Protein AF-A0A9D9X0M8-F1 (afdb_monomer)

Sequence (496 aa):
MIRAQINGIDGEFAEGITVLAAARELGFSIPTLCSDDRLDPVGACRMCLVEIKGRARETVSCTLALEDGMVVDTHSEPVEDARKWNLRMLAGNYPADAFTKYPDKPFHKLATDYGLTADDFDGDHSIAADTSHTYINVDMSRCINCYACARICADVQGQFVWHVVGRGEESQILPDSFGAFGDSTCVSCGACSDACPTGALEDKTVIERGFPTTWTKTTCPYCGTGCEMNVGVRDDHVVQVKPVMDAPVNYGHLCVKGRYAYDFVDANDRVTEPMIREDDGWLVVSWEEAIAFAAQKLKALDSEFGRDSIAVLGSARATNEENYLAQKFTRVVLGTNNVDCCARVCHTPSAAAMKIMIGTGAMTNSFDDIEKAKTIILCGANPTENHPIPGARIKQAVIKNGTKLIVIDPRKTELTKYADVHLQLRPGTNILMFNALAYTIIDEGLTDPEFIRTRVTEYDEFREFVADYSPEAVAERCGVDAALIRKAARIYATNT

Structure (mmCIF, N/CA/C/O backbone):
data_AF-A0A9D9X0M8-F1
#
_entry.id   AF-A0A9D9X0M8-F1
#
loop_
_atom_site.group_PDB
_atom_site.id
_atom_site.type_symbol
_atom_site.label_atom_id
_atom_site.label_alt_id
_atom_site.label_comp_id
_atom_site.label_asym_id
_atom_site.label_entity_id
_atom_site.label_seq_id
_atom_site.pdbx_PDB_ins_code
_atom_site.Cartn_x
_atom_site.Cartn_y
_atom_site.Cartn_z
_atom_site.occupancy
_atom_site.B_iso_or_equiv
_atom_site.auth_seq_id
_atom_site.auth_comp_id
_atom_site.auth_asym_id
_atom_site.auth_atom_id
_atom_site.pdbx_PDB_model_num
ATOM 1 N N . MET A 1 1 ? 21.625 -25.737 -6.065 1.00 89.00 1 MET A N 1
ATOM 2 C CA . MET A 1 1 ? 22.650 -24.736 -6.425 1.00 89.00 1 MET A CA 1
ATOM 3 C C . MET A 1 1 ? 23.098 -25.033 -7.836 1.00 89.00 1 MET A C 1
ATOM 5 O O . MET A 1 1 ? 23.326 -26.199 -8.137 1.00 89.00 1 MET A O 1
ATOM 9 N N . ILE A 1 2 ? 23.165 -24.008 -8.673 1.00 94.00 2 ILE A N 1
ATOM 10 C CA . ILE A 1 2 ? 23.537 -24.079 -10.087 1.00 94.00 2 ILE A CA 1
ATOM 11 C C . ILE A 1 2 ? 24.881 -23.375 -10.252 1.00 94.00 2 ILE A C 1
ATOM 13 O O . ILE A 1 2 ? 25.083 -22.318 -9.652 1.00 94.00 2 ILE A O 1
ATOM 17 N N . ARG A 1 3 ? 25.794 -23.935 -11.046 1.00 95.00 3 ARG A N 1
ATOM 18 C CA . ARG A 1 3 ? 27.069 -23.301 -11.390 1.00 95.00 3 ARG A CA 1
ATOM 19 C C . ARG A 1 3 ? 26.993 -22.720 -12.787 1.00 95.00 3 ARG A C 1
ATOM 21 O O . ARG A 1 3 ? 26.691 -23.432 -13.736 1.00 95.00 3 ARG A O 1
ATOM 28 N N . ALA A 1 4 ? 27.304 -21.442 -12.925 1.00 96.62 4 ALA A N 1
ATOM 29 C CA . ALA A 1 4 ? 27.354 -20.785 -14.224 1.00 96.62 4 ALA A CA 1
ATOM 30 C C . ALA A 1 4 ? 28.481 -19.757 -14.258 1.00 96.62 4 ALA A C 1
ATOM 32 O O . ALA A 1 4 ? 28.923 -19.269 -13.219 1.00 96.62 4 ALA A O 1
ATOM 33 N N . GLN A 1 5 ? 28.913 -19.416 -15.465 1.00 97.19 5 GLN A N 1
ATOM 34 C CA . GLN A 1 5 ? 29.902 -18.385 -15.719 1.00 97.19 5 GLN A CA 1
ATOM 35 C C . GLN A 1 5 ? 29.222 -17.173 -16.357 1.00 97.19 5 GLN A C 1
ATOM 37 O O . GLN A 1 5 ? 28.596 -17.298 -17.408 1.00 97.19 5 GLN A O 1
ATOM 42 N N . ILE A 1 6 ? 29.360 -15.993 -15.758 1.00 96.62 6 ILE A N 1
ATOM 43 C CA . ILE A 1 6 ? 28.833 -14.731 -16.296 1.00 96.62 6 ILE A CA 1
ATOM 44 C C . ILE A 1 6 ? 30.008 -13.770 -16.470 1.00 96.62 6 ILE A C 1
ATOM 46 O O . ILE A 1 6 ? 30.727 -13.492 -15.513 1.00 96.62 6 ILE A O 1
ATOM 50 N N . ASN A 1 7 ? 30.232 -13.291 -17.697 1.00 95.25 7 ASN A N 1
ATOM 51 C CA . ASN A 1 7 ? 31.360 -12.425 -18.070 1.00 95.25 7 ASN A CA 1
ATOM 52 C C . ASN A 1 7 ? 32.725 -12.977 -17.613 1.00 95.25 7 ASN A C 1
ATOM 54 O O . ASN A 1 7 ? 33.586 -12.243 -17.130 1.00 95.25 7 ASN A O 1
ATOM 58 N N . GLY A 1 8 ? 32.907 -14.296 -17.723 1.00 93.38 8 GLY A N 1
ATOM 59 C CA . GLY A 1 8 ? 34.137 -14.981 -17.313 1.00 93.38 8 GLY A CA 1
ATOM 60 C C . GLY A 1 8 ? 34.293 -15.207 -15.803 1.00 93.38 8 GLY A C 1
ATOM 61 O O . GLY A 1 8 ? 35.318 -15.746 -15.393 1.00 93.38 8 GLY A O 1
ATOM 62 N N . ILE A 1 9 ? 33.308 -14.831 -14.979 1.00 95.38 9 ILE A N 1
ATOM 63 C CA . ILE A 1 9 ? 33.296 -15.085 -13.532 1.00 95.38 9 ILE A CA 1
ATOM 64 C C . ILE A 1 9 ? 32.395 -16.282 -13.231 1.00 95.38 9 ILE A C 1
ATOM 66 O O . ILE A 1 9 ? 31.206 -16.256 -13.549 1.00 95.38 9 ILE A O 1
ATOM 70 N N . ASP A 1 10 ? 32.952 -17.314 -12.599 1.00 95.25 10 ASP A N 1
ATOM 71 C CA . ASP A 1 10 ? 32.186 -18.463 -12.112 1.00 95.25 10 ASP A CA 1
ATOM 72 C C . ASP A 1 10 ? 31.430 -18.101 -10.822 1.00 95.25 10 ASP A C 1
ATOM 74 O O . ASP A 1 10 ? 32.002 -17.520 -9.896 1.00 95.25 10 ASP A O 1
ATOM 78 N N . GLY A 1 11 ? 30.152 -18.470 -10.744 1.00 93.88 11 GLY A N 1
ATOM 79 C CA . GLY A 1 11 ? 29.295 -18.255 -9.579 1.00 93.88 11 GLY A CA 1
ATOM 80 C C . GLY A 1 11 ? 28.437 -19.475 -9.246 1.00 93.88 11 GLY A C 1
ATOM 81 O O . GLY A 1 11 ? 28.137 -20.301 -10.113 1.00 93.88 11 GLY A O 1
ATOM 82 N N . GLU A 1 12 ? 28.042 -19.583 -7.975 1.00 96.06 12 GLU A N 1
ATOM 83 C CA . GLU A 1 12 ? 27.050 -20.553 -7.507 1.00 96.06 12 GLU A CA 1
ATOM 84 C C . GLU A 1 12 ? 25.756 -19.827 -7.151 1.00 96.06 12 GLU A C 1
ATOM 86 O O . GLU A 1 12 ? 25.757 -18.933 -6.308 1.00 96.06 12 GLU A O 1
ATOM 91 N N . PHE A 1 13 ? 24.647 -20.244 -7.757 1.00 95.50 13 PHE A N 1
ATOM 92 C CA . PHE A 1 13 ? 23.370 -19.550 -7.640 1.00 95.50 13 PHE A CA 1
ATOM 93 C C . PHE A 1 13 ? 22.240 -20.467 -7.177 1.00 95.50 13 PHE A C 1
ATOM 95 O O . PHE A 1 13 ? 22.312 -21.700 -7.284 1.00 95.50 13 PHE A O 1
ATOM 102 N N . ALA A 1 14 ? 21.168 -19.858 -6.673 1.00 94.19 14 ALA A N 1
ATOM 103 C CA . ALA A 1 14 ? 19.939 -20.566 -6.348 1.00 94.19 14 ALA A CA 1
ATOM 104 C C . ALA A 1 14 ? 19.295 -21.174 -7.607 1.00 94.19 14 ALA A C 1
ATOM 106 O O . ALA A 1 14 ? 19.377 -20.629 -8.706 1.00 94.19 14 ALA A O 1
ATOM 107 N N . GLU A 1 15 ? 18.639 -22.322 -7.444 1.00 93.62 15 GLU A N 1
ATOM 108 C CA . GLU A 1 15 ? 17.884 -22.940 -8.535 1.00 93.62 15 GLU A CA 1
ATOM 109 C C . GLU A 1 15 ? 16.661 -22.082 -8.888 1.00 93.62 15 GLU A C 1
ATOM 111 O O . GLU A 1 15 ? 15.984 -21.568 -7.998 1.00 93.62 15 GLU A O 1
ATOM 116 N N . GLY A 1 16 ? 16.397 -21.898 -10.184 1.00 91.06 16 GLY A N 1
ATOM 117 C CA . GLY A 1 16 ? 15.293 -21.062 -10.669 1.00 91.06 16 GLY A CA 1
ATOM 118 C C . GLY A 1 16 ? 15.582 -19.556 -10.727 1.00 91.06 16 GLY A C 1
ATOM 119 O O . GLY A 1 16 ? 14.708 -18.804 -11.157 1.00 91.06 16 GLY A O 1
ATOM 120 N N . ILE A 1 17 ? 16.786 -19.099 -10.354 1.00 94.12 17 ILE A N 1
ATOM 121 C CA . ILE A 1 17 ? 17.191 -17.701 -10.555 1.00 94.12 17 ILE A CA 1
ATOM 122 C C . ILE A 1 17 ? 17.198 -17.352 -12.050 1.00 94.12 17 ILE A C 1
ATOM 124 O O . ILE A 1 17 ? 17.529 -18.183 -12.899 1.00 94.12 17 ILE A O 1
ATOM 128 N N . THR A 1 18 ? 16.861 -16.111 -12.391 1.00 95.81 18 THR A N 1
ATOM 129 C CA . THR A 1 18 ? 16.976 -15.633 -13.773 1.00 95.81 18 THR A CA 1
ATOM 130 C C . THR A 1 18 ? 18.409 -15.214 -14.082 1.00 95.81 18 THR A C 1
ATOM 132 O O . THR A 1 18 ? 19.155 -14.804 -13.192 1.00 95.81 18 THR A O 1
ATOM 135 N N . VAL A 1 19 ? 18.800 -15.246 -15.357 1.00 96.12 19 VAL A N 1
ATOM 136 C CA . VAL A 1 19 ? 20.120 -14.753 -15.786 1.00 96.12 19 VAL A CA 1
ATOM 137 C C . VAL A 1 19 ? 20.310 -13.279 -15.407 1.00 96.12 19 VAL A C 1
ATOM 139 O O . VAL A 1 19 ? 21.401 -12.886 -15.005 1.00 96.12 19 VAL A O 1
ATOM 142 N N . LEU A 1 20 ? 19.248 -12.465 -15.474 1.00 95.56 20 LEU A N 1
ATOM 143 C CA . LEU A 1 20 ? 19.291 -11.065 -15.043 1.00 95.56 20 LEU A CA 1
ATOM 144 C C . LEU A 1 20 ? 19.603 -10.926 -13.547 1.00 95.56 20 LEU A C 1
ATOM 146 O O . LEU A 1 20 ? 20.453 -10.120 -13.176 1.00 95.56 20 LEU A O 1
ATOM 150 N N . ALA A 1 21 ? 18.912 -11.686 -12.693 1.00 93.75 21 ALA A N 1
ATOM 151 C CA . ALA A 1 21 ? 19.124 -11.633 -11.250 1.00 93.75 21 ALA A CA 1
ATOM 152 C C . ALA A 1 21 ? 20.520 -12.152 -10.870 1.00 93.75 21 ALA A C 1
ATOM 154 O O . ALA A 1 21 ? 21.223 -11.489 -10.114 1.00 93.75 21 ALA A O 1
ATOM 155 N N . ALA A 1 22 ? 20.967 -13.253 -11.479 1.00 95.38 22 ALA A N 1
ATOM 156 C CA . ALA A 1 22 ? 22.309 -13.796 -11.272 1.00 95.38 22 ALA A CA 1
ATOM 157 C C . ALA A 1 22 ? 23.415 -12.804 -11.682 1.00 95.38 22 ALA A C 1
ATOM 159 O O . ALA A 1 22 ? 24.396 -12.623 -10.964 1.00 95.38 22 ALA A O 1
ATOM 160 N N . ALA A 1 23 ? 23.244 -12.102 -12.808 1.00 95.12 23 ALA A N 1
ATOM 161 C CA . ALA A 1 23 ? 24.178 -11.059 -13.227 1.00 95.12 23 ALA A CA 1
ATOM 162 C C . ALA A 1 23 ? 24.237 -9.898 -12.216 1.00 95.12 23 ALA A C 1
ATOM 164 O O . ALA A 1 23 ? 25.328 -9.426 -11.894 1.00 95.12 23 ALA A O 1
ATOM 165 N N . ARG A 1 24 ? 23.085 -9.483 -11.668 1.00 93.38 24 ARG A N 1
ATOM 166 C CA . ARG A 1 24 ? 23.006 -8.443 -10.628 1.00 93.38 24 ARG A CA 1
ATOM 167 C C . ARG A 1 24 ? 23.683 -8.868 -9.321 1.00 93.38 24 ARG A C 1
ATOM 169 O O . ARG A 1 24 ? 24.360 -8.037 -8.723 1.00 93.38 24 ARG A O 1
ATOM 176 N N . GLU A 1 25 ? 23.559 -10.130 -8.902 1.00 93.88 25 GLU A N 1
ATOM 177 C CA . GLU A 1 25 ? 24.260 -10.662 -7.715 1.00 93.88 25 GLU A CA 1
ATOM 178 C C . GLU A 1 25 ? 25.787 -10.573 -7.850 1.00 93.88 25 GLU A C 1
ATOM 180 O O . GLU A 1 25 ? 26.481 -10.298 -6.872 1.00 93.88 25 GLU A O 1
ATOM 185 N N . LEU A 1 26 ? 26.312 -10.727 -9.070 1.00 94.50 26 LEU A N 1
ATOM 186 C CA . LEU A 1 26 ? 27.733 -10.540 -9.380 1.00 94.50 26 LEU A CA 1
ATOM 187 C C . LEU A 1 26 ? 28.133 -9.072 -9.626 1.00 94.50 26 LEU A C 1
ATOM 189 O O . LEU A 1 26 ? 29.292 -8.793 -9.928 1.00 94.50 26 LEU A O 1
ATOM 193 N N . GLY A 1 27 ? 27.199 -8.126 -9.505 1.00 93.25 27 GLY A N 1
ATOM 194 C CA . GLY A 1 27 ? 27.446 -6.699 -9.718 1.00 93.25 27 GLY A CA 1
ATOM 195 C C . GLY A 1 27 ? 27.483 -6.264 -11.186 1.00 93.25 27 GLY A C 1
ATOM 196 O O . GLY A 1 27 ? 27.862 -5.127 -11.470 1.00 93.25 27 GLY A O 1
ATOM 197 N N . PHE A 1 28 ? 27.080 -7.120 -12.130 1.00 93.94 28 PHE A N 1
ATOM 198 C CA . PHE A 1 28 ? 26.960 -6.745 -13.537 1.00 93.94 28 PHE A CA 1
ATOM 199 C C . PHE A 1 28 ? 25.628 -6.041 -13.806 1.00 93.94 28 PHE A C 1
ATOM 201 O O . PHE A 1 28 ? 24.549 -6.552 -13.500 1.00 93.94 28 PHE A O 1
ATOM 208 N N . SER A 1 29 ? 25.704 -4.865 -14.429 1.00 91.50 29 SER A N 1
ATOM 209 C CA . SER A 1 29 ? 24.523 -4.139 -14.889 1.00 91.50 29 SER A CA 1
ATOM 210 C C . SER A 1 29 ? 24.069 -4.677 -16.243 1.00 91.50 29 SER A C 1
ATOM 212 O O . SER A 1 29 ? 24.873 -4.829 -17.157 1.00 91.50 29 SER A O 1
ATOM 214 N N . ILE A 1 30 ? 22.773 -4.951 -16.376 1.00 95.38 30 ILE A N 1
ATOM 215 C CA . ILE A 1 30 ? 22.118 -5.256 -17.649 1.00 95.38 30 ILE A CA 1
ATOM 216 C C . ILE A 1 30 ? 20.948 -4.271 -17.780 1.00 95.38 30 ILE A C 1
ATOM 218 O O . ILE A 1 30 ? 20.104 -4.225 -16.876 1.00 95.38 30 ILE A O 1
ATOM 222 N N . PRO A 1 31 ? 20.857 -3.493 -18.873 1.00 95.50 31 PRO A N 1
ATOM 223 C CA . PRO A 1 31 ? 19.836 -2.465 -19.012 1.00 95.50 31 PRO A CA 1
ATOM 224 C C . PRO A 1 31 ? 18.428 -3.060 -19.145 1.00 95.50 31 PRO A C 1
ATOM 226 O O . PRO A 1 31 ? 18.187 -4.037 -19.860 1.00 95.50 31 PRO A O 1
ATOM 229 N N . THR A 1 32 ? 17.459 -2.433 -18.478 1.00 95.25 32 THR A N 1
ATOM 230 C CA . THR A 1 32 ? 16.040 -2.814 -18.517 1.00 95.25 32 THR A CA 1
ATOM 231 C C . THR A 1 32 ? 15.144 -1.581 -18.533 1.00 95.25 32 THR A C 1
ATOM 233 O O . THR A 1 32 ? 15.381 -0.654 -17.767 1.00 95.25 32 THR A O 1
ATOM 236 N N . LEU A 1 33 ? 14.074 -1.607 -19.335 1.00 95.75 33 LEU A N 1
ATOM 237 C CA . LEU A 1 33 ? 13.039 -0.558 -19.352 1.00 95.75 33 LEU A CA 1
ATOM 238 C C . LEU A 1 33 ? 11.668 -1.049 -18.875 1.00 95.75 33 LEU A C 1
ATOM 240 O O . LEU A 1 33 ? 10.910 -0.285 -18.297 1.00 95.75 33 LEU A O 1
ATOM 244 N N . CYS A 1 34 ? 11.335 -2.320 -19.116 1.00 94.75 34 CYS A N 1
ATOM 245 C CA . CYS A 1 34 ? 10.047 -2.910 -18.728 1.00 94.75 34 CYS A CA 1
ATOM 246 C C . CYS A 1 34 ? 10.110 -3.725 -17.422 1.00 94.75 34 CYS A C 1
ATOM 248 O O . CYS A 1 34 ? 9.206 -4.518 -17.163 1.00 94.75 34 CYS A O 1
ATOM 250 N N . SER A 1 35 ? 11.215 -3.625 -16.677 1.00 91.75 35 SER A N 1
ATOM 251 C CA . SER A 1 35 ? 11.443 -4.385 -15.444 1.00 91.75 35 SER A CA 1
ATOM 252 C C . SER A 1 35 ? 11.143 -3.512 -14.236 1.00 91.75 35 SER A C 1
ATOM 254 O O . SER A 1 35 ? 11.565 -2.361 -14.194 1.00 91.75 35 SER A O 1
ATOM 256 N N . ASP A 1 36 ? 10.473 -4.092 -13.251 1.00 93.62 36 ASP A N 1
ATOM 257 C CA . ASP A 1 36 ? 10.239 -3.528 -11.925 1.00 93.62 36 ASP A CA 1
ATOM 258 C C . ASP A 1 36 ? 10.344 -4.692 -10.940 1.00 93.62 36 ASP A C 1
ATOM 260 O O . ASP A 1 36 ? 9.816 -5.764 -11.232 1.00 93.62 36 ASP A O 1
ATOM 264 N N . ASP A 1 37 ? 11.030 -4.518 -9.812 1.00 91.12 37 ASP A N 1
ATOM 265 C CA . ASP A 1 37 ? 11.286 -5.624 -8.877 1.00 91.12 37 ASP A CA 1
ATOM 266 C C . ASP A 1 37 ? 10.000 -6.140 -8.196 1.00 91.12 37 ASP A C 1
ATOM 268 O O . ASP A 1 37 ? 9.992 -7.223 -7.617 1.00 91.12 37 ASP A O 1
ATOM 272 N N . ARG A 1 38 ? 8.888 -5.399 -8.300 1.00 94.06 38 ARG A N 1
ATOM 273 C CA . ARG A 1 38 ? 7.557 -5.810 -7.819 1.00 94.06 38 ARG A CA 1
ATOM 274 C C . ARG A 1 38 ? 6.772 -6.633 -8.846 1.00 94.06 38 ARG A C 1
ATOM 276 O O . ARG A 1 38 ? 5.631 -7.009 -8.578 1.00 94.06 38 ARG A O 1
ATOM 283 N N . LEU A 1 39 ? 7.321 -6.848 -10.041 1.00 93.38 39 LEU A N 1
ATOM 284 C CA . LEU A 1 39 ? 6.650 -7.494 -11.164 1.00 93.38 39 LEU A CA 1
ATOM 285 C C . LEU A 1 39 ? 7.430 -8.702 -11.668 1.00 93.38 39 LEU A C 1
ATOM 287 O O . LEU A 1 39 ? 8.648 -8.658 -11.809 1.00 93.38 39 LEU A O 1
ATOM 291 N N . ASP A 1 40 ? 6.698 -9.727 -12.104 1.00 90.94 40 ASP A N 1
ATOM 292 C CA . ASP A 1 40 ? 7.310 -10.827 -12.846 1.00 90.94 40 ASP A CA 1
ATOM 293 C C . ASP A 1 40 ? 7.949 -10.316 -14.156 1.00 90.94 40 ASP A C 1
ATOM 295 O O . ASP A 1 40 ? 7.494 -9.333 -14.749 1.00 90.94 40 ASP A O 1
ATOM 299 N N . PRO A 1 41 ? 9.011 -10.929 -14.671 1.00 91.62 41 PRO A N 1
ATOM 300 C CA . PRO A 1 41 ? 9.629 -10.487 -15.916 1.00 91.62 41 PRO A CA 1
ATOM 301 C C . PRO A 1 41 ? 8.802 -10.906 -17.147 1.00 91.62 41 PRO A C 1
ATOM 303 O O . PRO A 1 41 ? 8.237 -11.993 -17.192 1.00 91.62 41 PRO A O 1
ATOM 306 N N . VAL A 1 42 ? 8.762 -10.056 -18.185 1.00 92.12 42 VAL A N 1
ATOM 307 C CA . VAL A 1 42 ? 8.042 -10.342 -19.457 1.00 92.12 42 VAL A CA 1
ATOM 308 C C . VAL A 1 42 ? 8.879 -10.145 -20.724 1.00 92.12 42 VAL A C 1
ATOM 310 O O . VAL A 1 42 ? 8.454 -10.519 -21.813 1.00 92.12 42 VAL A O 1
ATOM 313 N N . GLY A 1 43 ? 10.062 -9.533 -20.622 1.00 93.12 43 GLY A N 1
ATOM 314 C CA . GLY A 1 43 ? 10.953 -9.332 -21.771 1.00 93.12 43 GLY A CA 1
ATOM 315 C C . GLY A 1 43 ? 10.429 -8.390 -22.864 1.00 93.12 43 GLY A C 1
ATOM 316 O O . GLY A 1 43 ? 10.919 -8.462 -23.989 1.00 93.12 43 GLY A O 1
ATOM 317 N N . ALA A 1 44 ? 9.475 -7.502 -22.559 1.00 93.12 44 ALA A N 1
ATOM 318 C CA . ALA A 1 44 ? 8.833 -6.629 -23.549 1.00 93.12 44 ALA A CA 1
ATOM 319 C C . ALA A 1 44 ? 9.809 -5.641 -24.215 1.00 93.12 44 ALA A C 1
ATOM 321 O O . ALA A 1 44 ? 9.816 -5.520 -25.434 1.00 93.12 44 ALA A O 1
ATOM 322 N N . CYS A 1 45 ? 10.675 -4.980 -23.437 1.00 93.62 45 CYS A N 1
ATOM 323 C CA . CYS A 1 45 ? 11.575 -3.945 -23.967 1.00 93.62 45 CYS A CA 1
ATOM 324 C C . CYS A 1 45 ? 12.776 -4.468 -24.766 1.00 93.62 45 CYS A C 1
ATOM 326 O O . CYS A 1 45 ? 13.452 -3.677 -25.409 1.00 93.62 45 CYS A O 1
ATOM 328 N N . ARG A 1 46 ? 13.103 -5.765 -24.661 1.00 95.00 46 ARG A N 1
ATOM 329 C CA . ARG A 1 46 ? 14.290 -6.382 -25.288 1.00 95.00 46 ARG A CA 1
ATOM 330 C C . ARG A 1 46 ? 15.637 -5.686 -24.993 1.00 95.00 46 ARG A C 1
ATOM 332 O O . ARG A 1 46 ? 16.608 -5.935 -25.689 1.00 95.00 46 ARG A O 1
ATOM 339 N N . MET A 1 47 ? 15.741 -4.882 -23.932 1.00 96.25 47 MET A N 1
ATOM 340 C CA . MET A 1 47 ? 17.023 -4.280 -23.520 1.00 96.25 47 MET A CA 1
ATOM 341 C C . MET A 1 47 ? 17.929 -5.262 -22.769 1.00 96.25 47 MET A C 1
ATOM 343 O O . MET A 1 47 ? 19.149 -5.196 -22.867 1.00 96.25 47 MET A O 1
ATOM 347 N N . CYS A 1 48 ? 17.338 -6.245 -22.088 1.00 96.44 48 CYS A N 1
ATOM 348 C CA . CYS A 1 48 ? 18.067 -7.240 -21.301 1.00 96.44 48 CYS A CA 1
ATOM 349 C C . CYS A 1 48 ? 18.650 -8.400 -22.130 1.00 96.44 48 CYS A C 1
ATOM 351 O O . CYS A 1 48 ? 18.750 -9.522 -21.638 1.00 96.44 48 CYS A O 1
ATOM 353 N N . LEU A 1 49 ? 18.967 -8.169 -23.405 1.00 97.19 49 LEU A N 1
ATOM 354 C CA . LEU A 1 49 ? 19.583 -9.189 -24.254 1.00 97.19 49 LEU A CA 1
ATOM 355 C C . LEU A 1 49 ? 20.962 -9.568 -23.716 1.00 97.19 49 LEU A C 1
ATOM 357 O O . LEU A 1 49 ? 21.702 -8.702 -23.262 1.00 97.19 49 LEU A O 1
ATOM 361 N N . VAL A 1 50 ? 21.285 -10.853 -23.754 1.00 97.19 50 VAL A N 1
ATOM 362 C CA . VAL A 1 50 ? 22.594 -11.415 -23.411 1.00 97.19 50 VAL A CA 1
ATOM 363 C C . VAL A 1 50 ? 22.945 -12.506 -24.412 1.00 97.19 50 VAL A C 1
ATOM 365 O O . VAL A 1 50 ? 22.056 -13.145 -24.991 1.00 97.19 50 VAL A O 1
ATOM 368 N N . GLU A 1 51 ? 24.234 -12.744 -24.597 1.00 96.94 51 GLU A N 1
ATOM 369 C CA . GLU A 1 51 ? 24.739 -13.851 -25.390 1.00 96.94 51 GLU A CA 1
ATOM 370 C C . GLU A 1 51 ? 24.983 -15.061 -24.491 1.00 96.94 51 GLU A C 1
ATOM 372 O O . GLU A 1 51 ? 25.475 -14.948 -23.368 1.00 96.94 51 GLU A O 1
ATOM 377 N N . ILE A 1 52 ? 24.608 -16.241 -24.980 1.00 95.94 52 ILE A N 1
ATOM 378 C CA . ILE A 1 52 ? 24.798 -17.498 -24.260 1.00 95.94 52 ILE A CA 1
ATOM 379 C C . ILE A 1 52 ? 25.549 -18.441 -25.173 1.00 95.94 52 ILE A C 1
ATOM 381 O O . ILE A 1 52 ? 25.076 -18.774 -26.264 1.00 95.94 52 ILE A O 1
ATOM 385 N N . LYS A 1 53 ? 26.704 -18.913 -24.709 1.00 93.81 53 LYS A N 1
ATOM 386 C CA . LYS A 1 53 ? 27.550 -19.816 -25.483 1.00 93.81 53 LYS A CA 1
ATOM 387 C C . LYS A 1 53 ? 26.768 -21.067 -25.888 1.00 93.81 53 LYS A C 1
ATOM 389 O O . LYS A 1 53 ? 26.204 -21.764 -25.050 1.00 93.81 53 LYS A O 1
ATOM 394 N N . GLY A 1 54 ? 26.758 -21.359 -27.188 1.00 90.31 54 GLY A N 1
ATOM 395 C CA . GLY A 1 54 ? 26.025 -22.494 -27.761 1.00 90.31 54 GLY A CA 1
ATOM 396 C C . GLY A 1 54 ? 24.588 -22.181 -28.191 1.00 90.31 54 GLY A C 1
ATOM 397 O O . GLY A 1 54 ? 23.953 -23.037 -28.806 1.00 90.31 54 GLY A O 1
ATOM 398 N N . ARG A 1 55 ? 24.075 -20.967 -27.942 1.00 91.69 55 ARG A N 1
ATOM 399 C CA . ARG A 1 55 ? 22.817 -20.480 -28.527 1.00 91.69 55 ARG A CA 1
ATOM 400 C C . ARG A 1 55 ? 23.111 -19.599 -29.739 1.00 91.69 55 ARG A C 1
ATOM 402 O O . ARG A 1 55 ? 24.066 -18.836 -29.748 1.00 91.69 55 ARG A O 1
ATOM 409 N N . ALA A 1 56 ? 22.281 -19.721 -30.773 1.00 85.06 56 ALA A N 1
ATOM 410 C CA . ALA A 1 56 ? 22.496 -19.034 -32.050 1.00 85.06 56 ALA A CA 1
ATOM 411 C C . ALA A 1 56 ? 22.014 -17.571 -32.076 1.00 85.06 56 ALA A C 1
ATOM 413 O O . ALA A 1 56 ? 22.247 -16.883 -33.064 1.00 85.06 56 ALA A O 1
ATOM 414 N N . ARG A 1 57 ? 21.273 -17.123 -31.056 1.00 88.88 57 ARG A N 1
ATOM 415 C CA . ARG A 1 57 ? 20.692 -15.776 -30.969 1.00 88.88 57 ARG A CA 1
ATOM 416 C C . ARG A 1 57 ? 20.788 -15.246 -29.548 1.00 88.88 57 ARG A C 1
ATOM 418 O O . ARG A 1 57 ? 20.743 -16.027 -28.590 1.00 88.88 57 ARG A O 1
ATOM 425 N N . GLU A 1 58 ? 20.828 -13.928 -29.431 1.00 92.50 58 GLU A N 1
ATOM 426 C CA . GLU A 1 58 ? 20.730 -13.211 -28.170 1.00 92.50 58 GLU A CA 1
ATOM 427 C C . GLU A 1 58 ? 19.405 -13.558 -27.484 1.00 92.50 58 GLU A C 1
ATOM 429 O O . GLU A 1 58 ? 18.348 -13.689 -28.113 1.00 92.50 58 GLU A O 1
ATOM 434 N N . THR A 1 59 ? 19.454 -13.741 -26.169 1.00 94.44 59 THR A N 1
ATOM 435 C CA . THR A 1 59 ? 18.293 -14.144 -25.373 1.00 94.44 59 THR A CA 1
ATOM 436 C C . THR A 1 59 ? 17.998 -13.095 -24.313 1.00 94.44 59 THR A C 1
ATOM 438 O O . THR A 1 59 ? 18.901 -12.463 -23.780 1.00 94.44 59 THR A O 1
ATOM 441 N N . VAL A 1 60 ? 16.721 -12.896 -23.987 1.00 96.25 60 VAL A N 1
ATOM 442 C CA . VAL A 1 60 ? 16.322 -12.000 -22.895 1.00 96.25 60 VAL A CA 1
ATOM 443 C C . VAL A 1 60 ? 16.672 -12.620 -21.542 1.00 96.25 60 VAL A C 1
ATOM 445 O O . VAL A 1 60 ? 16.176 -13.691 -21.200 1.00 96.25 60 VAL A O 1
ATOM 448 N N . SER A 1 61 ? 17.504 -11.943 -20.752 1.00 96.50 61 SER A N 1
ATOM 449 C CA . SER A 1 61 ? 17.976 -12.458 -19.461 1.00 96.50 61 SER A CA 1
ATOM 450 C C . SER A 1 61 ? 16.920 -12.402 -18.359 1.00 96.50 61 SER A C 1
ATOM 452 O O . SER A 1 61 ? 16.982 -13.185 -17.415 1.00 96.50 61 SER A O 1
ATOM 454 N N . CYS A 1 62 ? 15.933 -11.505 -18.472 1.00 94.56 62 CYS A N 1
ATOM 455 C CA . CYS A 1 62 ? 14.931 -11.308 -17.423 1.00 94.56 62 CYS A CA 1
ATOM 456 C C . CYS A 1 62 ? 13.989 -12.504 -17.240 1.00 94.56 62 CYS A C 1
ATOM 458 O O . CYS A 1 62 ? 13.632 -12.799 -16.111 1.00 94.56 62 CYS A O 1
ATOM 460 N N . THR A 1 63 ? 13.601 -13.205 -18.309 1.00 95.00 63 THR A N 1
ATOM 461 C CA . THR A 1 63 ? 12.687 -14.365 -18.242 1.00 95.00 63 THR A CA 1
ATOM 462 C C . THR A 1 63 ? 13.410 -15.703 -18.346 1.00 95.00 63 THR A C 1
ATOM 464 O O . THR A 1 63 ? 12.777 -16.751 -18.266 1.00 95.00 63 THR A O 1
ATOM 467 N N . LEU A 1 64 ? 14.716 -15.687 -18.610 1.00 94.88 64 LEU A N 1
ATOM 468 C CA . LEU A 1 64 ? 15.490 -16.902 -18.789 1.00 94.88 64 LEU A CA 1
ATOM 469 C C . LEU A 1 64 ? 16.001 -17.394 -17.436 1.00 94.88 64 LEU A C 1
ATOM 471 O O . LEU A 1 64 ? 16.784 -16.697 -16.794 1.00 94.88 64 LEU A O 1
ATOM 475 N N . ALA A 1 65 ? 15.595 -18.601 -17.047 1.00 95.38 65 ALA A N 1
ATOM 476 C CA . ALA A 1 65 ? 16.188 -19.305 -15.918 1.00 95.38 65 ALA A CA 1
ATOM 477 C C . ALA A 1 65 ? 17.651 -19.663 -16.218 1.00 95.38 65 ALA A C 1
ATOM 479 O O . ALA A 1 65 ? 17.982 -20.083 -17.329 1.00 95.38 65 ALA A O 1
ATOM 480 N N . LEU A 1 66 ? 18.517 -19.483 -15.227 1.00 95.62 66 LEU A N 1
ATOM 481 C CA . LEU A 1 66 ? 19.909 -19.901 -15.289 1.00 95.62 66 LEU A CA 1
ATOM 482 C C . LEU A 1 66 ? 19.987 -21.434 -15.207 1.00 95.62 66 LEU A C 1
ATOM 484 O O . LEU A 1 66 ? 19.353 -22.041 -14.347 1.00 95.62 66 LEU A O 1
ATOM 488 N N . GLU A 1 67 ? 20.768 -22.056 -16.087 1.00 95.81 67 GLU A N 1
ATOM 489 C CA . GLU A 1 67 ? 20.995 -23.507 -16.127 1.00 95.81 67 GLU A CA 1
ATOM 490 C C . GLU A 1 67 ? 22.456 -23.831 -15.773 1.00 95.81 67 GLU A C 1
ATOM 492 O O . GLU A 1 67 ? 23.355 -23.001 -15.937 1.00 95.81 67 GLU A O 1
ATOM 497 N N . ASP A 1 68 ? 22.697 -25.051 -15.290 1.00 95.25 68 ASP A N 1
ATOM 498 C CA . ASP A 1 68 ? 24.036 -25.494 -14.889 1.00 95.25 68 ASP A CA 1
ATOM 499 C C . ASP A 1 68 ? 24.979 -25.572 -16.094 1.00 95.25 68 ASP A C 1
ATOM 501 O O . ASP A 1 68 ? 24.624 -26.075 -17.161 1.00 95.25 68 ASP A O 1
ATOM 505 N N . GLY A 1 69 ? 26.183 -25.033 -15.933 1.00 94.81 69 GLY A N 1
ATOM 506 C CA . GLY A 1 69 ? 27.180 -24.911 -16.990 1.00 94.81 69 GLY A CA 1
ATOM 507 C C . GLY A 1 69 ? 26.909 -23.797 -18.006 1.00 94.81 69 GLY A C 1
ATOM 508 O O . GLY A 1 69 ? 27.648 -23.707 -18.990 1.00 94.81 69 GLY A O 1
ATOM 509 N N . MET A 1 70 ? 25.895 -22.940 -17.807 1.00 96.81 70 MET A N 1
ATOM 510 C CA . MET A 1 70 ? 25.693 -21.774 -18.675 1.00 96.81 70 MET A CA 1
ATOM 511 C C . MET A 1 70 ? 26.918 -20.860 -18.667 1.00 96.81 70 MET A C 1
ATOM 513 O O . MET A 1 70 ? 27.473 -20.554 -17.614 1.00 96.81 70 MET A O 1
ATOM 517 N N . VAL A 1 71 ? 27.294 -20.380 -19.853 1.00 97.25 71 VAL A N 1
ATOM 518 C CA . VAL A 1 71 ? 28.303 -19.330 -20.032 1.00 97.25 71 VAL A CA 1
ATOM 519 C C . VAL A 1 71 ? 27.626 -18.152 -20.718 1.00 97.25 71 VAL A C 1
ATOM 521 O O . VAL A 1 71 ? 27.169 -18.282 -21.857 1.00 97.25 71 VAL A O 1
ATOM 524 N N . VAL A 1 72 ? 27.535 -17.034 -20.006 1.00 97.31 72 VAL A N 1
ATOM 525 C CA . VAL A 1 72 ? 26.797 -15.832 -20.400 1.00 97.31 72 VAL A CA 1
ATOM 526 C C . VAL A 1 72 ? 27.770 -14.676 -20.604 1.00 97.31 72 VAL A C 1
ATOM 528 O O . VAL A 1 72 ? 28.600 -14.409 -19.735 1.00 97.31 72 VAL A O 1
ATOM 531 N N . ASP A 1 73 ? 27.629 -13.965 -21.717 1.00 96.31 73 ASP A N 1
ATOM 532 C CA . ASP A 1 73 ? 28.265 -12.671 -21.964 1.00 96.31 73 ASP A CA 1
ATOM 533 C C . ASP A 1 73 ? 27.178 -11.591 -22.040 1.00 96.31 73 ASP A C 1
ATOM 535 O O . ASP A 1 73 ? 26.201 -11.705 -22.788 1.00 96.31 73 ASP A O 1
ATOM 539 N N . THR A 1 74 ? 27.298 -10.561 -21.207 1.00 95.62 74 THR A N 1
ATOM 540 C CA . THR A 1 74 ? 26.278 -9.521 -21.073 1.00 95.62 74 THR A CA 1
ATOM 541 C C . THR A 1 74 ? 26.564 -8.259 -21.891 1.00 95.62 74 THR A C 1
ATOM 543 O O . THR A 1 74 ? 25.678 -7.401 -21.926 1.00 95.62 74 THR A O 1
ATOM 546 N N . HIS A 1 75 ? 27.749 -8.123 -22.502 1.00 93.88 75 HIS A N 1
ATOM 547 C CA . HIS A 1 75 ? 28.199 -6.920 -23.231 1.00 93.88 75 HIS A CA 1
ATOM 548 C C . HIS A 1 75 ? 29.019 -7.262 -24.493 1.00 93.88 75 HIS A C 1
ATOM 550 O O . HIS A 1 75 ? 29.924 -6.515 -24.875 1.00 93.88 75 HIS A O 1
ATOM 556 N N . SER A 1 76 ? 28.735 -8.394 -25.142 1.00 94.31 76 SER A N 1
ATOM 557 C CA . SER A 1 76 ? 29.337 -8.717 -26.437 1.00 94.31 76 SER A CA 1
ATOM 558 C C . SER A 1 76 ? 28.922 -7.701 -27.512 1.00 94.31 76 SER A C 1
ATOM 560 O O . SER A 1 76 ? 27.854 -7.091 -27.433 1.00 94.31 76 SER A O 1
ATOM 562 N N . GLU A 1 77 ? 29.758 -7.513 -28.538 1.00 94.50 77 GLU A N 1
ATOM 563 C CA . GLU A 1 77 ? 29.490 -6.566 -29.636 1.00 94.50 77 GLU A CA 1
ATOM 564 C C . GLU A 1 77 ? 28.101 -6.781 -30.284 1.00 94.50 77 GLU A C 1
ATOM 566 O O . GLU A 1 77 ? 27.354 -5.805 -30.386 1.00 94.50 77 GLU A O 1
ATOM 571 N N . PRO A 1 78 ? 27.659 -8.023 -30.596 1.00 93.88 78 PRO A N 1
ATOM 572 C CA . PRO A 1 78 ? 26.303 -8.259 -31.105 1.00 93.88 78 PRO A CA 1
ATOM 573 C C . PRO A 1 78 ? 25.187 -7.823 -30.143 1.00 93.88 78 PRO A C 1
ATOM 575 O O . PRO A 1 78 ? 24.164 -7.286 -30.572 1.00 93.88 78 PRO A O 1
ATOM 578 N N . VAL A 1 79 ? 25.376 -8.022 -28.833 1.00 96.19 79 VAL A N 1
ATOM 579 C CA . VAL A 1 79 ? 24.401 -7.624 -27.807 1.00 96.19 79 VAL A CA 1
ATOM 580 C C . VAL A 1 79 ? 24.276 -6.103 -27.733 1.00 96.19 79 VAL A C 1
ATOM 582 O O . VAL A 1 79 ? 23.156 -5.587 -27.676 1.00 96.19 79 VAL A O 1
ATOM 585 N N . GLU A 1 80 ? 25.394 -5.379 -27.752 1.00 96.06 80 GLU A N 1
ATOM 586 C CA . GLU A 1 80 ? 25.392 -3.913 -27.719 1.00 96.06 80 GLU A CA 1
ATOM 587 C C . GLU A 1 80 ? 24.762 -3.310 -28.983 1.00 96.06 80 GLU A C 1
ATOM 589 O O . GLU A 1 80 ? 23.924 -2.406 -28.885 1.00 96.06 80 GLU A O 1
ATOM 594 N N . ASP A 1 81 ? 25.061 -3.870 -30.157 1.00 95.06 81 ASP A N 1
ATOM 595 C CA . ASP A 1 81 ? 24.444 -3.468 -31.424 1.00 95.06 81 ASP A CA 1
ATOM 596 C C . ASP A 1 81 ? 22.928 -3.708 -31.423 1.00 95.06 81 ASP A C 1
ATOM 598 O O . ASP A 1 81 ? 22.148 -2.828 -31.810 1.00 95.06 81 ASP A O 1
ATOM 602 N N . ALA A 1 82 ? 22.482 -4.866 -30.928 1.00 95.94 82 ALA A N 1
ATOM 603 C CA . ALA A 1 82 ? 21.063 -5.189 -30.815 1.00 95.94 82 ALA A CA 1
ATOM 604 C C . ALA A 1 82 ? 20.330 -4.245 -29.847 1.00 95.94 82 ALA A C 1
ATOM 606 O O . ALA A 1 82 ? 19.221 -3.791 -30.140 1.00 95.94 82 ALA A O 1
ATOM 607 N N . ARG A 1 83 ? 20.940 -3.904 -28.705 1.00 96.69 83 ARG A N 1
ATOM 608 C CA . ARG A 1 83 ? 20.385 -2.934 -27.745 1.00 96.69 83 ARG A CA 1
ATOM 609 C C . ARG A 1 83 ? 20.277 -1.538 -28.354 1.00 96.69 83 ARG A C 1
ATOM 611 O O . ARG A 1 83 ? 19.224 -0.911 -28.227 1.00 96.69 83 ARG A O 1
ATOM 618 N N . LYS A 1 84 ? 21.308 -1.078 -29.071 1.00 96.31 84 LYS A N 1
ATOM 619 C CA . LYS A 1 84 ? 21.284 0.204 -29.789 1.00 96.31 84 LYS A CA 1
ATOM 620 C C . LYS A 1 84 ? 20.179 0.245 -30.842 1.00 96.31 84 LYS A C 1
ATOM 622 O O . LYS A 1 84 ? 19.455 1.235 -30.942 1.00 96.31 84 LYS A O 1
ATOM 627 N N . TRP A 1 85 ? 20.022 -0.835 -31.607 1.00 95.44 85 TRP A N 1
ATOM 628 C CA . TRP A 1 85 ? 18.943 -0.964 -32.583 1.00 95.44 85 TRP A CA 1
ATOM 629 C C . TRP A 1 85 ? 17.563 -0.912 -31.918 1.00 95.44 85 TRP A C 1
ATOM 631 O O . TRP A 1 85 ? 16.704 -0.148 -32.355 1.00 95.44 85 TRP A O 1
ATOM 641 N N . ASN A 1 86 ? 17.361 -1.653 -30.825 1.00 95.38 86 ASN A N 1
ATOM 642 C CA . ASN A 1 86 ? 16.101 -1.637 -30.078 1.00 95.38 86 ASN A CA 1
ATOM 643 C C . ASN A 1 86 ? 15.767 -0.234 -29.558 1.00 95.38 86 ASN A C 1
ATOM 645 O O . ASN A 1 86 ? 14.630 0.206 -29.704 1.00 95.38 86 ASN A O 1
ATOM 649 N N . LEU A 1 87 ? 16.745 0.498 -29.012 1.00 95.81 87 LEU A N 1
ATOM 650 C CA . LEU A 1 87 ? 16.539 1.880 -28.572 1.00 95.81 87 LEU A CA 1
ATOM 651 C C . LEU A 1 87 ? 16.118 2.794 -29.722 1.00 95.81 87 LEU A C 1
ATOM 653 O O . LEU A 1 87 ? 15.186 3.567 -29.539 1.00 95.81 87 LEU A O 1
ATOM 657 N N . ARG A 1 88 ? 16.726 2.668 -30.908 1.00 94.56 88 ARG A N 1
ATOM 658 C CA . ARG A 1 88 ? 16.306 3.431 -32.097 1.00 94.56 88 ARG A CA 1
ATOM 659 C C . ARG A 1 88 ? 14.875 3.119 -32.518 1.00 94.56 88 ARG A C 1
ATOM 661 O O . ARG A 1 88 ? 14.126 4.030 -32.844 1.00 94.56 88 ARG A O 1
ATOM 668 N N . MET A 1 89 ? 14.471 1.850 -32.471 1.00 93.12 89 MET A N 1
ATOM 669 C CA . MET A 1 89 ? 13.086 1.470 -32.773 1.00 93.12 89 MET A CA 1
ATOM 670 C C . MET A 1 89 ? 12.096 2.056 -31.760 1.00 93.12 89 MET A C 1
ATOM 672 O O . MET A 1 89 ? 11.013 2.486 -32.144 1.00 93.12 89 MET A O 1
ATOM 676 N N . LEU A 1 90 ? 12.462 2.107 -30.476 1.00 92.69 90 LEU A N 1
ATOM 677 C CA . LEU A 1 90 ? 11.641 2.749 -29.445 1.00 92.69 90 LEU A CA 1
ATOM 678 C C . LEU A 1 90 ? 11.619 4.280 -29.587 1.00 92.69 90 LEU A C 1
ATOM 680 O O . LEU A 1 90 ? 10.582 4.891 -29.349 1.00 92.69 90 LEU A O 1
ATOM 684 N N . ALA A 1 91 ? 12.744 4.889 -29.971 1.00 93.12 91 ALA A N 1
ATOM 685 C CA . ALA A 1 91 ? 12.889 6.332 -30.154 1.00 93.12 91 ALA A CA 1
ATOM 686 C C . ALA A 1 91 ? 12.131 6.858 -31.381 1.00 93.12 91 ALA A C 1
ATOM 688 O O . ALA A 1 91 ? 11.612 7.969 -31.336 1.00 93.12 91 ALA A O 1
ATOM 689 N N . GLY A 1 92 ? 11.990 6.048 -32.436 1.00 90.31 92 GLY A N 1
ATOM 690 C CA . GLY A 1 92 ? 11.359 6.465 -33.692 1.00 90.31 92 GLY A CA 1
ATOM 691 C C . GLY A 1 92 ? 9.924 6.984 -33.554 1.00 90.31 92 GLY A C 1
ATOM 692 O O . GLY A 1 92 ? 9.525 7.828 -34.337 1.00 90.31 92 GLY A O 1
ATOM 693 N N . ASN A 1 93 ? 9.174 6.546 -32.537 1.00 84.50 93 ASN A N 1
ATOM 694 C CA . ASN A 1 93 ? 7.817 7.038 -32.251 1.00 84.50 93 ASN A CA 1
ATOM 695 C C . ASN A 1 93 ? 7.748 7.937 -31.005 1.00 84.50 93 ASN A C 1
ATOM 697 O O . ASN A 1 93 ? 6.662 8.216 -30.502 1.00 84.50 93 ASN A O 1
ATOM 701 N N . TYR A 1 94 ? 8.894 8.368 -30.480 1.00 92.62 94 TYR A N 1
ATOM 702 C CA . TYR A 1 94 ? 9.001 9.128 -29.243 1.00 92.62 94 TYR A CA 1
ATOM 703 C C . TYR A 1 94 ? 9.402 10.586 -29.525 1.00 92.62 94 TYR A C 1
ATOM 705 O O . TYR A 1 94 ? 10.243 10.824 -30.389 1.00 92.62 94 TYR A O 1
ATOM 713 N N . PRO A 1 95 ? 8.842 11.581 -28.816 1.00 92.38 95 PRO A N 1
ATOM 714 C CA . PRO A 1 95 ? 9.064 12.986 -29.144 1.00 92.38 95 PRO A CA 1
ATOM 715 C C . PRO A 1 95 ? 10.431 13.512 -28.654 1.00 92.38 95 PRO A C 1
ATOM 717 O O . PRO A 1 95 ? 10.823 13.333 -27.494 1.00 92.38 95 PRO A O 1
ATOM 720 N N . ALA A 1 96 ? 11.160 14.203 -29.539 1.00 91.88 96 ALA A N 1
ATOM 721 C CA . ALA A 1 96 ? 12.530 14.681 -29.302 1.00 91.88 96 ALA A CA 1
ATOM 722 C C . ALA A 1 96 ? 12.649 15.732 -28.177 1.00 91.88 96 ALA A C 1
ATOM 724 O O . ALA A 1 96 ? 13.656 15.803 -27.458 1.00 91.88 96 ALA A O 1
ATOM 725 N N . ASP A 1 97 ? 11.614 16.554 -27.989 1.00 90.19 97 ASP A N 1
ATOM 726 C CA . ASP A 1 97 ? 11.569 17.565 -26.932 1.00 90.19 97 ASP A CA 1
ATOM 727 C C . ASP A 1 97 ? 11.534 16.916 -25.542 1.00 90.19 97 ASP A C 1
ATOM 729 O O . ASP A 1 97 ? 12.217 17.384 -24.630 1.00 90.19 97 ASP A O 1
ATOM 733 N N . ALA A 1 98 ? 10.816 15.799 -25.383 1.00 90.75 98 ALA A N 1
ATOM 734 C CA . ALA A 1 98 ? 10.760 15.062 -24.127 1.00 90.75 98 ALA A CA 1
ATOM 735 C C . ALA A 1 98 ? 12.122 14.454 -23.758 1.00 90.75 98 ALA A C 1
ATOM 737 O O . ALA A 1 98 ? 12.514 14.529 -22.589 1.00 90.75 98 ALA A O 1
ATOM 738 N N . PHE A 1 99 ? 12.857 13.915 -24.739 1.00 92.12 99 PHE A N 1
ATOM 739 C CA . PHE A 1 99 ? 14.226 13.419 -24.549 1.00 92.12 99 PHE A CA 1
ATOM 740 C C . PHE A 1 99 ? 15.149 14.521 -24.014 1.00 92.12 99 PHE A C 1
ATOM 742 O O . PHE A 1 99 ? 15.836 14.333 -23.010 1.00 92.12 99 PHE A O 1
ATOM 749 N N . THR A 1 100 ? 15.083 15.706 -24.623 1.00 89.88 100 THR A N 1
ATOM 750 C CA . THR A 1 100 ? 15.913 16.858 -24.239 1.00 89.88 100 THR A CA 1
ATOM 751 C C . THR A 1 100 ? 15.507 17.443 -22.883 1.00 89.88 100 THR A C 1
ATOM 753 O O . THR A 1 100 ? 16.356 17.831 -22.082 1.00 89.88 100 THR A O 1
ATOM 756 N N . LYS A 1 101 ? 14.202 17.522 -22.607 1.00 89.19 101 LYS A N 1
ATOM 757 C CA . LYS A 1 101 ? 13.652 18.178 -21.414 1.00 89.19 101 LYS A CA 1
ATOM 758 C C . LYS A 1 101 ? 13.811 17.350 -20.139 1.00 89.19 101 LYS A C 1
ATOM 760 O O . LYS A 1 101 ? 13.935 17.926 -19.060 1.00 89.19 101 LYS A O 1
ATOM 765 N N . TYR A 1 102 ? 13.791 16.022 -20.241 1.00 89.94 102 TYR A N 1
ATOM 766 C CA . TYR A 1 102 ? 13.795 15.122 -19.083 1.00 89.94 102 TYR A CA 1
ATOM 767 C C . TYR A 1 102 ? 14.963 14.125 -19.116 1.00 89.94 102 TYR A C 1
ATOM 769 O O . TYR A 1 102 ? 14.722 12.920 -19.019 1.00 89.94 102 TYR A O 1
ATOM 777 N N . PRO A 1 103 ? 16.226 14.574 -19.222 1.00 90.31 103 PRO A N 1
ATOM 778 C CA . PRO A 1 103 ? 17.375 13.695 -19.474 1.00 90.31 103 PRO A CA 1
ATOM 779 C C . PRO A 1 103 ? 17.564 12.614 -18.398 1.00 90.31 103 PRO A C 1
ATOM 781 O O . PRO A 1 103 ? 18.156 11.570 -18.651 1.00 90.31 103 PRO A O 1
ATOM 784 N N . ASP A 1 104 ? 17.014 12.829 -17.199 1.00 89.44 104 ASP A N 1
ATOM 785 C CA . ASP A 1 104 ? 17.158 11.912 -16.076 1.00 89.44 104 ASP A CA 1
ATOM 786 C C . ASP A 1 104 ? 16.254 10.669 -16.105 1.00 89.44 104 ASP A C 1
ATOM 788 O O . ASP A 1 104 ? 16.374 9.792 -15.240 1.00 89.44 104 ASP A O 1
ATOM 792 N N . LYS A 1 105 ? 15.349 10.555 -17.081 1.00 93.00 105 LYS A N 1
ATOM 793 C CA . LYS A 1 105 ? 14.476 9.383 -17.206 1.00 93.00 105 LYS A CA 1
ATOM 794 C C . LYS A 1 105 ? 15.263 8.131 -17.612 1.00 93.00 105 LYS A C 1
ATOM 796 O O . LYS A 1 105 ? 16.146 8.238 -18.461 1.00 93.00 105 LYS A O 1
ATOM 801 N N . PRO A 1 106 ? 14.923 6.935 -17.085 1.00 95.25 106 PRO A N 1
ATOM 802 C CA . PRO A 1 106 ? 15.612 5.690 -17.438 1.00 95.25 106 PRO A CA 1
ATOM 803 C C . PRO A 1 106 ? 15.753 5.453 -18.946 1.00 95.25 106 PRO A C 1
ATOM 805 O O . PRO A 1 106 ? 16.822 5.062 -19.403 1.00 95.25 106 PRO A O 1
ATOM 808 N N . PHE A 1 107 ? 14.706 5.739 -19.729 1.00 96.75 107 PHE A N 1
ATOM 809 C CA . PHE A 1 107 ? 14.768 5.634 -21.189 1.00 96.75 107 PHE A CA 1
ATOM 810 C C . PHE A 1 107 ? 15.764 6.610 -21.818 1.00 96.75 107 PHE A C 1
ATOM 812 O O . PHE A 1 107 ? 16.550 6.208 -22.670 1.00 96.75 107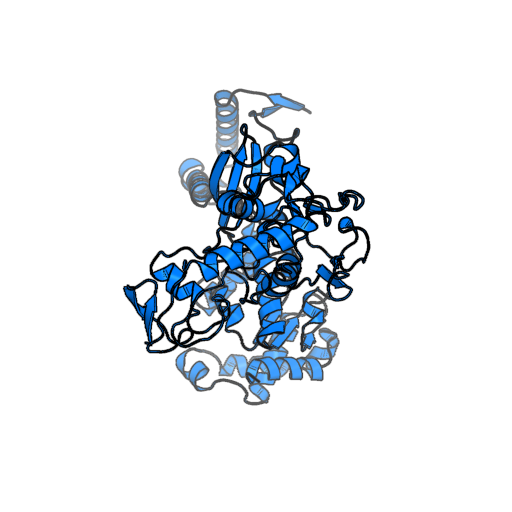 PHE A O 1
ATOM 819 N N . HIS A 1 108 ? 15.780 7.865 -21.369 1.00 95.69 108 HIS A N 1
ATOM 820 C CA . HIS A 1 108 ? 16.658 8.894 -21.925 1.00 95.69 108 HIS A CA 1
ATOM 821 C C . HIS A 1 108 ? 18.124 8.683 -21.536 1.00 95.69 108 HIS A C 1
ATOM 823 O O . HIS A 1 108 ? 19.000 8.866 -22.379 1.00 95.69 108 HIS A O 1
ATOM 829 N N . LYS A 1 109 ? 18.396 8.227 -20.304 1.00 96.12 109 LYS A N 1
ATOM 830 C CA . LYS A 1 109 ? 19.748 7.826 -19.883 1.00 96.12 109 LYS A CA 1
ATOM 831 C C . LYS A 1 109 ? 20.279 6.712 -20.773 1.00 96.12 109 LYS A C 1
ATOM 833 O O . LYS A 1 109 ? 21.320 6.888 -21.387 1.00 96.12 109 LYS A O 1
ATOM 838 N N . LEU A 1 110 ? 19.504 5.639 -20.952 1.00 96.25 110 LEU A N 1
ATOM 839 C CA . LEU A 1 110 ? 19.907 4.539 -21.829 1.00 96.25 110 LEU A CA 1
ATOM 840 C C . LEU A 1 110 ? 20.068 4.983 -23.288 1.00 96.25 110 LEU A C 1
ATOM 842 O O . LEU A 1 110 ? 21.047 4.618 -23.922 1.00 96.25 110 LEU A O 1
ATOM 846 N N . ALA A 1 111 ? 19.164 5.798 -23.831 1.00 96.38 111 ALA A N 1
ATOM 847 C CA . ALA A 1 111 ? 19.331 6.338 -25.181 1.00 96.38 111 ALA A CA 1
ATOM 848 C C . ALA A 1 111 ? 20.648 7.129 -25.323 1.00 96.38 111 ALA A C 1
ATOM 850 O O . ALA A 1 111 ? 21.394 6.916 -26.279 1.00 96.38 111 ALA A O 1
ATOM 851 N N . THR A 1 112 ? 20.970 7.971 -24.337 1.00 96.44 112 THR A N 1
ATOM 852 C CA . THR A 1 112 ? 22.215 8.755 -24.299 1.00 96.44 112 THR A CA 1
ATOM 853 C C . THR A 1 112 ? 23.448 7.860 -24.181 1.00 96.44 112 THR A C 1
ATOM 855 O O . THR A 1 112 ? 24.398 8.032 -24.942 1.00 96.44 112 THR A O 1
ATOM 858 N N . ASP A 1 113 ? 23.423 6.872 -23.283 1.00 95.50 113 ASP A N 1
ATOM 859 C CA . ASP A 1 113 ? 24.531 5.936 -23.051 1.00 95.50 113 ASP A CA 1
ATOM 860 C C . ASP A 1 113 ? 24.871 5.133 -24.320 1.00 95.50 113 ASP A C 1
ATOM 862 O O . ASP A 1 113 ? 26.035 4.838 -24.586 1.00 95.50 113 ASP A O 1
ATOM 866 N N . TYR A 1 114 ? 23.865 4.840 -25.153 1.00 95.69 114 TYR A N 1
ATOM 867 C CA . TYR A 1 114 ? 24.015 4.151 -26.442 1.00 95.69 114 TYR A CA 1
ATOM 868 C C . TYR A 1 114 ? 24.270 5.095 -27.636 1.00 95.69 114 TYR A C 1
ATOM 870 O O . TYR A 1 114 ? 24.386 4.652 -28.791 1.00 95.69 114 TYR A O 1
ATOM 878 N N . GLY A 1 115 ? 24.408 6.395 -27.369 1.00 95.56 115 GLY A N 1
ATOM 879 C CA . GLY A 1 115 ? 24.790 7.416 -28.340 1.00 95.56 115 GLY A CA 1
ATOM 880 C C . GLY A 1 115 ? 23.682 7.822 -29.309 1.00 95.56 115 GLY A C 1
ATOM 881 O O . GLY A 1 115 ? 23.997 8.140 -30.456 1.00 95.56 115 GLY A O 1
ATOM 882 N N . LEU A 1 116 ? 22.415 7.771 -28.888 1.00 95.75 116 LEU A N 1
ATOM 883 C CA . LEU A 1 116 ? 21.316 8.409 -29.616 1.00 95.75 116 LEU A CA 1
ATOM 884 C C . LEU A 1 116 ? 21.320 9.921 -29.343 1.00 95.75 116 LEU A C 1
ATOM 886 O O . LEU A 1 116 ? 21.678 10.371 -28.250 1.00 95.75 116 LEU A O 1
ATOM 890 N N . THR A 1 117 ? 20.898 10.706 -30.328 1.00 94.56 117 THR A N 1
ATOM 891 C CA . THR A 1 117 ? 20.698 12.158 -30.221 1.00 94.56 117 THR A CA 1
ATOM 892 C C . THR A 1 117 ? 19.228 12.502 -30.438 1.00 94.56 117 THR A C 1
ATOM 894 O O . THR A 1 117 ? 18.435 11.638 -30.789 1.00 94.56 117 THR A O 1
ATOM 897 N N . ALA A 1 118 ? 18.852 13.772 -30.255 1.00 91.69 118 ALA A N 1
ATOM 898 C CA . ALA A 1 118 ? 17.490 14.239 -30.525 1.00 91.69 118 ALA A CA 1
ATOM 899 C C . ALA A 1 118 ? 17.014 13.955 -31.968 1.00 91.69 118 ALA A C 1
ATOM 901 O O . ALA A 1 118 ? 15.813 13.857 -32.184 1.00 91.69 118 ALA A O 1
ATOM 902 N N . ASP A 1 119 ? 17.933 13.774 -32.923 1.00 92.00 119 ASP A N 1
ATOM 903 C CA . ASP A 1 119 ? 17.610 13.467 -34.323 1.00 92.00 119 ASP A CA 1
ATOM 904 C C . ASP A 1 119 ? 17.172 12.003 -34.533 1.00 92.00 119 ASP A C 1
ATOM 906 O O . ASP A 1 119 ? 16.598 11.677 -35.568 1.00 92.00 119 ASP A O 1
ATOM 910 N N . ASP A 1 120 ? 17.432 11.107 -33.570 1.00 92.88 120 ASP A N 1
ATOM 911 C CA . ASP A 1 120 ? 16.944 9.719 -33.595 1.00 92.88 120 ASP A CA 1
ATOM 912 C C . ASP A 1 120 ? 15.464 9.606 -33.143 1.00 92.88 120 ASP A C 1
ATOM 914 O O . ASP A 1 120 ? 14.915 8.502 -33.108 1.00 92.88 120 ASP A O 1
ATOM 918 N N . PHE A 1 121 ? 14.824 10.722 -32.774 1.00 91.50 121 PHE A N 1
ATOM 919 C CA . PHE A 1 121 ? 13.464 10.790 -32.230 1.00 91.50 121 PHE A CA 1
ATOM 920 C C . PHE A 1 121 ? 12.515 11.491 -33.211 1.00 91.50 121 PHE A C 1
ATOM 922 O O . PHE A 1 121 ? 12.694 12.672 -33.502 1.00 91.50 121 PHE A O 1
ATOM 929 N N . ASP A 1 122 ? 11.488 10.781 -33.684 1.00 83.19 122 ASP A N 1
ATOM 930 C CA . ASP A 1 122 ? 10.547 11.256 -34.721 1.00 83.19 122 ASP A CA 1
ATOM 931 C C . ASP A 1 122 ? 9.075 10.996 -34.333 1.00 83.19 122 ASP A C 1
ATOM 933 O O . ASP A 1 122 ? 8.218 10.677 -35.156 1.00 83.19 122 ASP A O 1
ATOM 937 N N . GLY A 1 123 ? 8.778 11.070 -33.030 1.00 77.69 123 GLY A N 1
ATOM 938 C CA . GLY A 1 123 ? 7.444 10.798 -32.496 1.00 77.69 123 GLY A CA 1
ATOM 939 C C . GLY A 1 123 ? 6.380 11.834 -32.856 1.00 77.69 123 GLY A C 1
ATOM 940 O O . GLY A 1 123 ? 6.639 13.034 -32.937 1.00 77.69 123 GLY A O 1
ATOM 941 N N . ASP A 1 124 ? 5.141 11.360 -32.996 1.00 69.69 124 ASP A N 1
ATOM 942 C CA . ASP A 1 124 ? 3.980 12.201 -33.282 1.00 69.69 124 ASP A CA 1
ATOM 943 C C . ASP A 1 124 ? 3.613 13.105 -32.089 1.00 69.69 124 ASP A C 1
ATOM 945 O O . ASP A 1 124 ? 3.246 12.646 -31.006 1.00 69.69 124 ASP A O 1
ATOM 949 N N . HIS A 1 125 ? 3.655 14.418 -32.318 1.00 67.56 125 HIS A N 1
ATOM 950 C CA . HIS A 1 125 ? 3.287 15.451 -31.349 1.00 67.56 125 HIS A CA 1
ATOM 951 C C . HIS A 1 125 ? 1.774 15.740 -31.290 1.00 67.56 125 HIS A C 1
ATOM 953 O O . HIS A 1 125 ? 1.347 16.635 -30.558 1.00 67.56 125 HIS A O 1
ATOM 959 N N . SER A 1 126 ? 0.950 15.042 -32.078 1.00 69.12 126 SER A N 1
ATOM 960 C CA . SER A 1 126 ? -0.493 15.293 -32.165 1.00 69.12 126 SER A CA 1
ATOM 961 C C . SER A 1 126 ? -1.290 14.760 -30.967 1.00 69.12 126 SER A C 1
ATOM 963 O O . SER A 1 126 ? -2.400 15.234 -30.705 1.00 69.12 126 SER A O 1
ATOM 965 N N . ILE A 1 127 ? -0.729 13.810 -30.211 1.00 77.81 127 ILE A N 1
ATOM 966 C CA . ILE A 1 127 ? -1.373 13.235 -29.027 1.00 77.81 127 ILE A CA 1
ATOM 967 C C . ILE A 1 127 ? -1.260 14.231 -27.870 1.00 77.81 127 ILE A C 1
ATOM 969 O O . ILE A 1 127 ? -0.191 14.436 -27.298 1.00 77.81 127 ILE A O 1
ATOM 973 N N . ALA A 1 128 ? -2.386 14.844 -27.508 1.00 82.00 128 ALA A N 1
ATOM 974 C CA . ALA A 1 128 ? -2.442 15.758 -26.377 1.00 82.00 128 ALA A CA 1
ATOM 975 C C . ALA A 1 128 ? -2.248 15.015 -25.046 1.00 82.00 128 ALA A C 1
ATOM 977 O O . ALA A 1 128 ? -2.842 13.960 -24.814 1.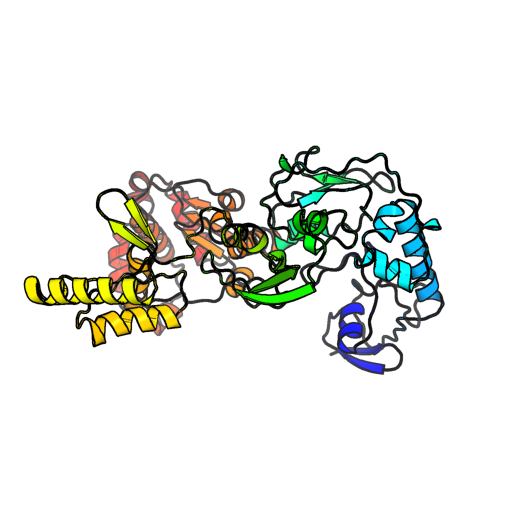00 82.00 128 ALA A O 1
ATOM 978 N N . ALA A 1 129 ? -1.463 15.614 -24.149 1.00 92.00 129 ALA A N 1
ATOM 979 C CA . ALA A 1 129 ? -1.366 15.146 -22.776 1.00 92.00 129 ALA A CA 1
ATOM 980 C C . ALA A 1 129 ? -2.713 15.305 -22.053 1.00 92.00 129 ALA A C 1
ATOM 982 O O . ALA A 1 129 ? -3.360 16.353 -22.114 1.00 92.00 129 ALA A O 1
ATOM 983 N N . ASP A 1 130 ? -3.104 14.271 -21.324 1.00 95.38 130 ASP A N 1
ATOM 984 C CA . ASP A 1 130 ? -4.255 14.258 -20.445 1.00 95.38 130 ASP A CA 1
ATOM 985 C C . ASP A 1 130 ? -3.848 14.680 -19.024 1.00 95.38 130 ASP A C 1
ATOM 987 O O . ASP A 1 130 ? -3.083 14.016 -18.316 1.00 95.38 130 ASP A O 1
ATOM 991 N N . THR A 1 131 ? -4.389 15.825 -18.613 1.00 96.31 131 THR A N 1
ATOM 992 C CA . THR A 1 131 ? -4.155 16.456 -17.311 1.00 96.31 131 THR A CA 1
ATOM 993 C C . THR A 1 131 ? -5.365 16.345 -16.378 1.00 96.31 131 THR A C 1
ATOM 995 O O . THR A 1 131 ? -5.374 16.973 -15.317 1.00 96.31 131 THR A O 1
ATOM 998 N N . SER A 1 132 ? -6.378 15.549 -16.732 1.00 97.31 132 SER A N 1
ATOM 999 C CA . SER A 1 132 ? -7.640 15.423 -15.989 1.00 97.31 132 SER A CA 1
ATOM 1000 C C . SER A 1 132 ? -7.477 14.844 -14.581 1.00 97.31 132 SER A C 1
ATOM 1002 O O . SER A 1 132 ? -8.179 15.258 -13.661 1.00 97.31 132 SER A O 1
ATOM 1004 N N . HIS A 1 133 ? -6.539 13.916 -14.372 1.00 97.69 133 HIS A N 1
ATOM 1005 C CA . HIS A 1 133 ? -6.306 13.316 -13.058 1.00 97.69 133 HIS A CA 1
ATOM 1006 C C . HIS A 1 133 ? -5.596 14.297 -12.117 1.00 97.69 133 HIS A C 1
ATOM 1008 O O . HIS A 1 133 ? -4.624 14.952 -12.493 1.00 97.69 133 HIS A O 1
ATOM 1014 N N . THR A 1 134 ? -6.017 14.359 -10.852 1.00 95.75 134 THR A N 1
ATOM 1015 C CA . THR A 1 134 ? -5.531 15.346 -9.871 1.00 95.75 134 THR A CA 1
ATOM 1016 C C . THR A 1 134 ? -4.008 15.372 -9.729 1.00 95.75 134 THR A C 1
ATOM 1018 O O . THR A 1 134 ? -3.426 16.448 -9.747 1.00 95.75 134 THR A O 1
ATOM 1021 N N . TYR A 1 135 ? -3.360 14.205 -9.644 1.00 97.31 135 TYR A N 1
ATOM 1022 C CA . TYR A 1 135 ? -1.935 14.102 -9.278 1.00 97.31 135 TYR A CA 1
ATOM 1023 C C . TYR A 1 135 ? -0.976 13.658 -10.391 1.00 97.31 135 TYR A C 1
ATOM 1025 O O . TYR A 1 135 ? 0.232 13.825 -10.257 1.00 97.31 135 TYR A O 1
ATOM 1033 N N . ILE A 1 136 ? -1.487 13.062 -11.469 1.00 97.81 136 ILE A N 1
ATOM 1034 C CA . ILE A 1 136 ? -0.670 12.373 -12.477 1.00 97.81 136 ILE A CA 1
ATOM 1035 C C . ILE A 1 136 ? -0.992 12.998 -13.824 1.00 97.81 136 ILE A C 1
ATOM 1037 O O . ILE A 1 136 ? -2.163 13.155 -14.165 1.00 97.81 136 ILE A O 1
ATOM 1041 N N . ASN A 1 137 ? 0.046 13.357 -14.564 1.00 97.31 137 ASN A N 1
ATOM 1042 C CA . ASN A 1 137 ? -0.045 13.768 -15.953 1.00 97.31 137 ASN A CA 1
ATOM 1043 C C . ASN A 1 137 ? 0.182 12.553 -16.854 1.00 97.31 137 ASN A C 1
ATOM 1045 O O . ASN A 1 137 ? 1.139 11.801 -16.642 1.00 97.31 137 ASN A O 1
ATOM 1049 N N . VAL A 1 138 ? -0.670 12.387 -17.863 1.00 97.25 138 VAL A N 1
ATOM 1050 C CA . VAL A 1 138 ? -0.614 11.268 -18.803 1.00 97.25 138 VAL A CA 1
ATOM 1051 C C . VAL A 1 138 ? -0.296 11.797 -20.195 1.00 97.25 138 VAL A C 1
ATOM 1053 O O . VAL A 1 138 ? -1.101 12.487 -20.800 1.00 97.25 138 VAL A O 1
ATOM 1056 N N . ASP A 1 139 ? 0.875 11.471 -20.722 1.00 94.75 139 ASP A N 1
ATOM 1057 C CA . ASP A 1 139 ? 1.308 11.835 -22.067 1.00 94.75 139 ASP A CA 1
ATOM 1058 C C . ASP A 1 139 ? 1.708 10.571 -22.837 1.00 94.75 139 ASP A C 1
ATOM 1060 O O . ASP A 1 139 ? 2.852 10.113 -22.789 1.00 94.75 139 ASP A O 1
ATOM 1064 N N . MET A 1 140 ? 0.734 9.974 -23.529 1.00 93.25 140 MET A N 1
ATOM 1065 C CA . MET A 1 140 ? 0.943 8.718 -24.253 1.00 93.25 140 MET A CA 1
ATOM 1066 C C . MET A 1 140 ? 1.753 8.880 -25.547 1.00 93.25 140 MET A C 1
ATOM 1068 O O . MET A 1 140 ? 2.206 7.861 -26.065 1.00 93.25 140 MET A O 1
ATOM 1072 N N . SER A 1 141 ? 2.048 10.108 -26.007 1.00 91.75 141 SER A N 1
ATOM 1073 C CA . SER A 1 141 ? 3.071 10.326 -27.052 1.00 91.75 141 SER A CA 1
ATOM 1074 C C . SER A 1 141 ? 4.452 9.831 -26.599 1.00 91.75 141 SER A C 1
ATOM 1076 O O . SER A 1 141 ? 5.288 9.437 -27.402 1.00 91.75 141 SER A O 1
ATOM 1078 N N . ARG A 1 142 ? 4.677 9.773 -25.280 1.00 93.81 142 ARG A N 1
ATOM 1079 C CA . ARG A 1 142 ? 5.913 9.292 -24.649 1.00 93.81 142 ARG A CA 1
ATOM 1080 C C . ARG A 1 142 ? 5.843 7.809 -24.272 1.00 93.81 142 ARG A C 1
ATOM 1082 O O . ARG A 1 142 ? 6.659 7.319 -23.483 1.00 93.81 142 ARG A O 1
ATOM 1089 N N . CYS A 1 143 ? 4.838 7.067 -24.729 1.00 93.88 143 CYS A N 1
ATOM 1090 C CA . CYS A 1 143 ? 4.702 5.655 -24.392 1.00 93.88 143 CYS A CA 1
ATOM 1091 C C . CYS A 1 143 ? 5.579 4.788 -25.304 1.00 93.88 143 CYS A C 1
ATOM 1093 O O . CYS A 1 143 ? 5.450 4.818 -26.519 1.00 93.88 143 CYS A O 1
ATOM 1095 N N . ILE A 1 144 ? 6.413 3.933 -24.708 1.00 93.75 144 ILE A N 1
ATOM 1096 C CA . ILE A 1 144 ? 7.213 2.927 -25.437 1.00 93.75 144 ILE A CA 1
ATOM 1097 C C . ILE A 1 144 ? 6.581 1.525 -25.408 1.00 93.75 144 ILE A C 1
ATOM 1099 O O . ILE A 1 144 ? 7.269 0.528 -25.609 1.00 93.75 144 ILE A O 1
ATOM 1103 N N . ASN A 1 145 ? 5.295 1.419 -25.049 1.00 93.31 145 ASN A N 1
ATOM 1104 C CA . ASN A 1 145 ? 4.551 0.155 -24.956 1.00 93.31 145 ASN A CA 1
ATOM 1105 C C . ASN A 1 145 ? 5.274 -0.946 -24.150 1.00 93.31 145 ASN A C 1
ATOM 1107 O O . ASN A 1 145 ? 5.240 -2.128 -24.478 1.00 93.31 145 ASN A O 1
ATOM 1111 N N . CYS A 1 146 ? 5.921 -0.563 -23.043 1.00 94.50 146 CYS A N 1
ATOM 1112 C CA . CYS A 1 146 ? 6.598 -1.507 -22.146 1.00 94.50 146 CYS A CA 1
ATOM 1113 C C . CYS A 1 146 ? 5.637 -2.286 -21.227 1.00 94.50 146 CYS A C 1
ATOM 1115 O O . CYS A 1 146 ? 6.059 -3.226 -20.554 1.00 94.50 146 CYS A O 1
ATOM 1117 N N . TYR A 1 147 ? 4.365 -1.869 -21.175 1.00 95.75 147 TYR A N 1
ATOM 1118 C CA . TYR A 1 147 ? 3.280 -2.431 -20.359 1.00 95.75 147 TYR A CA 1
ATOM 1119 C C . TYR A 1 147 ? 3.476 -2.369 -18.835 1.00 95.75 147 TYR A C 1
ATOM 1121 O O . TYR A 1 147 ? 2.627 -2.864 -18.097 1.00 95.75 147 TYR A O 1
ATOM 1129 N N . ALA A 1 148 ? 4.539 -1.729 -18.336 1.00 96.81 148 ALA A N 1
ATOM 1130 C CA . ALA A 1 148 ? 4.835 -1.660 -16.903 1.00 96.81 148 ALA A CA 1
ATOM 1131 C C . ALA A 1 148 ? 3.686 -1.032 -16.091 1.00 96.81 148 ALA A C 1
ATOM 1133 O O . ALA A 1 148 ? 3.331 -1.541 -15.032 1.00 96.81 148 ALA A O 1
ATOM 1134 N N . CYS A 1 149 ? 3.037 0.010 -16.622 1.00 97.38 149 CYS A N 1
ATOM 1135 C CA . CYS A 1 149 ? 1.888 0.667 -15.995 1.00 97.38 149 CYS A CA 1
ATOM 1136 C C . CYS A 1 149 ? 0.662 -0.250 -15.849 1.00 97.38 149 CYS A C 1
ATOM 1138 O O . CYS A 1 149 ? 0.046 -0.286 -14.782 1.00 97.38 149 CYS A O 1
ATOM 1140 N N . ALA A 1 150 ? 0.332 -1.019 -16.890 1.00 97.12 150 ALA A N 1
ATOM 1141 C CA . ALA A 1 150 ? -0.764 -1.983 -16.854 1.00 97.12 150 ALA A CA 1
ATOM 1142 C C . ALA A 1 150 ? -0.488 -3.108 -15.872 1.00 97.12 150 ALA A C 1
ATOM 1144 O O . ALA A 1 150 ? -1.330 -3.435 -15.035 1.00 97.12 150 ALA A O 1
ATOM 1145 N N . ARG A 1 151 ? 0.738 -3.619 -15.897 1.00 96.81 151 ARG A N 1
ATOM 1146 C CA . ARG A 1 151 ? 1.160 -4.701 -15.021 1.00 96.81 151 ARG A CA 1
ATOM 1147 C C . ARG A 1 151 ? 1.211 -4.276 -13.564 1.00 96.81 151 ARG A C 1
ATOM 1149 O O . ARG A 1 151 ? 0.589 -4.929 -12.748 1.00 96.81 151 ARG A O 1
ATOM 1156 N N . ILE A 1 152 ? 1.826 -3.147 -13.213 1.00 97.56 152 ILE A N 1
ATOM 1157 C CA . ILE A 1 152 ? 1.878 -2.693 -11.810 1.00 97.56 152 ILE A CA 1
ATOM 1158 C C . ILE A 1 152 ? 0.486 -2.364 -11.251 1.00 97.56 152 ILE A C 1
ATOM 1160 O O . ILE A 1 152 ? 0.191 -2.635 -10.085 1.00 97.56 152 ILE A O 1
ATOM 1164 N N . CYS A 1 153 ? -0.419 -1.847 -12.087 1.00 97.94 153 CYS A N 1
ATOM 1165 C CA . CYS A 1 153 ? -1.798 -1.587 -11.687 1.00 97.94 153 CYS A CA 1
ATOM 1166 C C . CYS A 1 153 ? -2.595 -2.881 -11.438 1.00 97.94 153 CYS A C 1
ATOM 1168 O O . CYS A 1 153 ? -3.421 -2.924 -10.523 1.00 97.94 153 CYS A O 1
ATOM 1170 N N . ALA A 1 154 ? -2.341 -3.928 -12.224 1.00 96.06 154 ALA A N 1
ATOM 1171 C CA . ALA A 1 154 ? -2.978 -5.236 -12.098 1.00 96.06 154 ALA A CA 1
ATOM 1172 C C . ALA A 1 154 ? -2.349 -6.095 -10.989 1.00 96.06 154 ALA A C 1
ATOM 1174 O O . ALA A 1 154 ? -3.050 -6.576 -10.105 1.00 96.06 154 ALA A O 1
ATOM 1175 N N . ASP A 1 155 ? -1.029 -6.241 -11.001 1.00 94.88 155 ASP A N 1
ATOM 1176 C CA . ASP A 1 155 ? -0.285 -7.249 -10.246 1.00 94.88 155 ASP A CA 1
ATOM 1177 C C . ASP A 1 155 ? 0.062 -6.826 -8.821 1.00 94.88 155 ASP A C 1
ATOM 1179 O O . ASP A 1 155 ? 0.240 -7.694 -7.967 1.00 94.88 155 ASP A O 1
ATOM 1183 N N . VAL A 1 156 ? 0.161 -5.519 -8.567 1.00 95.69 156 VAL A N 1
ATOM 1184 C CA . VAL A 1 156 ? 0.472 -4.975 -7.238 1.00 95.69 156 VAL A CA 1
ATOM 1185 C C . VAL A 1 156 ? -0.773 -4.347 -6.633 1.00 95.69 156 VAL A C 1
ATOM 1187 O O . VAL A 1 156 ? -1.227 -4.754 -5.568 1.00 95.69 156 VAL A O 1
ATOM 1190 N N . GLN A 1 157 ? -1.386 -3.392 -7.334 1.00 96.56 157 GLN A N 1
ATOM 1191 C CA . GLN A 1 157 ? -2.537 -2.659 -6.804 1.00 96.56 157 GLN A CA 1
ATOM 1192 C C . GLN A 1 157 ? -3.877 -3.408 -6.980 1.00 96.56 157 GLN A C 1
ATOM 1194 O O . GLN A 1 157 ? -4.794 -3.240 -6.172 1.00 96.56 157 GLN A O 1
ATOM 1199 N N . GLY A 1 158 ? -4.014 -4.228 -8.027 1.00 94.88 158 GLY A N 1
ATOM 1200 C CA . GLY A 1 158 ? -5.239 -4.973 -8.339 1.00 94.88 158 GLY A CA 1
ATOM 1201 C C . GLY A 1 158 ? -6.430 -4.092 -8.722 1.00 94.88 158 GLY A C 1
ATOM 1202 O O . GLY A 1 158 ? -7.563 -4.406 -8.358 1.00 94.88 158 GLY A O 1
ATOM 1203 N N . GLN A 1 159 ? -6.188 -2.955 -9.379 1.00 94.62 159 GLN A N 1
ATOM 1204 C CA . GLN A 1 159 ? -7.255 -2.055 -9.852 1.00 94.62 159 GLN A CA 1
ATOM 1205 C C . GLN A 1 159 ? -7.525 -2.177 -11.354 1.00 94.62 159 GLN A C 1
ATOM 1207 O O . GLN A 1 159 ? -8.615 -1.832 -11.777 1.00 94.62 159 GLN A O 1
ATOM 1212 N N . PHE A 1 160 ? -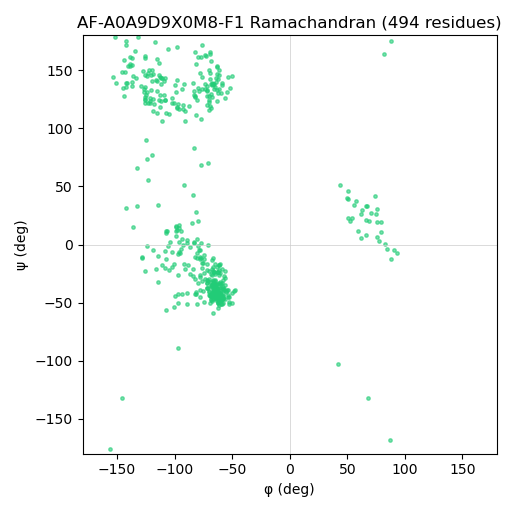6.583 -2.721 -12.137 1.00 95.88 160 PHE A N 1
ATOM 1213 C CA . PHE A 1 160 ? -6.776 -3.020 -13.568 1.00 95.88 160 PHE A CA 1
ATOM 1214 C C . PHE A 1 160 ? -7.204 -1.815 -14.424 1.00 95.88 160 PHE A C 1
ATOM 1216 O O . PHE A 1 160 ? -7.929 -1.977 -15.394 1.00 95.88 160 PHE A O 1
ATOM 1223 N N . VAL A 1 161 ? -6.722 -0.616 -14.083 1.00 97.94 16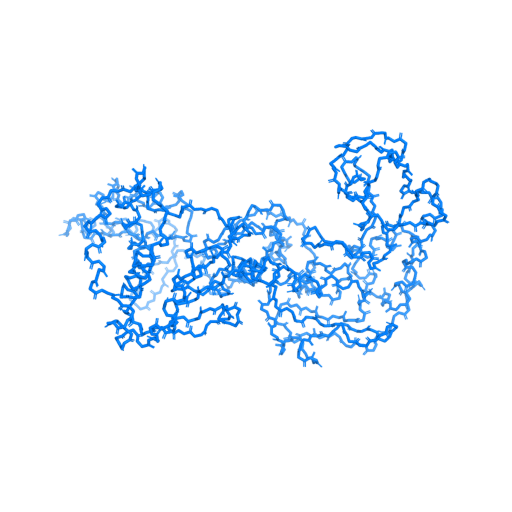1 VAL A N 1
ATOM 1224 C CA . VAL A 1 161 ? -7.135 0.635 -14.740 1.00 97.94 161 VAL A CA 1
ATOM 1225 C C . VAL A 1 161 ? -6.582 0.763 -16.157 1.00 97.94 161 VAL A C 1
ATOM 1227 O O . VAL A 1 161 ? -7.215 1.373 -17.003 1.00 97.94 161 VAL A O 1
ATOM 1230 N N . TRP A 1 162 ? -5.386 0.243 -16.434 1.00 97.69 162 TRP A N 1
ATOM 1231 C CA . TRP A 1 162 ? -4.751 0.396 -17.745 1.00 97.69 162 TRP A CA 1
ATOM 1232 C C . TRP A 1 162 ? -4.962 -0.844 -18.610 1.00 97.69 162 TRP A C 1
ATOM 1234 O O . TRP A 1 162 ? -4.643 -1.961 -18.197 1.00 97.69 162 TRP A O 1
ATOM 1244 N N . HIS A 1 163 ? -5.397 -0.624 -19.846 1.00 96.31 163 HIS A N 1
ATOM 1245 C CA . HIS A 1 163 ? -5.650 -1.649 -20.847 1.00 96.31 163 HIS A CA 1
ATOM 1246 C C . HIS A 1 163 ? -4.762 -1.460 -22.072 1.00 96.31 163 HIS A C 1
ATOM 1248 O O . HIS A 1 163 ? -4.462 -0.339 -22.477 1.00 96.31 163 HIS A O 1
ATOM 1254 N N . VAL A 1 164 ? -4.379 -2.581 -22.683 1.00 94.75 164 VAL A N 1
ATOM 1255 C CA . VAL A 1 164 ? -3.742 -2.605 -24.001 1.00 94.75 164 VAL A CA 1
ATOM 1256 C C . VAL A 1 164 ? -4.839 -2.777 -25.043 1.00 94.75 164 VAL A C 1
ATOM 1258 O O . VAL A 1 164 ? -5.534 -3.794 -25.043 1.00 94.75 164 VAL A O 1
ATOM 1261 N N . VAL A 1 165 ? -5.006 -1.785 -25.910 1.00 94.44 165 VAL A N 1
ATOM 1262 C CA . VAL A 1 165 ? -6.019 -1.763 -26.972 1.00 94.44 165 VAL A CA 1
ATOM 1263 C C . VAL A 1 165 ? -5.319 -1.744 -28.324 1.00 94.44 165 VAL A C 1
ATOM 1265 O O . VAL A 1 165 ? -4.291 -1.097 -28.471 1.00 94.44 165 VAL A O 1
ATOM 1268 N N . GLY A 1 166 ? -5.863 -2.454 -29.312 1.00 93.31 166 GLY A N 1
ATOM 1269 C CA . GLY A 1 166 ? -5.238 -2.592 -30.629 1.00 93.31 166 GLY A CA 1
ATOM 1270 C C . GLY A 1 166 ? -4.248 -3.757 -30.703 1.00 93.31 166 GLY A C 1
ATOM 1271 O O . GLY A 1 166 ? -4.234 -4.646 -29.847 1.00 93.31 166 GLY A O 1
ATOM 1272 N N . ARG A 1 167 ? -3.460 -3.803 -31.783 1.00 93.00 167 ARG A N 1
ATOM 1273 C CA . ARG A 1 167 ? -2.497 -4.882 -32.038 1.00 93.00 167 ARG A CA 1
ATOM 1274 C C . ARG A 1 167 ? -1.308 -4.384 -32.856 1.00 93.00 167 ARG A C 1
ATOM 1276 O O . ARG A 1 167 ? -1.482 -3.697 -33.853 1.00 93.00 167 ARG A O 1
ATOM 1283 N N . GLY A 1 168 ? -0.106 -4.838 -32.500 1.00 89.19 168 GLY A N 1
ATOM 1284 C CA . GLY A 1 168 ? 1.114 -4.486 -33.232 1.00 89.19 168 GLY A CA 1
ATOM 1285 C C . GLY A 1 168 ? 1.440 -3.004 -33.064 1.00 89.19 168 GLY A C 1
ATOM 1286 O O . GLY A 1 168 ? 1.408 -2.507 -31.941 1.00 89.19 168 GLY A O 1
ATOM 1287 N N . GLU A 1 169 ? 1.723 -2.311 -34.162 1.00 83.75 169 GLU A N 1
ATOM 1288 C CA . GLU A 1 169 ? 2.025 -0.870 -34.168 1.00 83.75 169 GLU A CA 1
ATOM 1289 C C . GLU A 1 169 ? 0.829 -0.007 -33.732 1.00 83.75 169 GLU A C 1
ATOM 1291 O O . GLU A 1 169 ? 1.023 1.055 -33.156 1.00 83.75 169 GLU A O 1
ATOM 1296 N N . GLU A 1 170 ? -0.404 -0.501 -33.892 1.00 87.62 170 GLU A N 1
ATOM 1297 C CA . GLU A 1 170 ? -1.627 0.181 -33.440 1.00 87.62 170 GLU A CA 1
ATOM 1298 C C . GLU A 1 170 ? -1.906 -0.009 -31.935 1.00 87.62 170 GLU A C 1
ATOM 1300 O O . GLU A 1 170 ? -2.969 0.374 -31.449 1.00 87.62 170 GLU A O 1
ATOM 1305 N N . SER A 1 171 ? -1.001 -0.653 -31.186 1.00 91.06 171 SER A N 1
ATOM 1306 C CA . SER A 1 171 ? -1.214 -0.907 -29.756 1.00 91.06 171 SER A CA 1
ATOM 1307 C C . SER A 1 171 ? -1.097 0.383 -28.945 1.00 91.06 171 SER A C 1
ATOM 1309 O O . SER A 1 171 ? -0.077 1.071 -28.994 1.00 91.06 171 SER A O 1
ATOM 1311 N N . GLN A 1 172 ? -2.115 0.662 -28.136 1.00 90.50 172 GLN A N 1
ATOM 1312 C CA . GLN A 1 172 ? -2.199 1.830 -27.267 1.00 90.50 172 GLN A CA 1
ATOM 1313 C C . GLN A 1 172 ? -2.496 1.420 -25.826 1.00 90.50 172 GLN A C 1
ATOM 1315 O O . GLN A 1 172 ? -3.189 0.432 -25.570 1.00 90.50 172 GLN A O 1
ATOM 1320 N N . ILE A 1 173 ? -1.987 2.211 -24.881 1.00 94.44 173 ILE A N 1
ATOM 1321 C CA . ILE A 1 173 ? -2.338 2.097 -23.467 1.00 94.44 173 ILE A CA 1
ATOM 1322 C C . ILE A 1 173 ? -3.443 3.101 -23.167 1.00 94.44 173 ILE A C 1
ATOM 1324 O O . ILE A 1 173 ? -3.219 4.306 -23.255 1.00 94.44 173 ILE A O 1
ATOM 1328 N N . LEU A 1 174 ? -4.617 2.605 -22.785 1.00 95.62 174 LEU A N 1
ATOM 1329 C CA . LEU A 1 174 ? -5.779 3.427 -22.452 1.00 95.62 174 LEU A CA 1
ATOM 1330 C C . LEU A 1 174 ? -6.271 3.118 -21.033 1.00 95.62 174 LEU A C 1
ATOM 1332 O O . LEU A 1 174 ? -6.132 1.976 -20.582 1.00 95.62 174 LEU A O 1
ATOM 1336 N N . PRO A 1 175 ? -6.824 4.103 -20.307 1.00 97.25 175 PRO A N 1
ATOM 1337 C CA . PRO A 1 175 ? -7.513 3.834 -19.053 1.00 97.25 175 PRO A CA 1
ATOM 1338 C C . PRO A 1 175 ? -8.829 3.073 -19.295 1.00 97.25 175 PRO A C 1
ATOM 1340 O O . PRO A 1 175 ? -9.356 3.054 -20.406 1.00 97.25 175 PRO A O 1
ATOM 1343 N N . ASP A 1 176 ? -9.392 2.486 -18.244 1.00 96.88 176 ASP A N 1
ATOM 1344 C CA . ASP A 1 176 ? -10.664 1.747 -18.251 1.00 96.88 176 ASP A CA 1
ATOM 1345 C C . ASP A 1 176 ? -11.894 2.611 -18.576 1.00 96.88 176 ASP A C 1
ATOM 1347 O O . ASP A 1 176 ? -12.933 2.088 -18.980 1.00 96.88 176 ASP A O 1
ATOM 1351 N N . SER A 1 177 ? -11.761 3.936 -18.482 1.00 96.56 177 SER A N 1
ATOM 1352 C CA . SER A 1 177 ? -12.734 4.905 -18.988 1.00 96.56 177 SER A CA 1
ATOM 1353 C C . SER A 1 177 ? -12.753 4.993 -20.518 1.00 96.56 177 SER A C 1
ATOM 1355 O O . SER A 1 177 ? -13.694 5.554 -21.078 1.00 96.56 177 SER A O 1
ATOM 1357 N N . PHE A 1 178 ? -11.717 4.483 -21.202 1.00 93.75 178 PHE A N 1
ATOM 1358 C CA . PHE A 1 178 ? -11.444 4.689 -22.633 1.00 93.75 178 PHE A CA 1
ATOM 1359 C C . PHE A 1 178 ? -11.473 6.169 -23.060 1.00 93.75 178 PHE A C 1
ATOM 1361 O O . PHE A 1 178 ? -11.680 6.490 -24.230 1.00 93.75 178 PHE A O 1
ATOM 1368 N N . GLY A 1 179 ? -11.265 7.071 -22.102 1.00 92.06 179 GLY A N 1
ATOM 1369 C CA . GLY A 1 179 ? -11.279 8.514 -22.278 1.00 92.06 179 GLY A CA 1
ATOM 1370 C C . GLY A 1 179 ? -10.258 9.155 -21.349 1.00 92.06 179 GLY A C 1
ATOM 1371 O O . GLY A 1 179 ? -9.115 8.705 -21.275 1.00 92.06 179 GLY A O 1
ATOM 1372 N N . ALA A 1 180 ? -10.675 10.193 -20.629 1.00 95.56 180 ALA A N 1
ATOM 1373 C CA . ALA A 1 180 ? -9.814 10.869 -19.673 1.00 95.56 180 ALA A CA 1
ATOM 1374 C C . ALA A 1 180 ? -9.473 9.954 -18.481 1.00 95.56 180 ALA A C 1
ATOM 1376 O O . ALA A 1 180 ? -10.327 9.250 -17.932 1.00 95.56 180 ALA A O 1
ATOM 1377 N N . PHE A 1 181 ? -8.220 9.981 -18.044 1.00 97.19 181 PHE A N 1
ATOM 1378 C CA . PHE A 1 181 ? -7.707 9.237 -16.903 1.00 97.19 181 PHE A CA 1
ATOM 1379 C C . PHE A 1 181 ? -8.344 9.691 -15.585 1.00 97.19 181 PHE A C 1
ATOM 1381 O O . PHE A 1 181 ? -8.527 8.879 -14.682 1.00 97.19 181 PHE A O 1
ATOM 1388 N N . GLY A 1 182 ? -8.736 10.960 -15.467 1.00 96.81 182 GLY A N 1
ATOM 1389 C CA . GLY A 1 182 ? -9.481 11.484 -14.321 1.00 96.81 182 GLY A CA 1
ATOM 1390 C C . GLY A 1 182 ? -10.864 10.850 -14.137 1.00 96.81 182 GLY A C 1
ATOM 1391 O O . GLY A 1 182 ? -11.343 10.796 -13.009 1.00 96.81 182 GLY A O 1
ATOM 1392 N N . ASP A 1 183 ? -11.453 10.307 -15.207 1.00 97.38 183 ASP A N 1
ATOM 1393 C CA . ASP A 1 183 ? -12.761 9.634 -15.187 1.00 97.38 183 ASP A CA 1
ATOM 1394 C C . ASP A 1 183 ? -12.650 8.107 -14.977 1.00 97.38 183 ASP A C 1
ATOM 1396 O O . ASP A 1 183 ? -13.657 7.399 -14.958 1.00 97.38 183 ASP A O 1
ATOM 1400 N N . SER A 1 184 ? -11.425 7.584 -14.853 1.00 97.56 184 SER A N 1
ATOM 1401 C CA . SER A 1 184 ? -11.136 6.155 -14.660 1.00 97.56 184 SER A CA 1
ATOM 1402 C C . SER A 1 184 ? -11.421 5.678 -13.232 1.00 97.56 184 SER A C 1
ATOM 1404 O O . SER A 1 184 ? -11.604 6.486 -12.318 1.00 97.56 184 SER A O 1
ATOM 1406 N N . THR A 1 185 ? -11.357 4.366 -12.971 1.00 96.38 185 THR A N 1
ATOM 1407 C CA . THR A 1 185 ? -11.423 3.857 -11.583 1.00 96.38 185 THR A CA 1
ATOM 1408 C C . THR A 1 185 ? -10.092 3.970 -10.825 1.00 96.38 185 THR A C 1
ATOM 1410 O O . THR A 1 185 ? -9.862 3.261 -9.840 1.00 96.38 185 THR A O 1
ATOM 1413 N N . CYS A 1 186 ? -9.176 4.838 -11.267 1.00 97.56 186 CYS A N 1
ATOM 1414 C CA . CYS A 1 186 ? -7.899 5.070 -10.604 1.00 97.56 186 CYS A CA 1
ATOM 1415 C C . CYS A 1 186 ? -8.073 5.560 -9.161 1.00 97.56 186 CYS A C 1
ATOM 1417 O O . CYS A 1 186 ? -8.744 6.546 -8.883 1.00 97.56 186 CYS A O 1
ATOM 1419 N N . VAL A 1 187 ? -7.365 4.907 -8.237 1.00 96.75 187 VAL A N 1
ATOM 1420 C CA . VAL A 1 187 ? -7.319 5.282 -6.810 1.00 96.75 187 VAL A CA 1
ATOM 1421 C C . VAL A 1 187 ? -6.070 6.091 -6.434 1.00 96.75 187 VAL A C 1
ATOM 1423 O O . VAL A 1 187 ? -5.706 6.183 -5.262 1.00 96.75 187 VAL A O 1
ATOM 1426 N N . SER A 1 188 ? -5.358 6.622 -7.431 1.00 97.62 188 SER A N 1
ATOM 1427 C CA . SER A 1 188 ? -4.206 7.517 -7.255 1.00 97.62 188 SER A CA 1
ATOM 1428 C C . SER A 1 188 ? -3.056 6.939 -6.410 1.00 97.62 188 SER A C 1
ATOM 1430 O O . SER A 1 188 ? -2.405 7.654 -5.653 1.00 97.62 188 SER A O 1
ATOM 1432 N N . CYS A 1 189 ? -2.768 5.637 -6.531 1.00 97.56 189 CYS A N 1
ATOM 1433 C CA . CYS A 1 189 ? -1.621 5.024 -5.840 1.00 97.56 189 CYS A CA 1
ATOM 1434 C C . CYS A 1 189 ? -0.260 5.426 -6.440 1.00 97.56 189 CYS A C 1
ATOM 1436 O O . CYS A 1 189 ? 0.760 5.319 -5.768 1.00 97.56 189 CYS A O 1
ATOM 1438 N N . GLY A 1 190 ? -0.249 5.861 -7.707 1.00 97.69 190 GLY A N 1
ATOM 1439 C CA . GLY A 1 190 ? 0.934 6.317 -8.440 1.00 97.69 190 GLY A CA 1
ATOM 1440 C C . GLY A 1 190 ? 2.001 5.257 -8.734 1.00 97.69 190 GLY A C 1
ATOM 1441 O O . GLY A 1 190 ? 3.036 5.585 -9.302 1.00 97.69 190 GLY A O 1
ATOM 1442 N N . ALA A 1 191 ? 1.741 3.976 -8.463 1.00 97.88 191 ALA A N 1
ATOM 1443 C CA . ALA A 1 191 ? 2.663 2.894 -8.820 1.00 97.88 191 ALA A CA 1
ATOM 1444 C C . ALA A 1 191 ? 2.966 2.845 -10.335 1.00 97.88 191 ALA A C 1
ATOM 1446 O O . ALA A 1 191 ? 4.073 2.497 -10.738 1.00 97.88 191 ALA A O 1
ATOM 1447 N N . CYS A 1 192 ? 2.009 3.249 -11.182 1.00 97.69 192 CYS A N 1
ATOM 1448 C CA . CYS A 1 192 ? 2.209 3.370 -12.628 1.00 97.69 192 CYS A CA 1
ATOM 1449 C C . CYS A 1 192 ? 3.137 4.529 -13.026 1.00 97.69 192 CYS A C 1
ATOM 1451 O O . CYS A 1 192 ? 3.830 4.405 -14.030 1.00 97.69 192 CYS A O 1
ATOM 1453 N N . SER A 1 193 ? 3.177 5.604 -12.233 1.00 97.06 193 SER A N 1
ATOM 1454 C CA . SER A 1 193 ? 4.126 6.715 -12.381 1.00 97.06 193 SER A CA 1
ATOM 1455 C C . SER A 1 193 ? 5.543 6.255 -12.003 1.00 97.06 193 SER A C 1
ATOM 1457 O O . SER A 1 193 ? 6.479 6.454 -12.772 1.00 97.06 193 SER A O 1
ATOM 1459 N N . ASP A 1 194 ? 5.697 5.502 -10.901 1.00 95.44 194 ASP A N 1
ATOM 1460 C CA . ASP A 1 194 ? 6.996 4.923 -10.501 1.00 95.44 194 ASP A CA 1
ATOM 1461 C C . ASP A 1 194 ? 7.595 3.993 -11.556 1.00 95.44 194 ASP A C 1
ATOM 1463 O O . ASP A 1 194 ? 8.791 4.056 -11.830 1.00 95.44 194 ASP A O 1
ATOM 1467 N N . ALA A 1 195 ? 6.758 3.127 -12.129 1.00 96.50 195 ALA A N 1
ATOM 1468 C CA . ALA A 1 195 ? 7.182 2.109 -13.081 1.00 96.50 195 ALA A CA 1
ATOM 1469 C C . ALA A 1 195 ? 7.362 2.651 -14.512 1.00 96.50 195 ALA A C 1
ATOM 1471 O O . ALA A 1 195 ? 7.804 1.910 -15.387 1.00 96.50 195 ALA A O 1
ATOM 1472 N N . CYS A 1 196 ? 6.987 3.906 -14.794 1.00 97.25 196 CYS A N 1
ATOM 1473 C CA . CYS A 1 196 ? 7.067 4.472 -16.138 1.00 97.25 196 CYS A CA 1
ATOM 1474 C C . CYS A 1 196 ? 8.498 4.956 -16.455 1.00 97.25 196 CYS A C 1
ATOM 1476 O O . CYS A 1 196 ? 8.940 5.972 -15.909 1.00 97.25 196 CYS A O 1
ATOM 1478 N N . PRO A 1 197 ? 9.228 4.306 -17.385 1.00 96.38 197 PRO A N 1
ATOM 1479 C CA . PRO A 1 197 ? 10.630 4.640 -17.645 1.00 96.38 197 PRO A CA 1
ATOM 1480 C C . PRO A 1 197 ? 10.816 5.903 -18.498 1.00 96.38 197 PRO A C 1
ATOM 1482 O O . PRO A 1 197 ? 11.937 6.397 -18.614 1.00 96.38 197 PRO A O 1
ATOM 1485 N N . THR A 1 198 ? 9.747 6.412 -19.113 1.00 95.19 198 THR A N 1
ATOM 1486 C CA . THR A 1 198 ? 9.790 7.527 -20.070 1.00 95.19 198 THR A CA 1
ATOM 1487 C C . THR A 1 198 ? 9.217 8.830 -19.526 1.00 95.19 198 THR A C 1
ATOM 1489 O O . THR A 1 198 ? 9.522 9.900 -20.036 1.00 95.19 198 THR A O 1
ATOM 1492 N N . GLY A 1 199 ? 8.388 8.770 -18.479 1.00 93.75 199 GLY A N 1
ATOM 1493 C CA . GLY A 1 199 ? 7.580 9.918 -18.060 1.00 93.75 199 GLY A CA 1
ATOM 1494 C C . GLY A 1 199 ? 6.319 10.133 -18.901 1.00 93.75 199 GLY A C 1
ATOM 1495 O O . GLY A 1 199 ? 5.763 11.227 -18.863 1.00 93.75 199 GLY A O 1
ATOM 1496 N N . ALA A 1 200 ? 5.851 9.109 -19.628 1.00 95.69 200 ALA A N 1
ATOM 1497 C CA . ALA A 1 200 ? 4.478 9.081 -20.145 1.00 95.69 200 ALA A CA 1
ATOM 1498 C C . ALA A 1 200 ? 3.447 9.168 -19.015 1.00 95.69 200 ALA A C 1
ATOM 1500 O O . ALA A 1 200 ? 2.383 9.747 -19.178 1.00 95.69 200 ALA A O 1
ATOM 1501 N N . LEU A 1 201 ? 3.773 8.607 -17.853 1.00 97.12 201 LEU A N 1
ATOM 1502 C CA . LEU A 1 201 ? 3.051 8.809 -16.607 1.00 97.12 201 LEU A CA 1
ATOM 1503 C C . LEU A 1 201 ? 4.024 9.472 -15.641 1.00 97.12 201 LEU A C 1
ATOM 1505 O O . LEU A 1 201 ? 5.095 8.921 -15.381 1.00 97.12 201 LEU A O 1
ATOM 1509 N N . GLU A 1 202 ? 3.679 10.657 -15.155 1.00 95.94 202 GLU A N 1
ATOM 1510 C CA . GLU A 1 202 ? 4.536 11.423 -14.252 1.00 95.94 202 GLU A CA 1
ATOM 1511 C C . GLU A 1 202 ? 3.704 12.201 -13.233 1.00 95.94 202 GLU A C 1
ATOM 1513 O O . GLU A 1 202 ? 2.586 12.643 -13.512 1.00 95.94 202 GLU A O 1
ATOM 1518 N N . ASP A 1 203 ? 4.269 12.380 -12.044 1.00 96.31 203 ASP A N 1
ATOM 1519 C CA . ASP A 1 203 ? 3.677 13.188 -10.988 1.00 96.31 203 ASP A CA 1
ATOM 1520 C C . ASP A 1 203 ? 3.673 14.670 -11.412 1.00 96.31 203 ASP A C 1
ATOM 1522 O O . ASP A 1 203 ? 4.706 15.234 -11.783 1.00 96.31 203 ASP A O 1
ATOM 1526 N N . LYS A 1 204 ? 2.512 15.334 -11.354 1.00 95.69 204 LYS A N 1
ATOM 1527 C CA . LYS A 1 204 ? 2.371 16.733 -11.808 1.00 95.69 204 LYS A CA 1
ATOM 1528 C C . LYS A 1 204 ? 3.329 17.687 -11.100 1.00 95.69 204 LYS A C 1
ATOM 1530 O O . LYS A 1 204 ? 3.917 18.554 -11.737 1.00 95.69 204 LYS A O 1
ATOM 1535 N N . THR A 1 205 ? 3.553 17.469 -9.809 1.00 94.38 205 THR A N 1
ATOM 1536 C CA . THR A 1 205 ? 4.468 18.268 -8.988 1.00 94.38 205 THR A CA 1
ATOM 1537 C C . THR A 1 205 ? 5.905 18.239 -9.510 1.00 94.38 205 THR A C 1
ATOM 1539 O O . THR A 1 205 ? 6.591 19.256 -9.449 1.00 94.38 205 THR A O 1
ATOM 1542 N N . VAL A 1 206 ? 6.352 17.122 -10.093 1.00 93.69 206 VAL A N 1
ATOM 1543 C CA . VAL A 1 206 ? 7.672 17.009 -10.735 1.00 93.69 206 VAL A CA 1
ATOM 1544 C C . VAL A 1 206 ? 7.721 17.794 -12.043 1.00 93.69 206 VAL A C 1
ATOM 1546 O O . VAL A 1 206 ? 8.736 18.415 -12.349 1.00 93.69 206 VAL A O 1
ATOM 1549 N N . ILE A 1 207 ? 6.632 17.812 -12.814 1.00 92.12 207 ILE A N 1
ATOM 1550 C CA . ILE A 1 207 ? 6.541 18.617 -14.042 1.00 92.12 207 ILE A CA 1
ATOM 1551 C C . ILE A 1 207 ? 6.563 20.114 -13.713 1.00 92.12 207 ILE A C 1
ATOM 1553 O O . ILE A 1 207 ? 7.208 20.884 -14.423 1.00 92.12 207 ILE A O 1
ATOM 1557 N N . GLU A 1 208 ? 5.869 20.515 -12.650 1.00 92.38 208 GLU A N 1
ATOM 1558 C CA . GLU A 1 208 ? 5.705 21.911 -12.237 1.00 92.38 208 GLU A CA 1
ATOM 1559 C C . GLU A 1 208 ? 6.941 22.473 -11.528 1.00 92.38 208 GLU A C 1
ATOM 1561 O O . GLU A 1 208 ? 7.362 23.591 -11.819 1.00 92.38 208 GLU A O 1
ATOM 1566 N N . ARG A 1 209 ? 7.524 21.712 -10.594 1.00 91.44 209 ARG A N 1
ATOM 1567 C CA . ARG A 1 209 ? 8.612 22.175 -9.712 1.00 91.44 209 ARG A CA 1
ATOM 1568 C C . ARG A 1 209 ? 9.978 21.583 -10.063 1.00 91.44 209 ARG A C 1
ATOM 1570 O O . ARG A 1 209 ? 10.997 22.070 -9.584 1.00 91.44 209 ARG A O 1
ATOM 1577 N N . GLY A 1 210 ? 10.027 20.565 -10.917 1.00 91.50 210 GLY A N 1
ATOM 1578 C CA . GLY A 1 210 ? 11.242 19.826 -11.253 1.00 91.50 210 GLY A CA 1
ATOM 1579 C C . GLY A 1 210 ? 11.523 18.654 -10.308 1.00 91.50 210 GLY A C 1
ATOM 1580 O O . GLY A 1 210 ? 10.833 18.429 -9.315 1.00 91.50 210 GLY A O 1
ATOM 1581 N N . PHE A 1 211 ? 12.567 17.886 -10.629 1.00 92.19 211 PHE A N 1
ATOM 1582 C CA . PHE A 1 211 ? 12.960 16.715 -9.841 1.00 92.19 211 PHE A CA 1
ATOM 1583 C C . PHE A 1 211 ? 13.553 17.094 -8.471 1.00 92.19 211 PHE A C 1
ATOM 1585 O O . PHE A 1 211 ? 14.203 18.145 -8.370 1.00 92.19 211 PHE A O 1
ATOM 1592 N N . PRO A 1 212 ? 13.386 16.231 -7.446 1.00 95.12 212 PRO A N 1
ATOM 1593 C CA . PRO A 1 212 ? 14.025 16.387 -6.140 1.00 95.12 212 PRO A CA 1
ATOM 1594 C C . PRO A 1 212 ? 15.545 16.545 -6.221 1.00 95.12 212 PRO A C 1
ATOM 1596 O O . PRO A 1 212 ? 16.199 15.870 -7.016 1.00 95.12 212 PRO A O 1
ATOM 1599 N N . THR A 1 213 ? 16.109 17.373 -5.343 1.00 96.06 213 THR A N 1
ATOM 1600 C CA . THR A 1 213 ? 17.563 17.495 -5.141 1.00 96.06 213 THR A CA 1
ATOM 1601 C C . THR A 1 213 ? 18.055 16.657 -3.964 1.00 96.06 213 THR A C 1
ATOM 1603 O O . THR A 1 213 ? 19.196 16.202 -3.976 1.00 96.06 213 THR A O 1
ATOM 1606 N N . THR A 1 214 ? 17.184 16.396 -2.986 1.00 97.38 214 THR A N 1
ATOM 1607 C CA . THR A 1 214 ? 17.489 15.598 -1.792 1.00 97.38 214 THR A CA 1
ATOM 1608 C C . THR A 1 214 ? 16.380 14.587 -1.535 1.00 97.38 214 THR A C 1
ATOM 1610 O O . THR A 1 214 ? 15.203 14.892 -1.723 1.00 97.38 214 THR A O 1
ATOM 1613 N N . TRP A 1 215 ? 16.751 13.396 -1.063 1.00 97.81 215 TRP A N 1
ATOM 1614 C CA . TRP A 1 215 ? 15.821 12.346 -0.655 1.00 97.81 215 TRP A CA 1
ATOM 1615 C C . TRP A 1 215 ? 16.031 11.974 0.810 1.00 97.81 215 TRP A C 1
ATOM 1617 O O . TRP A 1 215 ? 17.157 11.704 1.225 1.00 97.81 215 TRP A O 1
ATOM 1627 N N . THR A 1 216 ? 14.936 11.892 1.565 1.00 98.06 216 THR A N 1
ATOM 1628 C CA . THR A 1 216 ? 14.945 11.484 2.975 1.00 98.06 216 THR A CA 1
ATOM 1629 C C . THR A 1 216 ? 13.989 10.318 3.194 1.00 98.06 216 THR A C 1
ATOM 1631 O O . THR A 1 216 ? 12.798 10.421 2.897 1.00 98.06 216 THR A O 1
ATOM 1634 N N . LYS A 1 217 ? 14.498 9.210 3.744 1.00 98.19 217 LYS A N 1
ATOM 1635 C CA . LYS A 1 217 ? 13.682 8.058 4.150 1.00 98.19 217 LYS A CA 1
ATOM 1636 C C . LYS A 1 217 ? 12.896 8.381 5.425 1.00 98.19 217 LYS A C 1
ATOM 1638 O O . LYS A 1 217 ? 13.456 8.905 6.383 1.00 98.19 217 LYS A O 1
ATOM 1643 N N . THR A 1 218 ? 11.610 8.047 5.447 1.00 97.25 218 THR A N 1
ATOM 1644 C CA . THR A 1 218 ? 10.705 8.238 6.591 1.00 97.25 218 THR A CA 1
ATOM 1645 C C . THR A 1 218 ? 9.515 7.267 6.524 1.00 97.25 218 THR A C 1
ATOM 1647 O O . THR A 1 218 ? 9.431 6.428 5.625 1.00 97.25 218 THR A O 1
ATOM 1650 N N . THR A 1 219 ? 8.574 7.390 7.460 1.00 97.38 219 THR A N 1
ATOM 1651 C CA . THR A 1 219 ? 7.364 6.567 7.557 1.00 97.38 219 THR A CA 1
ATOM 1652 C C . THR A 1 219 ? 6.109 7.407 7.338 1.00 97.38 219 THR A C 1
ATOM 1654 O O . THR A 1 219 ? 5.986 8.535 7.810 1.00 97.38 219 THR A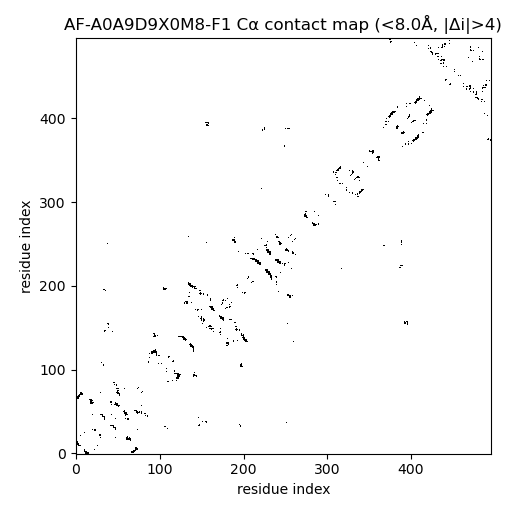 O 1
ATOM 1657 N N . CYS A 1 220 ? 5.141 6.839 6.625 1.00 97.31 220 CYS A N 1
ATOM 1658 C CA . CYS A 1 220 ? 3.857 7.461 6.330 1.00 97.31 220 CYS A CA 1
ATOM 1659 C C . CYS A 1 220 ? 3.039 7.738 7.614 1.00 97.31 220 CYS A C 1
ATOM 1661 O O . CYS A 1 220 ? 2.706 6.791 8.334 1.00 97.31 220 CYS A O 1
ATOM 1663 N N . PRO A 1 221 ? 2.611 8.989 7.884 1.00 95.62 221 PRO A N 1
ATOM 1664 C CA . PRO A 1 221 ? 1.991 9.351 9.160 1.00 95.62 221 PRO A CA 1
ATOM 1665 C C . PRO A 1 221 ? 0.478 9.070 9.238 1.00 95.62 221 PRO A C 1
ATOM 1667 O O . PRO A 1 221 ? -0.196 9.681 10.060 1.00 95.62 221 PRO A O 1
ATOM 1670 N N . TYR A 1 222 ? -0.108 8.222 8.378 1.00 96.44 222 TYR A N 1
ATOM 1671 C CA . TYR A 1 222 ? -1.573 8.093 8.228 1.00 96.44 222 TYR A CA 1
ATOM 1672 C C . TYR A 1 222 ? -2.241 6.947 9.010 1.00 96.44 222 TYR A C 1
ATOM 1674 O O . TYR A 1 222 ? -2.768 7.173 10.092 1.00 96.44 222 TYR A O 1
ATOM 1682 N N . CYS A 1 223 ? -2.336 5.746 8.423 1.00 93.06 223 CYS A N 1
ATOM 1683 C CA . CYS A 1 223 ? -3.326 4.722 8.807 1.00 93.06 223 CYS A CA 1
ATOM 1684 C C . CYS A 1 223 ? -2.828 3.643 9.783 1.00 93.06 223 CYS A C 1
ATOM 1686 O O . CYS A 1 223 ? -3.565 2.719 10.088 1.00 93.06 223 CYS A O 1
ATOM 1688 N N . GLY A 1 224 ? -1.586 3.713 10.259 1.00 94.00 224 GLY A N 1
ATOM 1689 C CA . GLY A 1 224 ? -1.021 2.689 11.149 1.00 94.00 224 GLY A CA 1
ATOM 1690 C C . GLY A 1 224 ? -0.425 1.469 10.438 1.00 94.00 224 GLY A C 1
ATOM 1691 O O . GLY A 1 224 ? 0.205 0.650 11.093 1.00 94.00 224 GLY A O 1
ATOM 1692 N N . THR A 1 225 ? -0.528 1.371 9.105 1.00 96.06 225 THR A N 1
ATOM 1693 C CA . THR A 1 225 ? 0.228 0.372 8.324 1.00 96.06 225 THR A CA 1
ATOM 1694 C C . THR A 1 225 ? 1.740 0.594 8.430 1.00 96.06 225 THR A C 1
ATOM 1696 O O . THR A 1 225 ? 2.488 -0.369 8.433 1.00 96.06 225 THR A O 1
ATOM 1699 N N . GLY A 1 226 ? 2.201 1.847 8.529 1.00 96.25 226 GLY A N 1
ATOM 1700 C CA . GLY A 1 226 ? 3.632 2.144 8.666 1.00 96.25 226 GLY A CA 1
ATOM 1701 C C . GLY A 1 226 ? 4.428 1.950 7.374 1.00 96.25 226 GLY A C 1
ATOM 1702 O O . GLY A 1 226 ? 5.524 1.407 7.404 1.00 96.25 226 GLY A O 1
ATOM 1703 N N . CYS A 1 227 ? 3.877 2.374 6.231 1.00 98.25 227 CYS A N 1
ATOM 1704 C CA . CYS A 1 227 ? 4.593 2.311 4.955 1.00 98.25 227 CYS A CA 1
ATOM 1705 C C . CYS A 1 227 ? 5.857 3.178 5.000 1.00 98.25 227 CYS A C 1
ATOM 1707 O O . CYS A 1 227 ? 5.764 4.358 5.355 1.00 98.25 227 CYS A O 1
ATOM 1709 N N . GLU A 1 228 ? 6.998 2.624 4.599 1.00 98.25 228 GLU A N 1
ATOM 1710 C CA . GLU A 1 228 ? 8.234 3.388 4.446 1.00 98.25 228 GLU A CA 1
ATOM 1711 C C . GLU A 1 228 ? 8.269 4.072 3.076 1.00 98.25 228 GLU A C 1
ATOM 1713 O O . GLU A 1 228 ? 7.879 3.503 2.046 1.00 98.25 228 GLU A O 1
ATOM 1718 N N . MET A 1 229 ? 8.733 5.317 3.072 1.00 98.06 229 MET A N 1
ATOM 1719 C CA . MET A 1 229 ? 8.735 6.196 1.909 1.00 98.06 229 MET A CA 1
ATOM 1720 C C . MET A 1 229 ? 9.988 7.071 1.874 1.00 98.06 229 MET A C 1
ATOM 1722 O O . MET A 1 229 ? 10.521 7.464 2.908 1.00 98.06 229 MET A O 1
ATOM 1726 N N . ASN A 1 230 ? 10.437 7.397 0.669 1.00 98.31 230 ASN A N 1
ATOM 1727 C CA . ASN A 1 230 ? 11.442 8.407 0.389 1.00 98.31 230 ASN A CA 1
ATOM 1728 C C . ASN A 1 230 ? 10.725 9.702 0.004 1.00 98.31 230 ASN A C 1
ATOM 1730 O O . ASN A 1 230 ? 9.964 9.730 -0.965 1.00 98.31 230 ASN A O 1
ATOM 1734 N N . VAL A 1 231 ? 10.968 10.769 0.757 1.00 98.12 231 VAL A N 1
ATOM 1735 C CA . VAL A 1 231 ? 10.430 12.107 0.497 1.00 98.12 231 VAL A CA 1
ATOM 1736 C C . VAL A 1 231 ? 11.495 12.917 -0.229 1.00 98.12 231 VAL A C 1
ATOM 1738 O O . VAL A 1 231 ? 12.588 13.130 0.296 1.00 98.12 231 VAL A O 1
ATOM 1741 N N . GLY A 1 232 ? 11.177 13.315 -1.454 1.00 97.81 232 GLY A N 1
ATOM 1742 C CA . GLY A 1 232 ? 12.011 14.110 -2.337 1.00 97.81 232 GLY A CA 1
ATOM 1743 C C . GLY A 1 232 ? 11.705 15.595 -2.180 1.00 97.81 232 GLY A C 1
ATOM 1744 O O . GLY A 1 232 ? 10.576 16.030 -2.421 1.00 97.81 232 GLY A O 1
ATOM 1745 N N . VAL A 1 233 ? 12.719 16.365 -1.796 1.00 97.25 233 VAL A N 1
ATOM 1746 C CA . VAL A 1 233 ? 12.628 17.808 -1.553 1.00 97.25 233 VAL A CA 1
ATOM 1747 C C . VAL A 1 233 ? 13.412 18.571 -2.613 1.00 97.25 233 VAL A C 1
ATOM 1749 O O . VAL A 1 233 ? 14.474 18.126 -3.059 1.00 97.25 233 VAL A O 1
ATOM 1752 N N . ARG A 1 234 ? 12.882 19.727 -3.007 1.00 95.69 234 ARG A N 1
ATOM 1753 C CA . ARG A 1 234 ? 13.546 20.732 -3.834 1.00 95.69 234 ARG A CA 1
ATOM 1754 C C . ARG A 1 234 ? 13.094 22.115 -3.375 1.00 95.69 234 ARG A C 1
ATOM 1756 O O . ARG A 1 234 ? 11.901 22.313 -3.170 1.00 95.69 234 ARG A O 1
ATOM 1763 N N . ASP A 1 235 ? 14.039 23.043 -3.236 1.00 94.50 235 ASP A N 1
ATOM 1764 C CA . ASP A 1 235 ? 13.762 24.433 -2.846 1.00 94.50 235 ASP A CA 1
ATOM 1765 C C . ASP A 1 235 ? 12.883 24.518 -1.576 1.00 94.50 235 ASP A C 1
ATOM 1767 O O . ASP A 1 235 ? 11.884 25.225 -1.548 1.00 94.50 235 ASP A O 1
ATOM 1771 N N . ASP A 1 236 ? 13.226 23.719 -0.554 1.00 92.19 236 ASP A N 1
ATOM 1772 C CA . ASP A 1 236 ? 12.503 23.553 0.724 1.00 92.19 236 ASP A CA 1
ATOM 1773 C C . ASP A 1 236 ? 11.048 23.052 0.638 1.00 92.19 236 ASP A C 1
ATOM 1775 O O . ASP A 1 236 ? 10.351 22.982 1.649 1.00 92.19 236 ASP A O 1
ATOM 1779 N N . HIS A 1 237 ? 10.611 22.585 -0.532 1.00 94.19 237 HIS A N 1
ATOM 1780 C CA . HIS A 1 237 ? 9.297 21.982 -0.725 1.00 94.19 237 HIS A CA 1
ATOM 1781 C C . HIS A 1 237 ? 9.376 20.496 -1.063 1.00 94.19 237 HIS A C 1
ATOM 1783 O O . HIS A 1 237 ? 10.258 20.041 -1.797 1.00 94.19 237 HIS A O 1
ATOM 1789 N N . VAL A 1 238 ? 8.397 19.726 -0.587 1.00 96.50 238 VAL A N 1
ATOM 1790 C CA . VAL A 1 238 ? 8.199 18.348 -1.048 1.00 96.50 238 VAL A CA 1
ATOM 1791 C C . VAL A 1 238 ? 7.688 18.386 -2.487 1.00 96.50 238 VAL A C 1
ATOM 1793 O O . VAL A 1 238 ? 6.651 18.984 -2.768 1.00 96.50 238 VAL A O 1
ATOM 1796 N N . VAL A 1 239 ? 8.411 17.745 -3.406 1.00 95.62 239 VAL A N 1
ATOM 1797 C CA . VAL A 1 239 ? 8.037 17.706 -4.833 1.00 95.62 239 VAL A CA 1
ATOM 1798 C C . VAL A 1 239 ? 7.710 16.302 -5.323 1.00 95.62 239 VAL A C 1
ATOM 1800 O O . VAL A 1 239 ? 7.007 16.158 -6.320 1.00 95.62 239 VAL A O 1
ATOM 1803 N N . GLN A 1 240 ? 8.186 15.262 -4.637 1.00 96.19 240 GLN A N 1
ATOM 1804 C CA . GLN A 1 240 ? 7.870 13.878 -4.979 1.00 96.19 240 GLN A CA 1
ATOM 1805 C C . GLN A 1 240 ? 7.973 12.974 -3.753 1.00 96.19 240 GLN A C 1
ATOM 1807 O O . GLN A 1 240 ? 8.876 13.134 -2.938 1.00 96.19 240 GLN A O 1
ATOM 1812 N N . VAL A 1 241 ? 7.105 11.969 -3.649 1.00 98.06 241 VAL A N 1
ATOM 1813 C CA . VAL A 1 241 ? 7.240 10.893 -2.659 1.00 98.06 241 VAL A CA 1
ATOM 1814 C C . VAL A 1 241 ? 7.235 9.556 -3.381 1.00 98.06 241 VAL A C 1
ATOM 1816 O O . VAL A 1 241 ? 6.335 9.268 -4.169 1.00 98.06 241 VAL A O 1
ATOM 1819 N N . LYS A 1 242 ? 8.239 8.728 -3.096 1.00 97.62 242 LYS A N 1
ATOM 1820 C CA . LYS A 1 242 ? 8.370 7.377 -3.646 1.00 97.62 242 LYS A CA 1
ATOM 1821 C C . LYS A 1 242 ? 8.383 6.336 -2.533 1.00 97.62 242 LYS A C 1
ATOM 1823 O O . LYS A 1 242 ? 8.841 6.632 -1.431 1.00 97.62 242 LYS A O 1
ATOM 1828 N N . PRO A 1 243 ? 7.899 5.115 -2.782 1.00 97.88 243 PRO A N 1
ATOM 1829 C CA . PRO A 1 243 ? 8.060 4.030 -1.826 1.00 97.88 243 PRO A CA 1
ATOM 1830 C C . PRO A 1 243 ? 9.539 3.678 -1.615 1.00 97.88 243 PRO A C 1
ATOM 1832 O O . PRO A 1 243 ? 10.370 3.843 -2.509 1.00 97.88 243 PRO A O 1
ATOM 1835 N N . VAL A 1 244 ? 9.856 3.132 -0.443 1.00 97.69 244 VAL A N 1
ATOM 1836 C CA . VAL A 1 244 ? 11.086 2.354 -0.243 1.00 97.69 244 VAL A CA 1
ATOM 1837 C C . VAL A 1 244 ? 10.838 0.938 -0.778 1.00 97.69 244 VAL A C 1
ATOM 1839 O O . VAL A 1 244 ? 9.859 0.297 -0.392 1.00 97.69 244 VAL A O 1
ATOM 1842 N N . MET A 1 245 ? 11.681 0.474 -1.706 1.00 94.81 245 MET A N 1
ATOM 1843 C CA . MET A 1 245 ? 11.439 -0.759 -2.475 1.00 94.81 245 MET A CA 1
ATOM 1844 C C . MET A 1 245 ? 11.486 -2.026 -1.618 1.00 94.81 245 MET A C 1
ATOM 1846 O O . MET A 1 245 ? 10.637 -2.899 -1.763 1.00 94.81 245 MET A O 1
ATOM 1850 N N . ASP A 1 246 ? 12.423 -2.090 -0.678 1.00 92.81 246 ASP A N 1
ATOM 1851 C CA . ASP A 1 246 ? 12.664 -3.209 0.237 1.00 92.81 246 ASP A CA 1
ATOM 1852 C C . ASP A 1 246 ? 11.978 -3.029 1.604 1.00 92.81 246 ASP A C 1
ATOM 1854 O O . ASP A 1 246 ? 12.314 -3.702 2.578 1.00 92.81 246 ASP A O 1
ATOM 1858 N N . ALA A 1 247 ? 11.004 -2.117 1.694 1.00 95.06 247 ALA A N 1
ATOM 1859 C CA . ALA A 1 247 ? 10.293 -1.849 2.935 1.00 95.06 247 ALA A CA 1
ATOM 1860 C C . ALA A 1 247 ? 9.516 -3.086 3.424 1.00 95.06 247 ALA A C 1
ATOM 1862 O O . ALA A 1 247 ? 8.736 -3.651 2.650 1.00 95.06 247 ALA A O 1
ATOM 1863 N N . PRO A 1 248 ? 9.608 -3.446 4.719 1.00 90.00 248 PRO A N 1
ATOM 1864 C CA . PRO A 1 248 ? 9.072 -4.708 5.237 1.00 90.00 248 PRO A CA 1
ATOM 1865 C C . PRO A 1 248 ? 7.543 -4.799 5.190 1.00 90.00 248 PRO A C 1
ATOM 1867 O O . PRO A 1 248 ? 6.984 -5.888 5.207 1.00 90.00 248 PRO A O 1
ATOM 1870 N N . VAL A 1 249 ? 6.840 -3.661 5.160 1.00 92.12 249 VAL A N 1
ATOM 1871 C CA . VAL A 1 249 ? 5.370 -3.655 5.168 1.00 92.12 249 VAL A CA 1
ATOM 1872 C C . VAL A 1 249 ? 4.781 -3.465 3.774 1.00 92.12 249 VAL A C 1
ATOM 1874 O O . VAL A 1 249 ? 3.792 -4.115 3.418 1.00 92.12 249 VAL A O 1
ATOM 1877 N N . ASN A 1 250 ? 5.334 -2.524 3.010 1.00 95.56 250 ASN A N 1
ATOM 1878 C CA . ASN A 1 250 ? 4.732 -2.052 1.771 1.00 95.56 250 ASN A CA 1
ATOM 1879 C C . ASN A 1 250 ? 5.451 -2.487 0.495 1.00 95.56 250 ASN A C 1
ATOM 1881 O O . ASN A 1 250 ? 4.888 -2.226 -0.562 1.00 95.56 250 ASN A O 1
ATOM 1885 N N . TYR A 1 251 ? 6.615 -3.147 0.568 1.00 94.62 251 TYR A N 1
ATOM 1886 C CA . TYR A 1 251 ? 7.299 -3.772 -0.577 1.00 94.62 251 TYR A CA 1
ATOM 1887 C C . TYR A 1 251 ? 7.325 -2.892 -1.832 1.00 94.62 251 TYR A C 1
ATOM 1889 O O . TYR A 1 251 ? 6.865 -3.275 -2.910 1.00 94.62 251 TYR A O 1
ATOM 1897 N N . GLY A 1 252 ? 7.770 -1.646 -1.674 1.00 96.31 252 GLY A N 1
ATOM 1898 C CA . GLY A 1 252 ? 7.829 -0.733 -2.800 1.00 96.31 252 GLY A CA 1
ATOM 1899 C C . GLY A 1 252 ? 6.477 -0.160 -3.230 1.00 96.31 252 GLY A C 1
ATOM 1900 O O . GLY A 1 252 ? 6.378 0.310 -4.351 1.00 96.31 252 GLY A O 1
ATOM 1901 N N . HIS A 1 253 ? 5.424 -0.172 -2.411 1.00 97.62 253 HIS A N 1
ATOM 1902 C CA . HIS A 1 253 ? 4.092 0.335 -2.787 1.00 97.62 253 HIS A CA 1
ATOM 1903 C C . HIS A 1 253 ? 3.582 1.446 -1.857 1.00 97.62 253 HIS A C 1
ATOM 1905 O O . HIS A 1 253 ? 3.921 1.481 -0.677 1.00 97.62 253 HIS A O 1
ATOM 1911 N N . LEU A 1 254 ? 2.760 2.371 -2.360 1.00 98.06 254 LEU A N 1
ATOM 1912 C CA . LEU A 1 254 ? 2.126 3.440 -1.571 1.00 98.06 254 LEU A CA 1
ATOM 1913 C C . LEU A 1 254 ? 0.665 3.646 -1.987 1.00 98.06 254 LEU A C 1
ATOM 1915 O O . LEU A 1 254 ? 0.231 3.253 -3.065 1.00 98.06 254 LEU A O 1
ATOM 1919 N N . CYS A 1 255 ? -0.106 4.296 -1.115 1.00 98.19 255 CYS A N 1
ATOM 1920 C CA . CYS A 1 255 ? -1.447 4.782 -1.438 1.00 98.19 255 CYS A CA 1
ATOM 1921 C C . CYS A 1 255 ? -1.448 6.302 -1.628 1.00 98.19 255 CYS A C 1
ATOM 1923 O O . CYS A 1 255 ? -0.509 6.977 -1.204 1.00 98.19 255 CYS A O 1
ATOM 1925 N N . VAL A 1 256 ? -2.544 6.844 -2.168 1.00 97.69 256 VAL A N 1
ATOM 1926 C CA . VAL A 1 256 ? -2.727 8.288 -2.410 1.00 97.69 256 VAL A CA 1
ATOM 1927 C C . VAL A 1 256 ? -2.360 9.165 -1.209 1.00 97.69 256 VAL A C 1
ATOM 1929 O O . VAL A 1 256 ? -1.713 10.193 -1.373 1.00 97.69 256 VAL A O 1
ATOM 1932 N N . LYS A 1 257 ? -2.696 8.726 0.013 1.00 97.69 257 LYS A N 1
ATOM 1933 C CA . LYS A 1 257 ? -2.441 9.488 1.243 1.00 97.69 257 LYS A CA 1
ATOM 1934 C C . LYS A 1 257 ? -0.944 9.706 1.464 1.00 97.69 257 LYS A C 1
ATOM 1936 O O . LYS A 1 257 ? -0.495 10.832 1.598 1.00 97.69 257 LYS A O 1
ATOM 1941 N N . GLY A 1 258 ? -0.170 8.621 1.471 1.00 96.75 258 GLY A N 1
ATOM 1942 C CA . GLY A 1 258 ? 1.276 8.700 1.678 1.00 96.75 258 GLY A CA 1
ATOM 1943 C C . GLY A 1 258 ? 2.023 9.285 0.483 1.00 96.75 258 GLY A C 1
ATOM 1944 O O . GLY A 1 258 ? 3.050 9.920 0.675 1.00 96.75 258 GLY A O 1
ATOM 1945 N N . ARG A 1 259 ? 1.507 9.079 -0.733 1.00 97.25 259 ARG A N 1
ATOM 1946 C CA . ARG A 1 259 ? 2.176 9.501 -1.963 1.00 97.25 259 ARG A CA 1
ATOM 1947 C C . ARG A 1 259 ? 1.969 10.973 -2.307 1.00 97.25 259 ARG A C 1
ATOM 1949 O O . ARG A 1 259 ? 2.917 11.606 -2.744 1.00 97.25 259 ARG A O 1
ATOM 1956 N N . TYR A 1 260 ? 0.750 11.487 -2.164 1.00 97.56 260 TYR A N 1
ATOM 1957 C CA . TYR A 1 260 ? 0.378 12.791 -2.724 1.00 97.56 260 TYR A CA 1
ATOM 1958 C C . TYR A 1 260 ? -0.202 13.769 -1.704 1.00 97.56 260 TYR A C 1
ATOM 1960 O O . TYR A 1 260 ? -0.153 14.971 -1.924 1.00 97.56 260 TYR A O 1
ATOM 1968 N N . ALA A 1 261 ? -0.755 13.299 -0.584 1.00 96.12 261 ALA A N 1
ATOM 1969 C CA . ALA A 1 261 ? -1.479 14.173 0.336 1.00 96.12 261 ALA A CA 1
ATOM 1970 C C . ALA A 1 261 ? -0.560 14.903 1.335 1.00 96.12 261 ALA A C 1
ATOM 1972 O O . ALA A 1 261 ? -0.894 14.974 2.505 1.00 96.12 261 ALA A O 1
ATOM 1973 N N . TYR A 1 262 ? 0.588 15.439 0.919 1.00 94.88 262 TYR A N 1
ATOM 1974 C CA . TYR A 1 262 ? 1.539 16.128 1.811 1.00 94.88 262 TYR A CA 1
ATOM 1975 C C . TYR A 1 262 ? 1.393 17.660 1.835 1.00 94.88 262 TYR A C 1
ATOM 1977 O O . TYR A 1 262 ? 2.008 18.310 2.677 1.00 94.88 262 TYR A O 1
ATOM 1985 N N . ASP A 1 263 ? 0.546 18.240 0.979 1.00 92.88 263 ASP A N 1
ATOM 1986 C CA . ASP A 1 263 ? 0.395 19.700 0.830 1.00 92.88 263 ASP A CA 1
ATOM 1987 C C . ASP A 1 263 ? -0.075 20.422 2.106 1.00 92.88 263 ASP A C 1
ATOM 1989 O O . ASP A 1 263 ? 0.116 21.627 2.243 1.00 92.88 263 ASP A O 1
ATOM 1993 N N . PHE A 1 264 ? -0.635 19.698 3.085 1.00 94.44 264 PHE A N 1
ATOM 1994 C CA . PHE A 1 264 ? -1.015 20.271 4.384 1.00 94.44 264 PHE A CA 1
ATOM 1995 C C . PHE A 1 264 ? 0.180 20.844 5.169 1.00 94.44 264 PHE A C 1
ATOM 1997 O O . PHE A 1 264 ? -0.014 21.614 6.108 1.00 94.44 264 PHE A O 1
ATOM 2004 N N . VAL A 1 265 ? 1.414 20.467 4.816 1.00 93.69 265 VAL A N 1
ATOM 2005 C CA . VAL A 1 265 ? 2.637 21.025 5.412 1.00 93.69 265 VAL A CA 1
ATOM 2006 C C . VAL A 1 265 ? 2.815 22.497 5.025 1.00 93.69 265 VAL A C 1
ATOM 2008 O O . VAL A 1 265 ? 3.238 23.284 5.874 1.00 93.69 265 VAL A O 1
ATOM 2011 N N . ASP A 1 266 ? 2.420 22.865 3.806 1.00 92.31 266 ASP A N 1
ATOM 2012 C CA . ASP A 1 266 ? 2.564 24.210 3.232 1.00 92.31 266 ASP A CA 1
ATOM 2013 C C . ASP A 1 266 ? 1.220 24.958 3.156 1.00 92.31 266 ASP A C 1
ATOM 2015 O O . ASP A 1 266 ? 1.099 25.983 2.485 1.00 92.31 266 ASP A O 1
ATOM 2019 N N . ALA A 1 267 ? 0.180 24.438 3.813 1.00 95.44 267 ALA A N 1
ATOM 2020 C CA . ALA A 1 267 ? -1.146 25.029 3.755 1.00 95.44 267 ALA A CA 1
ATOM 2021 C C . ALA A 1 267 ? -1.185 26.409 4.431 1.00 95.44 267 ALA A C 1
ATOM 2023 O O . ALA A 1 267 ? -0.645 26.608 5.520 1.00 95.44 267 ALA A O 1
ATOM 2024 N N . ASN A 1 268 ? -1.885 27.354 3.797 1.00 95.56 268 ASN A N 1
ATOM 2025 C CA . ASN A 1 268 ? -1.998 28.739 4.271 1.00 95.56 268 ASN A CA 1
ATOM 2026 C C . ASN A 1 268 ? -2.703 28.873 5.634 1.00 95.56 268 ASN A C 1
ATOM 2028 O O . ASN A 1 268 ? -2.579 29.906 6.283 1.00 95.56 268 ASN A O 1
ATOM 2032 N N . ASP A 1 269 ? -3.469 27.865 6.052 1.00 96.00 269 ASP A N 1
ATOM 2033 C CA . ASP A 1 269 ? -4.164 27.811 7.340 1.00 96.00 269 ASP A CA 1
ATOM 2034 C C . ASP A 1 269 ? -3.357 27.092 8.437 1.00 96.00 269 ASP A C 1
ATOM 2036 O O . ASP A 1 269 ? -3.840 26.925 9.561 1.00 96.00 269 ASP A O 1
ATOM 2040 N N . ARG A 1 270 ? -2.110 26.692 8.153 1.00 96.25 270 ARG A N 1
ATOM 2041 C CA . ARG A 1 270 ? -1.209 26.122 9.154 1.00 96.25 270 ARG A CA 1
ATOM 2042 C C . ARG A 1 270 ? -0.799 27.191 10.165 1.00 96.25 270 ARG A C 1
ATOM 2044 O O . ARG A 1 270 ? -0.101 28.146 9.843 1.00 96.25 270 ARG A O 1
ATOM 2051 N N . VAL A 1 271 ? -1.164 26.975 11.424 1.00 95.50 271 VAL A N 1
ATOM 2052 C CA . VAL A 1 271 ? -0.717 27.813 12.543 1.00 95.50 271 VAL A CA 1
ATOM 2053 C C . VAL A 1 271 ? 0.772 27.577 12.810 1.00 95.50 271 VAL A C 1
ATOM 2055 O O . VAL A 1 271 ? 1.191 26.443 13.057 1.00 95.50 271 VAL A O 1
ATOM 2058 N N . THR A 1 272 ? 1.564 28.648 12.781 1.00 95.81 272 THR A N 1
ATOM 2059 C CA . THR A 1 272 ? 3.027 28.619 12.962 1.00 95.81 272 THR A CA 1
ATOM 2060 C C . THR A 1 272 ? 3.507 29.332 14.226 1.00 95.81 272 THR A C 1
ATOM 2062 O O . THR A 1 272 ? 4.667 29.171 14.604 1.00 95.81 272 THR A O 1
ATOM 2065 N N . GLU A 1 273 ? 2.628 30.069 14.910 1.00 97.06 273 GLU A N 1
ATOM 2066 C CA . GLU A 1 273 ? 2.961 30.866 16.093 1.00 97.06 273 GLU A CA 1
ATOM 2067 C C . GLU A 1 273 ? 2.056 30.509 17.289 1.00 97.06 273 GLU A C 1
ATOM 2069 O O . GLU A 1 273 ? 0.881 30.176 17.098 1.00 97.06 273 GLU A O 1
ATOM 2074 N N . PRO A 1 274 ? 2.569 30.559 18.534 1.00 97.94 274 PRO A N 1
ATOM 2075 C CA . PRO A 1 274 ? 1.750 30.390 19.730 1.00 97.94 274 PRO A CA 1
ATOM 2076 C C . PRO A 1 274 ? 0.690 31.486 19.849 1.00 97.94 274 PRO A C 1
ATOM 2078 O O . PRO A 1 274 ? 0.950 32.656 19.570 1.00 97.94 274 PRO A O 1
ATOM 2081 N N . MET A 1 275 ? -0.500 31.118 20.323 1.00 97.12 275 MET A N 1
ATOM 2082 C CA . MET A 1 275 ? -1.602 32.059 20.519 1.00 97.12 275 MET A CA 1
ATOM 2083 C C . MET A 1 275 ? -2.308 31.822 21.854 1.00 97.12 275 MET A C 1
ATOM 2085 O O . MET A 1 275 ? -2.480 30.679 22.283 1.00 97.12 275 MET A O 1
ATOM 2089 N N . ILE A 1 276 ? -2.765 32.901 22.486 1.00 96.62 276 ILE A N 1
ATOM 2090 C CA . ILE A 1 276 ? -3.658 32.883 23.652 1.00 96.62 276 ILE A CA 1
ATOM 2091 C C . ILE A 1 276 ? -5.006 33.467 23.227 1.00 96.62 276 ILE A C 1
ATOM 2093 O O . ILE A 1 276 ? -5.071 34.373 22.399 1.00 96.62 276 ILE A O 1
ATOM 2097 N N . ARG A 1 277 ? -6.098 32.927 23.770 1.00 94.88 277 ARG A N 1
ATOM 2098 C CA . ARG A 1 277 ? -7.441 33.441 23.501 1.00 94.88 277 ARG A CA 1
ATOM 2099 C C . ARG A 1 277 ? -7.762 34.629 24.411 1.00 94.88 277 ARG A C 1
ATOM 2101 O O . ARG A 1 277 ? -7.684 34.486 25.631 1.00 94.88 277 ARG A O 1
ATOM 2108 N N . GLU A 1 278 ? -8.202 35.736 23.820 1.00 87.88 278 GLU A N 1
ATOM 2109 C CA . GLU A 1 278 ? -8.788 36.898 24.507 1.00 87.88 278 GLU A CA 1
ATOM 2110 C C . GLU A 1 278 ? -10.202 37.130 23.969 1.00 87.88 278 GLU A C 1
ATOM 2112 O O . GLU A 1 278 ? -10.379 37.220 22.756 1.00 87.88 278 GLU A O 1
ATOM 2117 N N . ASP A 1 279 ? -11.204 37.187 24.855 1.00 83.44 279 ASP A N 1
ATOM 2118 C CA . ASP A 1 279 ? -12.633 37.291 24.524 1.00 83.44 279 ASP A CA 1
ATOM 2119 C C . ASP A 1 279 ? -13.047 36.375 23.342 1.00 83.44 279 ASP A C 1
ATOM 2121 O O . ASP A 1 279 ? -13.147 35.143 23.477 1.00 83.44 279 ASP A O 1
ATOM 2125 N N . ASP A 1 280 ? -13.221 36.978 22.162 1.00 84.31 280 ASP A N 1
ATOM 2126 C CA . ASP A 1 280 ? -13.688 36.344 20.928 1.00 84.31 280 ASP A CA 1
ATOM 2127 C C . ASP A 1 280 ? -12.569 36.069 19.897 1.00 84.31 280 ASP A C 1
ATOM 2129 O O . ASP A 1 280 ? -12.854 35.567 18.808 1.00 84.31 280 ASP A O 1
ATOM 2133 N N . GLY A 1 281 ? -11.301 36.368 20.210 1.00 93.00 281 GLY A N 1
ATOM 2134 C CA . GLY A 1 281 ? -10.174 36.315 19.271 1.00 93.00 281 GLY A CA 1
ATOM 2135 C C . GLY A 1 281 ? -8.923 35.581 19.771 1.00 93.00 281 GLY A C 1
ATOM 2136 O O . GLY A 1 281 ? -8.854 35.092 20.899 1.00 93.00 281 GLY A O 1
ATOM 2137 N N . TRP A 1 282 ? -7.920 35.508 18.892 1.00 95.69 282 TRP A N 1
ATOM 2138 C CA . TRP A 1 282 ? -6.594 34.952 19.173 1.00 95.69 282 TRP A CA 1
ATOM 2139 C C . TRP A 1 282 ? -5.544 36.058 19.140 1.00 95.69 282 TRP A C 1
ATOM 2141 O O . TRP A 1 282 ? -5.449 36.794 18.158 1.00 95.69 282 TRP A O 1
ATOM 2151 N N . LEU A 1 283 ? -4.737 36.137 20.192 1.00 95.31 283 LEU A N 1
ATOM 2152 C CA . LEU A 1 283 ? -3.567 36.996 20.270 1.00 95.31 283 LEU A CA 1
ATOM 2153 C C . LEU A 1 283 ? -2.315 36.146 20.049 1.00 95.31 283 LEU A C 1
ATOM 2155 O O . LEU A 1 283 ? -2.080 35.196 20.796 1.00 95.31 283 LEU A O 1
ATOM 2159 N N . VAL A 1 284 ? -1.520 36.487 19.032 1.00 97.06 284 VAL A N 1
ATOM 2160 C CA . VAL A 1 284 ? -0.199 35.881 18.808 1.00 97.06 284 VAL A CA 1
ATOM 2161 C C . VAL A 1 284 ? 0.756 36.364 19.895 1.00 97.06 284 VAL A C 1
ATOM 2163 O O . VAL A 1 284 ? 0.881 37.567 20.124 1.00 97.06 284 VAL A O 1
ATOM 2166 N N . VAL A 1 285 ? 1.427 35.426 20.561 1.00 97.44 285 VAL A N 1
ATOM 2167 C CA . VAL A 1 285 ? 2.318 35.696 21.696 1.00 97.44 285 VAL A CA 1
ATOM 2168 C C . VAL A 1 285 ? 3.629 34.927 21.569 1.00 97.44 285 VAL A C 1
ATOM 2170 O O . VAL A 1 285 ? 3.765 33.992 20.778 1.00 97.44 285 VAL A O 1
ATOM 2173 N N . SER A 1 286 ? 4.613 35.296 22.389 1.00 98.06 286 SER A N 1
ATOM 2174 C CA . SER A 1 286 ? 5.869 34.547 22.466 1.00 98.06 286 SER A CA 1
ATOM 2175 C C . SER A 1 286 ? 5.674 33.157 23.090 1.00 98.06 286 SER A C 1
ATOM 2177 O O . SER A 1 286 ? 4.748 32.921 23.870 1.00 98.06 286 SER A O 1
ATOM 2179 N N . TRP A 1 287 ? 6.597 32.232 22.807 1.00 98.25 287 TRP A N 1
ATOM 2180 C CA . TRP A 1 287 ? 6.624 30.919 23.462 1.00 98.25 287 TRP A CA 1
ATOM 2181 C C . TRP A 1 287 ? 6.729 31.019 24.989 1.00 98.25 287 TRP A C 1
ATOM 2183 O O . TRP A 1 287 ? 6.063 30.265 25.696 1.00 98.25 287 TRP A O 1
ATOM 2193 N N . GLU A 1 288 ? 7.538 31.950 25.503 1.00 98.38 288 GLU A N 1
ATOM 2194 C CA . GLU A 1 288 ? 7.711 32.158 26.947 1.00 98.38 288 GLU A CA 1
ATOM 2195 C C . GLU A 1 288 ? 6.396 32.577 27.610 1.00 98.38 288 GLU A C 1
ATOM 2197 O O . GLU A 1 288 ? 6.008 32.018 28.637 1.00 98.38 288 GLU A O 1
ATOM 2202 N N . GLU A 1 289 ? 5.674 33.504 26.981 1.00 97.88 289 GLU A N 1
ATOM 2203 C CA . GLU A 1 289 ? 4.379 33.989 27.451 1.00 97.88 289 GLU A CA 1
ATOM 2204 C C . GLU A 1 289 ? 3.298 32.903 27.386 1.00 97.88 289 GLU A C 1
ATOM 2206 O O . GLU A 1 289 ? 2.614 32.663 28.384 1.00 97.88 289 GLU A O 1
ATOM 2211 N N . ALA A 1 290 ? 3.194 32.178 26.265 1.00 97.94 290 ALA A N 1
ATOM 2212 C CA . ALA A 1 290 ? 2.241 31.078 26.102 1.00 97.94 290 ALA A CA 1
ATOM 2213 C C . ALA A 1 290 ? 2.435 29.979 27.160 1.00 97.94 290 ALA A C 1
ATOM 2215 O O . ALA A 1 290 ? 1.473 29.527 27.791 1.00 97.94 290 ALA A O 1
ATOM 2216 N N . ILE A 1 291 ? 3.686 29.568 27.393 1.00 98.06 291 ILE A N 1
ATOM 2217 C CA . ILE A 1 291 ? 4.024 28.531 28.375 1.00 98.06 291 ILE A CA 1
ATOM 2218 C C . ILE A 1 291 ? 3.764 29.029 29.802 1.00 98.06 291 ILE A C 1
ATOM 2220 O O . ILE A 1 291 ? 3.184 28.293 30.606 1.00 98.06 291 ILE A O 1
ATOM 2224 N N . ALA A 1 292 ? 4.154 30.265 30.130 1.00 98.31 292 ALA A N 1
ATOM 2225 C CA . ALA A 1 292 ? 3.926 30.847 31.452 1.00 98.31 292 ALA A CA 1
ATOM 2226 C C . ALA A 1 292 ? 2.428 30.963 31.769 1.00 98.31 292 ALA A C 1
ATOM 2228 O O . ALA A 1 292 ? 1.997 30.562 32.855 1.00 98.31 292 ALA A O 1
ATOM 2229 N N . PHE A 1 293 ? 1.632 31.433 30.806 1.00 97.69 293 PHE A N 1
ATOM 2230 C CA . PHE A 1 293 ? 0.181 31.531 30.924 1.00 97.69 293 PHE A CA 1
ATOM 2231 C C . PHE A 1 293 ? -0.458 30.159 31.173 1.00 97.69 293 PHE A C 1
ATOM 2233 O O . PHE A 1 293 ? -1.200 29.988 32.146 1.00 97.69 293 PHE A O 1
ATOM 2240 N N . ALA A 1 294 ? -0.129 29.154 30.351 1.00 97.19 294 ALA A N 1
ATOM 2241 C CA . ALA A 1 294 ? -0.652 27.797 30.508 1.00 97.19 294 ALA A CA 1
ATOM 2242 C C . ALA A 1 294 ? -0.279 27.199 31.875 1.00 97.19 294 ALA A C 1
ATOM 2244 O O . ALA A 1 294 ? -1.138 26.671 32.583 1.00 97.19 294 ALA A O 1
ATOM 2245 N N . ALA A 1 295 ? 0.980 27.343 32.297 1.00 97.88 295 ALA A N 1
ATOM 2246 C CA . ALA A 1 295 ? 1.447 26.850 33.590 1.00 97.88 295 ALA A CA 1
ATOM 2247 C C . ALA A 1 295 ? 0.739 27.533 34.772 1.00 97.88 295 ALA A C 1
ATOM 2249 O O . ALA A 1 295 ? 0.392 26.863 35.747 1.00 97.88 295 ALA A O 1
ATOM 2250 N N . GLN A 1 296 ? 0.504 28.848 34.702 1.00 98.00 296 GLN A N 1
ATOM 2251 C CA . GLN A 1 296 ? -0.226 29.583 35.736 1.00 98.00 296 GLN A CA 1
ATOM 2252 C C . GLN A 1 296 ? -1.673 29.094 35.852 1.00 98.00 296 GLN A C 1
ATOM 2254 O O . GLN A 1 296 ? -2.145 28.853 36.963 1.00 98.00 296 GLN A O 1
ATOM 2259 N N . LYS A 1 297 ? -2.365 28.903 34.722 1.00 97.12 297 LYS A N 1
ATOM 2260 C CA . LYS A 1 297 ? -3.747 28.403 34.700 1.00 97.12 297 LYS A CA 1
ATOM 2261 C C . LYS A 1 297 ? -3.852 26.985 35.254 1.00 97.12 297 LYS A C 1
ATOM 2263 O O . LYS A 1 297 ? -4.707 26.739 36.097 1.00 97.12 297 LYS A O 1
ATOM 2268 N N . LEU A 1 298 ? -2.952 26.084 34.859 1.00 97.69 298 LEU A N 1
ATOM 2269 C CA . LEU A 1 298 ? -2.925 24.712 35.379 1.00 97.69 298 LEU A CA 1
ATOM 2270 C C . LEU A 1 298 ? -2.701 24.678 36.899 1.00 97.69 298 LEU A C 1
ATOM 2272 O O . LEU A 1 298 ? -3.404 23.960 37.601 1.00 97.69 298 LEU A O 1
ATOM 2276 N N . LYS A 1 299 ? -1.783 25.498 37.430 1.00 97.69 299 LYS A N 1
ATOM 2277 C CA . LYS A 1 299 ? -1.553 25.604 38.884 1.00 97.69 299 LYS A CA 1
ATOM 2278 C C . LYS A 1 299 ? -2.759 26.164 39.639 1.00 97.69 299 LYS A C 1
ATOM 2280 O O . LYS A 1 299 ? -3.031 25.723 40.753 1.00 97.69 299 LYS A O 1
ATOM 2285 N N . ALA A 1 300 ? -3.453 27.142 39.057 1.00 98.00 300 ALA A N 1
ATOM 2286 C CA . ALA A 1 300 ? -4.661 27.708 39.649 1.00 98.00 300 ALA A CA 1
ATOM 2287 C C . ALA A 1 300 ? -5.781 26.659 39.729 1.00 98.00 300 ALA A C 1
ATOM 2289 O O . ALA A 1 300 ? -6.359 26.481 40.796 1.00 98.00 300 ALA A O 1
ATOM 2290 N N . LEU A 1 301 ? -6.009 25.909 38.643 1.00 97.69 301 LEU A N 1
ATOM 2291 C CA . LEU A 1 301 ? -6.992 24.822 38.601 1.00 97.69 301 LEU A CA 1
ATOM 2292 C C . LEU A 1 301 ? -6.670 23.706 39.602 1.00 97.69 301 LEU A C 1
ATOM 2294 O O . LEU A 1 301 ? -7.565 23.264 40.314 1.00 97.69 301 LEU A O 1
ATOM 2298 N N . ASP A 1 302 ? -5.401 23.299 39.716 1.00 97.44 302 ASP A N 1
ATOM 2299 C CA . ASP A 1 302 ? -4.969 22.337 40.741 1.00 97.44 302 ASP A CA 1
ATOM 2300 C C . ASP A 1 302 ? -5.249 22.866 42.160 1.00 97.44 302 ASP A C 1
ATOM 2302 O O . ASP A 1 302 ? -5.815 22.168 42.996 1.00 97.44 302 ASP A O 1
ATOM 2306 N N . SER A 1 303 ? -4.933 24.137 42.426 1.00 97.75 303 SER A N 1
ATOM 2307 C CA . SER A 1 303 ? -5.147 24.741 43.749 1.00 97.75 303 SER A CA 1
ATOM 2308 C C . SER A 1 303 ? -6.629 24.861 44.128 1.00 97.75 303 SER A C 1
ATOM 2310 O O . SER A 1 303 ? -6.961 24.766 45.308 1.00 97.75 303 SER A O 1
ATOM 2312 N N . GLU A 1 304 ? -7.511 25.095 43.153 1.00 98.31 304 GLU A N 1
ATOM 2313 C CA . GLU A 1 304 ? -8.946 25.310 43.374 1.00 98.31 304 GLU A CA 1
ATOM 2314 C C . GLU A 1 304 ? -9.759 24.005 43.352 1.00 98.31 304 GLU A C 1
ATOM 2316 O O . GLU A 1 304 ? -10.631 23.806 44.198 1.00 98.31 304 GLU A O 1
ATOM 2321 N N . PHE A 1 305 ? -9.461 23.098 42.417 1.00 98.19 305 PHE A N 1
ATOM 2322 C CA . PHE A 1 305 ? -10.262 21.899 42.138 1.00 98.19 305 PHE A CA 1
ATOM 2323 C C . PHE A 1 305 ? -9.506 20.578 42.349 1.00 98.19 305 PHE A C 1
ATOM 2325 O O . PHE A 1 305 ? -10.104 19.505 42.249 1.00 98.19 305 PHE A O 1
ATOM 2332 N N . GLY A 1 306 ? -8.208 20.632 42.655 1.00 97.50 306 GLY A N 1
ATOM 2333 C CA . GLY A 1 306 ? -7.341 19.469 42.826 1.00 97.50 306 GLY A CA 1
ATOM 2334 C C . GLY A 1 306 ? -6.811 18.893 41.511 1.00 97.50 306 GLY A C 1
ATOM 2335 O O . GLY A 1 306 ? -7.337 19.140 40.424 1.00 97.50 306 GLY A O 1
ATOM 2336 N N . ARG A 1 307 ? -5.767 18.068 41.617 1.00 96.25 307 ARG A N 1
ATOM 2337 C CA . ARG A 1 307 ? -5.016 17.492 40.483 1.00 96.25 307 ARG A CA 1
ATOM 2338 C C . ARG A 1 307 ? -5.860 16.715 39.480 1.00 96.25 307 ARG A C 1
ATOM 2340 O O . ARG A 1 307 ? -5.588 16.761 38.284 1.00 96.25 307 ARG A O 1
ATOM 2347 N N . ASP A 1 308 ? -6.894 16.029 39.956 1.00 97.62 308 ASP A N 1
ATOM 2348 C CA . ASP A 1 308 ? -7.774 15.216 39.111 1.00 97.62 308 ASP A CA 1
ATOM 2349 C C . ASP A 1 308 ? -8.794 16.048 38.311 1.00 97.62 308 ASP A C 1
ATOM 2351 O O . ASP A 1 308 ? -9.567 15.488 37.537 1.00 97.62 308 ASP A O 1
ATOM 2355 N N . SER A 1 309 ? -8.774 17.380 38.437 1.00 97.56 309 SER A N 1
ATOM 2356 C CA . SER A 1 309 ? -9.509 18.292 37.548 1.00 97.56 309 SER A CA 1
ATOM 2357 C C . SER A 1 309 ? -8.829 18.504 36.189 1.00 97.56 309 SER A C 1
ATOM 2359 O O . SER A 1 309 ? -9.429 19.071 35.276 1.00 97.56 309 SER A O 1
ATOM 2361 N N . ILE A 1 310 ? -7.582 18.048 36.035 1.00 97.94 310 ILE A N 1
ATOM 2362 C CA . ILE A 1 310 ? -6.765 18.239 34.835 1.00 97.94 310 ILE A CA 1
ATOM 2363 C C . ILE A 1 310 ? -6.644 16.906 34.093 1.00 97.94 310 ILE A C 1
ATOM 2365 O O . ILE A 1 310 ? -6.527 15.848 34.711 1.00 97.94 310 ILE A O 1
ATOM 2369 N N . ALA A 1 311 ? -6.649 16.953 32.760 1.00 97.44 311 ALA A N 1
ATOM 2370 C CA . ALA A 1 311 ? -6.412 15.796 31.905 1.00 97.44 311 ALA A CA 1
ATOM 2371 C C . ALA A 1 311 ? -5.524 16.156 30.708 1.00 97.44 311 ALA A C 1
ATOM 2373 O O . ALA A 1 311 ? -5.488 17.307 30.270 1.00 97.44 311 ALA A O 1
ATOM 2374 N N . VAL A 1 312 ? -4.831 15.158 30.160 1.00 97.69 312 VAL A N 1
ATOM 2375 C CA . VAL A 1 312 ? -4.000 15.291 28.955 1.00 97.69 312 VAL A CA 1
ATOM 2376 C C . VAL A 1 312 ? -4.411 14.242 27.930 1.00 97.69 312 VAL A C 1
ATOM 2378 O O . VAL A 1 312 ? -4.557 13.064 28.251 1.00 97.69 312 VAL A O 1
ATOM 2381 N N . LEU A 1 313 ? -4.563 14.663 26.677 1.00 97.00 313 LEU A N 1
ATOM 2382 C CA . LEU A 1 313 ? -4.848 13.765 25.562 1.00 97.00 313 LEU A CA 1
ATOM 2383 C C . LEU A 1 313 ? -3.606 13.630 24.680 1.00 97.00 313 LEU A C 1
ATOM 2385 O O . LEU A 1 313 ? -3.175 14.592 24.047 1.00 97.00 313 LEU A O 1
ATOM 2389 N N . GLY A 1 314 ? -3.029 12.431 24.653 1.00 95.62 314 GLY A N 1
ATOM 2390 C CA . GLY A 1 314 ? -1.973 12.062 23.715 1.00 95.62 314 GLY A CA 1
ATOM 2391 C C . GLY A 1 314 ? -2.519 11.846 22.303 1.00 95.62 314 GLY A C 1
ATOM 2392 O O . GLY A 1 314 ? -3.718 11.633 22.094 1.00 95.62 314 GLY A O 1
ATOM 2393 N N . SER A 1 315 ? -1.625 11.850 21.317 1.00 95.25 315 SER A N 1
ATOM 2394 C CA . SER A 1 315 ? -1.976 11.711 19.902 1.00 95.25 315 SER A CA 1
ATOM 2395 C C . SER A 1 315 ? -1.279 10.501 19.297 1.00 95.25 315 SER A C 1
ATOM 2397 O O . SER A 1 315 ? -0.055 10.454 19.266 1.00 95.25 315 SER A O 1
ATOM 2399 N N . ALA A 1 316 ? -2.027 9.554 18.719 1.00 93.44 316 ALA A N 1
ATOM 2400 C CA . ALA A 1 316 ? -1.419 8.455 17.952 1.00 93.44 316 ALA A CA 1
ATOM 2401 C C . ALA A 1 316 ? -0.821 8.907 16.605 1.00 93.44 316 ALA A C 1
ATOM 2403 O O . ALA A 1 316 ? -0.313 8.085 15.849 1.00 93.44 316 ALA A O 1
ATOM 2404 N N . ARG A 1 317 ? -0.920 10.203 16.277 1.00 94.62 317 ARG A N 1
ATOM 2405 C CA . ARG A 1 317 ? -0.223 10.823 15.142 1.00 94.62 317 ARG A CA 1
ATOM 2406 C C . ARG A 1 317 ? 1.132 11.407 15.550 1.00 94.62 317 ARG A C 1
ATOM 2408 O O . ARG A 1 317 ? 1.939 11.687 14.674 1.00 94.62 317 ARG A O 1
ATOM 2415 N N . ALA A 1 318 ? 1.346 11.600 16.852 1.00 95.81 318 ALA A N 1
ATOM 2416 C CA . ALA A 1 318 ? 2.635 11.951 17.427 1.00 95.81 318 ALA A CA 1
ATOM 2417 C C . ALA A 1 318 ? 3.495 10.694 17.611 1.00 95.81 318 ALA A C 1
ATOM 2419 O O . ALA A 1 318 ? 3.007 9.561 17.560 1.00 95.81 318 ALA A O 1
ATOM 2420 N N . THR A 1 319 ? 4.780 10.905 17.851 1.00 97.38 319 THR A N 1
ATOM 2421 C CA . THR A 1 319 ? 5.746 9.838 18.118 1.00 97.38 319 THR A CA 1
ATOM 2422 C C . THR A 1 319 ? 5.504 9.157 19.470 1.00 97.38 319 THR A C 1
ATOM 2424 O O . THR A 1 319 ? 4.767 9.644 20.339 1.00 97.38 319 THR A O 1
ATOM 2427 N N . ASN A 1 320 ? 6.133 7.999 19.675 1.00 97.25 320 ASN A N 1
ATOM 2428 C CA . ASN A 1 320 ? 6.049 7.289 20.952 1.00 97.25 320 ASN A CA 1
ATOM 2429 C C . ASN A 1 320 ? 6.780 8.057 22.060 1.00 97.25 320 ASN A C 1
ATOM 2431 O O . ASN A 1 320 ? 6.352 8.046 23.213 1.00 97.25 320 ASN A O 1
ATOM 2435 N N . GLU A 1 321 ? 7.847 8.761 21.704 1.00 98.44 321 GLU A N 1
ATOM 2436 C CA . GLU A 1 321 ? 8.647 9.623 22.560 1.00 98.44 321 GLU A CA 1
ATOM 2437 C C . GLU A 1 321 ? 7.816 10.803 23.076 1.00 98.44 321 GLU A C 1
ATOM 2439 O O . GLU A 1 321 ? 7.780 11.055 24.281 1.00 98.44 321 GLU A O 1
ATOM 2444 N N . GLU A 1 322 ? 7.079 11.484 22.196 1.00 98.00 322 GLU A N 1
ATOM 2445 C CA . GLU A 1 322 ? 6.179 12.581 22.574 1.00 98.00 322 GLU A CA 1
ATOM 2446 C C . GLU A 1 322 ? 5.026 12.090 23.453 1.00 98.00 322 GLU A C 1
ATOM 2448 O O . GLU A 1 322 ? 4.720 12.710 24.472 1.00 98.00 322 GLU A O 1
ATOM 2453 N N . ASN A 1 323 ? 4.423 10.940 23.135 1.00 97.88 323 ASN A N 1
ATOM 2454 C CA . ASN A 1 323 ? 3.388 10.348 23.987 1.00 97.88 323 ASN A CA 1
ATOM 2455 C C . ASN A 1 323 ? 3.944 9.899 25.349 1.00 97.88 323 ASN A C 1
ATOM 2457 O O . ASN A 1 323 ? 3.270 10.038 26.375 1.00 97.88 323 ASN A O 1
ATOM 2461 N N . TYR A 1 324 ? 5.188 9.415 25.397 1.00 98.38 324 TYR A N 1
ATOM 2462 C CA . TYR A 1 324 ? 5.882 9.123 26.648 1.00 98.38 324 TYR A CA 1
ATOM 2463 C C . TYR A 1 324 ? 6.103 10.395 27.478 1.00 98.38 324 TYR A C 1
ATOM 2465 O O . TYR A 1 324 ? 5.873 10.379 28.692 1.00 98.38 324 TYR A O 1
ATOM 2473 N N . LEU A 1 325 ? 6.505 11.501 26.847 1.00 98.31 325 LEU A N 1
ATOM 2474 C CA . LEU A 1 325 ? 6.642 12.796 27.512 1.00 98.31 325 LEU A CA 1
ATOM 2475 C C . LEU A 1 325 ? 5.292 13.315 28.013 1.00 98.31 325 LEU A C 1
ATOM 2477 O O . LEU A 1 325 ? 5.210 13.735 29.165 1.00 98.31 325 LEU A O 1
ATOM 2481 N N . ALA A 1 326 ? 4.228 13.213 27.214 1.00 97.69 326 ALA A N 1
ATOM 2482 C CA . ALA A 1 326 ? 2.882 13.634 27.595 1.00 97.69 326 ALA A CA 1
ATOM 2483 C C . ALA A 1 326 ? 2.371 12.867 28.825 1.00 97.69 326 ALA A C 1
ATOM 2485 O O . ALA A 1 326 ? 1.928 13.468 29.809 1.00 97.69 326 ALA A O 1
ATOM 2486 N N . GLN A 1 327 ? 2.501 11.536 28.836 1.00 98.12 327 GLN A N 1
ATOM 2487 C CA . GLN A 1 327 ? 2.079 10.742 29.991 1.00 98.12 327 GLN A CA 1
ATOM 2488 C C . GLN A 1 327 ? 2.967 10.989 31.220 1.00 98.12 327 GLN A C 1
ATOM 2490 O O . GLN A 1 327 ? 2.466 11.012 32.344 1.00 98.12 327 GLN A O 1
ATOM 2495 N N . LYS A 1 328 ? 4.273 11.230 31.020 1.00 98.44 328 LYS A N 1
ATOM 2496 C CA . LYS A 1 328 ? 5.209 11.542 32.107 1.00 98.44 328 LYS A CA 1
ATOM 2497 C C . LYS A 1 328 ? 4.898 12.903 32.716 1.00 98.44 328 LYS A C 1
ATOM 2499 O O . LYS A 1 328 ? 4.863 13.015 33.936 1.00 98.44 328 LYS A O 1
ATOM 2504 N N . PHE A 1 329 ? 4.631 13.912 31.892 1.00 98.19 329 PHE A N 1
ATOM 2505 C CA . PHE A 1 329 ? 4.180 15.229 32.333 1.00 98.19 329 PHE A CA 1
ATOM 2506 C C . PHE A 1 329 ? 2.904 15.107 33.174 1.00 98.19 329 PHE A C 1
ATOM 2508 O O . PHE A 1 329 ? 2.851 15.607 34.294 1.00 98.19 329 PHE A O 1
ATOM 2515 N N . THR A 1 330 ? 1.928 14.334 32.701 1.00 98.25 330 THR A N 1
ATOM 2516 C CA . THR A 1 330 ? 0.663 14.124 33.420 1.00 98.25 330 THR A CA 1
ATOM 2517 C C . THR A 1 330 ? 0.867 13.458 34.781 1.00 98.25 330 THR A C 1
ATOM 2519 O O . THR A 1 330 ? 0.401 13.954 35.804 1.00 98.25 330 THR A O 1
ATOM 2522 N N . ARG A 1 331 ? 1.632 12.365 34.829 1.00 98.44 331 ARG A N 1
ATOM 2523 C CA . ARG A 1 331 ? 1.804 11.585 36.063 1.00 98.44 331 ARG A CA 1
ATOM 2524 C C . ARG A 1 331 ? 2.772 12.208 37.057 1.00 98.44 331 ARG A C 1
ATOM 2526 O O . ARG A 1 331 ? 2.534 12.143 38.256 1.00 98.44 331 ARG A O 1
ATOM 2533 N N . VAL A 1 332 ? 3.873 12.781 36.578 1.00 98.19 332 VAL A N 1
ATOM 2534 C CA . VAL A 1 332 ? 4.961 13.273 37.437 1.00 98.19 332 VAL A CA 1
ATOM 2535 C C . VAL A 1 332 ? 4.790 14.750 37.771 1.00 98.19 332 VAL A C 1
ATOM 2537 O O . VAL A 1 332 ? 5.012 15.135 38.915 1.00 98.19 332 VAL A O 1
ATOM 2540 N N . VAL A 1 333 ? 4.415 15.579 36.792 1.00 97.56 333 VAL A N 1
ATOM 2541 C CA . VAL A 1 333 ? 4.325 17.035 36.981 1.00 97.56 333 VAL A CA 1
ATOM 2542 C C . VAL A 1 333 ? 2.938 17.429 37.475 1.00 97.56 333 VAL A C 1
ATOM 2544 O O . VAL A 1 333 ? 2.837 18.101 38.499 1.00 97.56 333 VAL A O 1
ATOM 2547 N N . LEU A 1 334 ? 1.877 16.983 36.794 1.00 97.19 334 LEU A N 1
ATOM 2548 C CA . LEU A 1 334 ? 0.498 17.278 37.209 1.00 97.19 334 LEU A CA 1
ATOM 2549 C C . LEU A 1 334 ? 0.044 16.392 38.379 1.00 97.19 334 LEU A C 1
ATOM 2551 O O . LEU A 1 334 ? -0.785 16.804 39.183 1.00 97.19 334 LEU A O 1
ATOM 2555 N N . GLY A 1 335 ? 0.621 15.196 38.519 1.00 97.44 335 GLY A N 1
ATOM 2556 C CA . GLY A 1 335 ? 0.342 14.303 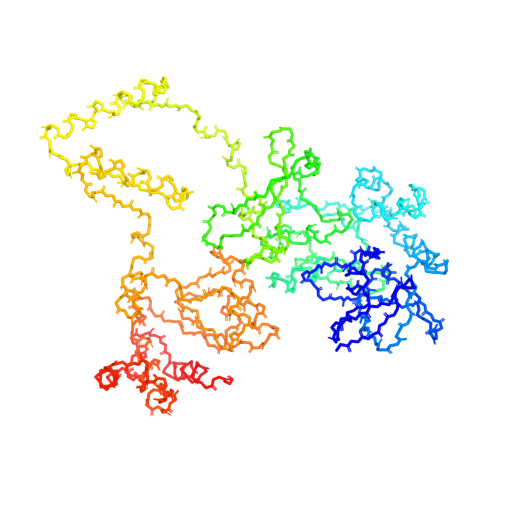39.643 1.00 97.44 335 GLY A CA 1
ATOM 2557 C C . GLY A 1 335 ? -1.010 13.594 39.558 1.00 97.44 335 GLY A C 1
ATOM 2558 O O . GLY A 1 335 ? -1.555 13.241 40.601 1.00 97.44 335 GLY A O 1
ATOM 2559 N N . THR A 1 336 ? -1.538 13.389 38.349 1.00 97.94 336 THR A N 1
ATOM 2560 C CA . THR A 1 336 ? -2.783 12.648 38.085 1.00 97.94 336 THR A CA 1
ATOM 2561 C C . THR A 1 336 ? -2.552 11.527 37.063 1.00 97.94 336 THR A C 1
ATOM 2563 O O . THR A 1 336 ? -1.561 11.512 36.331 1.00 97.94 336 THR A O 1
ATOM 2566 N N . ASN A 1 337 ? -3.472 10.563 37.006 1.00 98.12 337 ASN A N 1
ATOM 2567 C CA . ASN A 1 337 ? -3.499 9.510 35.988 1.00 98.12 337 ASN A CA 1
ATOM 2568 C C . ASN A 1 337 ? -4.475 9.797 34.841 1.00 98.12 337 ASN A C 1
ATOM 2570 O O . ASN A 1 337 ? -4.652 8.930 33.985 1.00 98.12 337 ASN A O 1
ATOM 2574 N N . ASN A 1 338 ? -5.068 10.992 34.804 1.00 98.00 338 ASN A N 1
ATOM 2575 C CA . ASN A 1 338 ? -5.981 11.439 33.756 1.00 98.00 338 ASN A CA 1
ATOM 2576 C C . ASN A 1 338 ? -5.243 11.705 32.432 1.00 98.00 338 ASN A C 1
ATOM 2578 O O . ASN A 1 338 ? -5.075 12.842 31.993 1.00 98.00 338 ASN A O 1
ATOM 2582 N N . VAL A 1 339 ? -4.776 10.636 31.794 1.00 97.19 339 VAL A N 1
ATOM 2583 C CA . VAL A 1 339 ? -4.178 10.646 30.459 1.00 97.19 339 VAL A CA 1
ATOM 2584 C C . VAL A 1 339 ? -4.893 9.632 29.579 1.00 97.19 339 VAL A C 1
ATOM 2586 O O . VAL A 1 339 ? -5.076 8.482 29.978 1.00 97.19 339 VAL A O 1
ATOM 2589 N N . ASP A 1 340 ? -5.278 10.049 28.379 1.00 96.75 340 ASP A N 1
ATOM 2590 C CA . ASP A 1 340 ? -5.939 9.182 27.400 1.00 96.75 340 ASP A CA 1
ATOM 2591 C C . ASP A 1 340 ? -5.461 9.501 25.974 1.00 96.75 340 ASP A C 1
ATOM 2593 O O . ASP A 1 340 ? -4.663 10.416 25.761 1.00 96.75 340 ASP A O 1
ATOM 2597 N N . CYS A 1 341 ? -5.903 8.733 24.983 1.00 94.69 341 CYS A N 1
ATOM 2598 C CA . CYS A 1 341 ? -5.621 8.979 23.573 1.00 94.69 341 CYS A CA 1
ATOM 2599 C C . CYS A 1 341 ? -6.730 8.426 22.665 1.00 94.69 341 CYS A C 1
ATOM 2601 O O . CYS A 1 341 ? -7.687 7.782 23.098 1.00 94.69 341 CYS A O 1
ATOM 2603 N N . CYS A 1 342 ? -6.586 8.623 21.355 1.00 94.31 342 CYS A N 1
ATOM 2604 C CA . CYS A 1 342 ? -7.565 8.167 20.364 1.00 94.31 342 CYS A CA 1
ATOM 2605 C C . CYS A 1 342 ? -7.796 6.640 20.335 1.00 94.31 342 CYS A C 1
ATOM 2607 O O . CYS A 1 342 ? -8.811 6.187 19.805 1.00 94.31 342 CYS A O 1
ATOM 2609 N N . ALA A 1 34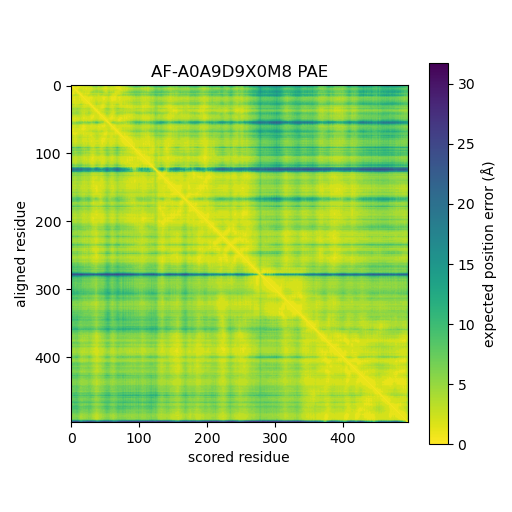3 ? -6.909 5.823 20.919 1.00 91.50 343 ALA A N 1
ATOM 2610 C CA . ALA A 1 343 ? -7.110 4.373 21.006 1.00 91.50 343 ALA A CA 1
ATOM 2611 C C . ALA A 1 343 ? -8.362 3.995 21.820 1.00 91.50 343 ALA A C 1
ATOM 2613 O O . ALA A 1 343 ? -8.944 2.925 21.595 1.00 91.50 343 ALA A O 1
ATOM 2614 N N . ARG A 1 344 ? -8.816 4.887 22.716 1.00 94.25 344 ARG A N 1
ATOM 2615 C CA . ARG A 1 344 ? -10.041 4.718 23.502 1.00 94.25 344 ARG A CA 1
ATOM 2616 C C . ARG A 1 344 ? -11.250 4.418 22.626 1.00 94.25 344 ARG A C 1
ATOM 2618 O O . ARG A 1 344 ? -11.957 3.443 22.872 1.00 94.25 344 ARG A O 1
ATOM 2625 N N . VAL A 1 345 ? -11.445 5.214 21.579 1.00 95.06 345 VAL A N 1
ATOM 2626 C CA . VAL A 1 345 ? -12.622 5.117 20.706 1.00 95.06 345 VAL A CA 1
ATOM 2627 C C . VAL A 1 345 ? -12.485 4.062 19.609 1.00 95.06 345 VAL A C 1
ATOM 2629 O O . VAL A 1 345 ? -13.498 3.615 19.087 1.00 95.06 345 VAL A O 1
ATOM 2632 N N . CYS A 1 346 ? -11.258 3.656 19.260 1.00 92.69 346 CYS A N 1
ATOM 2633 C CA . CYS A 1 346 ? -11.022 2.809 18.088 1.00 92.69 346 CYS A CA 1
ATOM 2634 C C . CYS A 1 346 ? -10.814 1.320 18.427 1.00 92.69 346 CYS A C 1
ATOM 2636 O O . CYS A 1 346 ? -11.517 0.467 17.896 1.00 92.69 346 CYS A O 1
ATOM 2638 N N . HIS A 1 347 ? -9.877 0.985 19.329 1.00 93.81 347 HIS A N 1
ATOM 2639 C CA . HIS A 1 347 ? -9.411 -0.405 19.506 1.00 93.81 347 HIS A CA 1
ATOM 2640 C C . HIS A 1 347 ? -9.257 -0.870 20.959 1.00 93.81 347 HIS A C 1
ATOM 2642 O O . HIS A 1 347 ? -8.662 -1.921 21.207 1.00 93.81 347 HIS A O 1
ATOM 2648 N N . THR A 1 348 ? -9.812 -0.158 21.947 1.00 94.31 348 THR A N 1
ATOM 2649 C CA . THR A 1 348 ? -9.718 -0.663 23.330 1.00 94.31 348 THR A CA 1
ATOM 2650 C C . THR A 1 348 ? -10.363 -2.036 23.510 1.00 94.31 348 THR A C 1
ATOM 2652 O O . THR A 1 348 ? -9.704 -2.890 24.104 1.00 94.31 348 THR A O 1
ATOM 2655 N N . PRO A 1 349 ? -11.597 -2.306 23.033 1.00 94.88 349 PRO A N 1
ATOM 2656 C CA . PRO A 1 349 ? -12.207 -3.616 23.254 1.00 94.88 349 PRO A CA 1
ATOM 2657 C C . PRO A 1 349 ? -11.312 -4.756 22.755 1.00 94.88 349 PRO A C 1
ATOM 2659 O O . PRO A 1 349 ? -11.153 -5.750 23.456 1.00 94.88 349 PRO A O 1
ATOM 2662 N N . SER A 1 350 ? -10.641 -4.559 21.614 1.00 93.62 350 SER A N 1
ATOM 2663 C CA . SER A 1 350 ? -9.649 -5.493 21.075 1.00 93.62 350 SER A CA 1
ATOM 2664 C C . SER A 1 350 ? -8.464 -5.683 22.023 1.00 93.62 350 SER A C 1
ATOM 2666 O O . SER A 1 350 ? -8.158 -6.812 22.390 1.00 93.62 350 SER A O 1
ATOM 2668 N N . ALA A 1 351 ? -7.822 -4.601 22.477 1.00 93.38 351 ALA A N 1
ATOM 2669 C CA . ALA A 1 351 ? -6.672 -4.695 23.378 1.00 93.38 351 ALA A CA 1
ATOM 2670 C C . ALA A 1 351 ? -7.027 -5.367 24.719 1.00 93.38 351 ALA A C 1
ATOM 2672 O O . ALA A 1 351 ? -6.234 -6.144 25.249 1.00 93.38 351 ALA A O 1
ATOM 2673 N N . ALA A 1 352 ? -8.222 -5.097 25.254 1.00 95.19 352 ALA A N 1
ATOM 2674 C CA . ALA A 1 352 ? -8.710 -5.712 26.484 1.00 95.19 352 ALA A CA 1
ATOM 2675 C C . ALA A 1 352 ? -9.008 -7.206 26.294 1.00 95.19 352 ALA A C 1
ATOM 2677 O O . ALA A 1 352 ? -8.499 -8.024 27.058 1.00 95.19 352 ALA A O 1
ATOM 2678 N N . ALA A 1 353 ? -9.775 -7.567 25.260 1.00 94.38 353 ALA A N 1
ATOM 2679 C CA . ALA A 1 353 ? -10.138 -8.954 24.979 1.00 94.38 353 ALA A CA 1
ATOM 2680 C C . ALA A 1 353 ? -8.903 -9.811 24.673 1.00 94.38 353 ALA A C 1
ATOM 2682 O O . ALA A 1 353 ? -8.728 -10.865 25.274 1.00 94.38 353 ALA A O 1
ATOM 2683 N N . MET A 1 354 ? -7.994 -9.336 23.819 1.00 95.69 354 MET A N 1
ATOM 2684 C CA . MET A 1 354 ? -6.769 -10.071 23.485 1.00 95.69 354 MET A CA 1
ATOM 2685 C C . MET A 1 354 ? -5.870 -10.255 24.712 1.00 95.69 354 MET A C 1
ATOM 2687 O O . MET A 1 354 ? -5.333 -11.337 24.931 1.00 95.69 354 MET A O 1
ATOM 2691 N N . LYS A 1 355 ? -5.783 -9.256 25.598 1.00 95.50 355 LYS A N 1
ATOM 2692 C CA . LYS A 1 355 ? -5.045 -9.406 26.857 1.00 95.50 355 LYS A CA 1
ATOM 2693 C C . LYS A 1 355 ? -5.654 -10.469 27.778 1.00 95.50 355 LYS A C 1
ATOM 2695 O O . LYS A 1 355 ? -4.895 -11.173 28.434 1.00 95.50 355 LYS A O 1
ATOM 2700 N N . ILE A 1 356 ? -6.982 -10.592 27.818 1.00 94.69 356 ILE A N 1
ATOM 2701 C CA . ILE A 1 356 ? -7.678 -11.635 28.588 1.00 94.69 356 ILE A CA 1
ATOM 2702 C C . ILE A 1 356 ? -7.439 -13.019 27.965 1.00 94.69 356 ILE A C 1
ATOM 2704 O O . ILE A 1 356 ? -7.129 -13.954 28.691 1.00 94.69 356 ILE A O 1
ATOM 2708 N N . MET A 1 357 ? -7.541 -13.137 26.637 1.00 92.81 357 MET A N 1
ATOM 2709 C CA . MET A 1 357 ? -7.513 -14.431 25.940 1.00 92.81 357 MET A CA 1
ATOM 2710 C C . MET A 1 357 ? -6.101 -14.979 25.693 1.00 92.81 357 MET A C 1
ATOM 2712 O O . MET A 1 357 ? -5.873 -16.173 25.844 1.00 92.81 357 MET A O 1
ATOM 2716 N N . ILE A 1 358 ? -5.156 -14.128 25.279 1.00 93.50 358 ILE A N 1
ATOM 2717 C CA . ILE A 1 358 ? -3.806 -14.538 24.844 1.00 93.50 358 ILE A CA 1
ATOM 2718 C C . ILE A 1 358 ? -2.673 -13.843 25.617 1.00 93.50 358 ILE A C 1
ATOM 2720 O O . ILE A 1 358 ? -1.498 -14.090 25.356 1.00 93.50 358 ILE A O 1
ATOM 2724 N N . GLY A 1 359 ? -3.001 -12.953 26.560 1.00 94.25 359 GLY A N 1
ATOM 2725 C CA . GLY A 1 359 ? -2.035 -12.254 27.417 1.00 94.25 359 GLY A CA 1
ATOM 2726 C C . GLY A 1 359 ? -1.467 -10.949 26.847 1.00 94.25 359 GLY A C 1
ATOM 2727 O O . GLY A 1 359 ? -0.880 -10.162 27.594 1.00 94.25 359 GLY A O 1
ATOM 2728 N N . THR A 1 360 ? -1.670 -10.657 25.560 1.00 94.00 360 THR A N 1
ATOM 2729 C CA . THR A 1 360 ? -1.162 -9.444 24.896 1.00 94.00 360 THR A CA 1
ATOM 2730 C C . THR A 1 360 ? -2.280 -8.663 24.206 1.00 94.00 360 THR A C 1
ATOM 2732 O O . THR A 1 360 ? -3.139 -9.220 23.538 1.00 94.00 360 THR A O 1
ATOM 2735 N N . GLY A 1 361 ? -2.282 -7.337 24.369 1.00 93.06 361 GLY A N 1
ATOM 2736 C CA . GLY A 1 361 ? -3.264 -6.436 23.753 1.00 93.06 361 GLY A CA 1
ATOM 2737 C C . GLY A 1 361 ? -2.802 -5.896 22.400 1.00 93.06 361 GLY A C 1
ATOM 2738 O O . GLY A 1 361 ? -2.769 -4.681 22.224 1.00 93.06 361 GLY A O 1
ATOM 2739 N N . ALA A 1 362 ? -2.372 -6.772 21.491 1.00 93.12 362 ALA A N 1
ATOM 2740 C CA . ALA A 1 362 ? -1.751 -6.399 20.218 1.00 93.12 362 ALA A CA 1
ATOM 2741 C C . ALA A 1 362 ? -2.181 -7.327 19.068 1.00 93.12 362 ALA A C 1
ATOM 2743 O O . ALA A 1 362 ? -2.836 -8.346 19.285 1.00 93.12 362 ALA A O 1
ATOM 2744 N N . MET A 1 363 ? -1.803 -6.959 17.840 1.00 91.38 363 MET A N 1
ATOM 2745 C CA . MET A 1 363 ? -1.921 -7.830 16.668 1.00 91.38 363 MET A CA 1
ATOM 2746 C C . MET A 1 363 ? -1.020 -9.062 16.830 1.00 91.38 363 MET A C 1
ATOM 2748 O O . MET A 1 363 ? 0.074 -8.962 17.381 1.00 91.38 363 MET A O 1
ATOM 2752 N N . THR A 1 364 ? -1.480 -10.218 16.352 1.00 93.81 364 THR A N 1
ATOM 2753 C CA . THR A 1 364 ? -0.804 -11.510 16.561 1.00 93.81 364 THR A CA 1
ATOM 2754 C C . THR A 1 364 ? 0.192 -11.881 15.464 1.00 93.81 364 THR A C 1
ATOM 2756 O O . THR A 1 364 ? 1.069 -12.706 15.704 1.00 93.81 364 THR A O 1
ATOM 2759 N N . ASN A 1 365 ? 0.065 -11.293 14.272 1.00 93.31 365 ASN A N 1
ATOM 2760 C CA . ASN A 1 365 ? 0.747 -11.733 13.054 1.00 93.31 365 ASN A CA 1
ATOM 2761 C C . ASN A 1 365 ? 1.299 -10.545 12.251 1.00 93.31 365 ASN A C 1
ATOM 2763 O O . ASN A 1 365 ? 0.829 -9.420 12.414 1.00 93.31 365 ASN A O 1
ATOM 2767 N N . SER A 1 366 ? 2.269 -10.804 11.366 1.00 93.44 366 SER A N 1
ATOM 2768 C CA . SER A 1 366 ? 2.732 -9.834 10.358 1.00 93.44 366 SER A CA 1
ATOM 2769 C C . SER A 1 366 ? 1.734 -9.746 9.197 1.00 93.44 366 SER A C 1
ATOM 2771 O O . SER A 1 366 ? 0.958 -10.673 8.961 1.00 93.44 366 SER A O 1
ATOM 2773 N N . PHE A 1 367 ? 1.803 -8.670 8.409 1.00 94.25 367 PHE A N 1
ATOM 2774 C CA . PHE A 1 367 ? 1.086 -8.594 7.135 1.00 94.25 367 PHE A CA 1
ATOM 2775 C C . PHE A 1 367 ? 1.537 -9.670 6.132 1.00 94.25 367 PHE A C 1
ATOM 2777 O O . PHE A 1 367 ? 0.751 -10.032 5.268 1.00 94.25 367 PHE A O 1
ATOM 2784 N N . ASP A 1 368 ? 2.740 -10.235 6.278 1.00 93.12 368 ASP A N 1
ATOM 2785 C CA . ASP A 1 368 ? 3.283 -11.303 5.406 1.00 93.12 368 ASP A CA 1
ATOM 2786 C C . ASP A 1 368 ? 2.555 -12.636 5.507 1.00 93.12 368 ASP A C 1
ATOM 2788 O O . ASP A 1 368 ? 2.779 -13.546 4.708 1.00 93.12 368 ASP A O 1
ATOM 2792 N N . ASP A 1 369 ? 1.687 -12.777 6.501 1.00 95.12 369 ASP A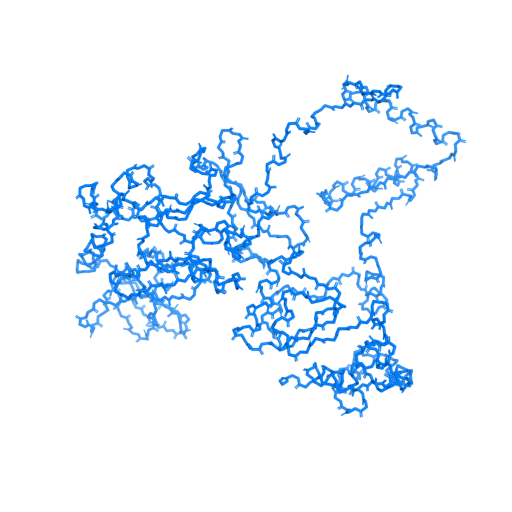 N 1
ATOM 2793 C CA . ASP A 1 369 ? 0.838 -13.951 6.608 1.00 95.12 369 ASP A CA 1
ATOM 2794 C C . ASP A 1 369 ? -0.388 -13.856 5.687 1.00 95.12 369 ASP A C 1
ATOM 2796 O O . ASP A 1 369 ? -1.031 -14.877 5.450 1.00 95.12 369 ASP A O 1
ATOM 2800 N N . ILE A 1 370 ? -0.680 -12.685 5.096 1.00 95.62 370 ILE A N 1
ATOM 2801 C CA . ILE A 1 370 ? -1.757 -12.520 4.103 1.00 95.62 370 ILE A CA 1
ATOM 2802 C C . ILE A 1 370 ? -1.500 -13.414 2.888 1.00 95.62 370 ILE A C 1
ATOM 2804 O O . ILE A 1 370 ? -2.396 -14.135 2.459 1.00 95.62 370 ILE A O 1
ATOM 2808 N N . GLU A 1 371 ? -0.278 -13.418 2.354 1.00 92.50 371 GLU A N 1
ATOM 2809 C CA . GLU A 1 371 ? 0.085 -14.201 1.168 1.00 92.50 371 GLU A CA 1
ATOM 2810 C C . GLU A 1 371 ? 0.126 -15.709 1.441 1.00 92.50 371 GLU A C 1
ATOM 2812 O O . GLU A 1 371 ? -0.021 -16.508 0.516 1.00 92.50 371 GLU A O 1
ATOM 2817 N N . LYS A 1 372 ? 0.312 -16.100 2.707 1.00 94.25 372 LYS A N 1
ATOM 2818 C CA . LYS A 1 372 ? 0.348 -17.502 3.153 1.00 94.25 372 LYS A CA 1
ATOM 2819 C C . LYS A 1 372 ? -1.036 -18.039 3.517 1.00 94.25 372 LYS A C 1
ATOM 2821 O O . LYS A 1 372 ? -1.209 -19.253 3.637 1.00 94.25 372 LYS A O 1
ATOM 2826 N N . ALA A 1 373 ? -2.005 -17.155 3.749 1.00 95.00 373 ALA A N 1
ATOM 2827 C CA . ALA A 1 373 ? -3.334 -17.533 4.191 1.00 95.00 373 ALA A CA 1
ATOM 2828 C C . ALA A 1 373 ? -4.092 -18.279 3.085 1.00 95.00 373 ALA A C 1
ATOM 2830 O O . ALA A 1 373 ? -4.224 -17.805 1.956 1.00 95.00 373 ALA A O 1
ATOM 2831 N N . LYS A 1 374 ? -4.655 -19.440 3.437 1.00 95.31 374 LYS A N 1
ATOM 2832 C CA . LYS A 1 374 ? -5.580 -20.184 2.566 1.00 95.31 374 LYS A CA 1
ATOM 2833 C C . LYS A 1 374 ? -6.993 -19.617 2.604 1.00 95.31 374 LYS A C 1
ATOM 2835 O O . LYS A 1 374 ? -7.675 -19.617 1.585 1.00 95.31 374 LYS A O 1
ATOM 2840 N N . THR A 1 375 ? -7.389 -19.090 3.761 1.00 96.94 375 THR A N 1
ATOM 2841 C CA . THR A 1 375 ? -8.685 -18.452 3.986 1.00 96.94 375 THR A CA 1
ATOM 2842 C C . THR A 1 375 ? -8.495 -17.182 4.808 1.00 96.94 375 THR A C 1
ATOM 2844 O O . THR A 1 375 ? -7.773 -17.184 5.804 1.00 96.94 375 THR A O 1
ATOM 2847 N N . ILE A 1 376 ? -9.171 -16.106 4.415 1.00 97.69 376 ILE A N 1
ATOM 2848 C CA . ILE A 1 376 ? -9.217 -14.825 5.121 1.00 97.69 376 ILE A CA 1
ATOM 2849 C C . ILE A 1 376 ? -10.669 -14.546 5.518 1.00 97.69 376 ILE A C 1
ATOM 2851 O O . ILE A 1 376 ? -11.560 -14.510 4.668 1.00 97.69 376 ILE A O 1
ATOM 2855 N N . ILE A 1 377 ? -10.903 -14.310 6.812 1.00 97.75 377 ILE A N 1
ATOM 2856 C CA . ILE A 1 377 ? -12.153 -13.724 7.309 1.00 97.75 377 ILE A CA 1
ATOM 2857 C C . ILE A 1 377 ? -11.920 -12.230 7.525 1.00 97.75 377 ILE A C 1
ATOM 2859 O O . ILE A 1 377 ? -11.111 -11.832 8.362 1.00 97.75 377 ILE A O 1
ATOM 2863 N N . LEU A 1 378 ? -12.661 -11.404 6.795 1.00 97.88 378 LEU A N 1
ATOM 2864 C CA . LEU A 1 378 ? -12.677 -9.956 6.945 1.00 97.88 378 LEU A CA 1
ATOM 2865 C C . LEU A 1 378 ? -13.973 -9.537 7.643 1.00 97.88 378 LEU A C 1
ATOM 2867 O O . LEU A 1 378 ? -15.047 -9.671 7.067 1.00 97.88 378 LEU A O 1
ATOM 2871 N N . CYS A 1 379 ? -13.889 -9.029 8.872 1.00 97.19 379 CYS A N 1
ATOM 2872 C CA . CYS A 1 379 ? -15.057 -8.628 9.660 1.00 97.19 379 CYS A CA 1
ATOM 2873 C C . CYS A 1 379 ? -14.931 -7.184 10.145 1.00 97.19 379 CYS A C 1
ATOM 2875 O O . CYS A 1 379 ? -13.952 -6.841 10.809 1.00 97.19 379 CYS A O 1
ATOM 2877 N N . GLY A 1 380 ? -15.940 -6.355 9.875 1.00 96.12 380 GLY A N 1
ATOM 2878 C CA . GLY A 1 380 ? -15.998 -4.969 10.341 1.00 96.12 380 GLY A CA 1
ATOM 2879 C C . GLY A 1 380 ? -14.871 -4.092 9.794 1.00 96.12 380 GLY A C 1
ATOM 2880 O O . GLY A 1 380 ? -14.429 -3.173 10.484 1.00 96.12 380 GLY A O 1
ATOM 2881 N N . ALA A 1 381 ? -14.365 -4.382 8.593 1.00 96.31 381 ALA A N 1
ATOM 2882 C CA . ALA A 1 381 ? -13.158 -3.755 8.063 1.00 96.31 381 ALA A CA 1
ATOM 2883 C C . ALA A 1 381 ? -13.253 -3.472 6.559 1.00 96.31 381 ALA A C 1
ATOM 2885 O O . ALA A 1 381 ? -13.680 -4.307 5.772 1.00 96.31 381 ALA A O 1
ATOM 2886 N N . ASN A 1 382 ? -12.764 -2.299 6.144 1.00 97.19 382 ASN A N 1
ATOM 2887 C CA . ASN A 1 382 ? -12.686 -1.902 4.736 1.00 97.19 382 ASN A CA 1
ATOM 2888 C C . ASN A 1 382 ? -11.244 -1.537 4.340 1.00 97.19 382 ASN A C 1
ATOM 2890 O O . ASN A 1 382 ? -10.902 -0.354 4.240 1.00 97.19 382 ASN A O 1
ATOM 2894 N N . PRO A 1 383 ? -10.348 -2.528 4.187 1.00 96.88 383 PRO A N 1
ATOM 2895 C CA . PRO A 1 383 ? -8.925 -2.269 4.025 1.00 96.88 383 PRO A CA 1
ATOM 2896 C C . PRO A 1 383 ? -8.593 -1.598 2.690 1.00 96.88 383 PRO A C 1
ATOM 2898 O O . PRO A 1 383 ? -7.621 -0.860 2.649 1.00 96.88 383 PRO A O 1
ATOM 2901 N N . THR A 1 384 ? -9.392 -1.741 1.628 1.00 95.88 384 THR A N 1
ATOM 2902 C CA . THR A 1 384 ? -9.099 -1.051 0.357 1.00 95.88 384 THR A CA 1
ATOM 2903 C C . THR A 1 384 ? -9.195 0.476 0.461 1.00 95.88 384 THR A C 1
ATOM 2905 O O . THR A 1 384 ? -8.500 1.174 -0.271 1.00 95.88 384 THR A O 1
ATOM 2908 N N . GLU A 1 385 ? -9.950 1.004 1.431 1.00 94.94 385 GLU A N 1
ATOM 2909 C CA . GLU A 1 385 ? -10.015 2.441 1.743 1.00 94.94 385 GLU A CA 1
ATOM 2910 C C . GLU A 1 385 ? -9.085 2.823 2.912 1.00 94.94 385 GLU A C 1
ATOM 2912 O O . GLU A 1 385 ? -8.265 3.750 2.822 1.00 94.94 385 GLU A O 1
ATOM 2917 N N . ASN A 1 386 ? -9.187 2.086 4.024 1.00 95.06 386 ASN A N 1
ATOM 2918 C CA . ASN A 1 386 ? -8.563 2.473 5.291 1.00 95.06 386 ASN A CA 1
ATOM 2919 C C . ASN A 1 386 ? -7.075 2.104 5.337 1.00 95.06 386 ASN A C 1
ATOM 2921 O O . ASN A 1 386 ? -6.255 2.920 5.759 1.00 95.06 386 ASN A O 1
ATOM 2925 N N . HIS A 1 387 ? -6.722 0.921 4.825 1.00 97.12 387 HIS A N 1
ATOM 2926 C CA . HIS A 1 387 ? -5.366 0.360 4.830 1.00 97.12 387 HIS A CA 1
ATOM 2927 C C . HIS A 1 387 ? -5.002 -0.172 3.431 1.00 97.12 387 HIS A C 1
ATOM 2929 O O . HIS A 1 387 ? -4.878 -1.388 3.255 1.00 97.12 387 HIS A O 1
ATOM 2935 N N . PRO A 1 388 ? -4.871 0.699 2.406 1.00 97.38 388 PRO A N 1
ATOM 2936 C CA . PRO A 1 388 ? -4.914 0.251 1.012 1.00 97.38 388 PRO A CA 1
ATOM 2937 C C . PRO A 1 388 ? -3.805 -0.728 0.625 1.00 97.38 388 PRO A C 1
ATOM 2939 O O . PRO A 1 388 ? -4.012 -1.535 -0.272 1.00 97.38 388 PRO A O 1
ATOM 2942 N N . ILE A 1 389 ? -2.658 -0.696 1.314 1.00 97.25 389 ILE A N 1
ATOM 2943 C CA . ILE A 1 389 ? -1.560 -1.644 1.091 1.00 97.25 389 ILE A CA 1
ATOM 2944 C C . ILE A 1 389 ? -1.973 -3.070 1.506 1.00 97.25 389 ILE A C 1
ATOM 2946 O O . ILE A 1 389 ? -2.027 -3.929 0.626 1.00 97.25 389 ILE A O 1
ATOM 2950 N N . PRO A 1 390 ? -2.375 -3.347 2.767 1.00 96.38 390 PRO A N 1
ATOM 2951 C CA . PRO A 1 390 ? -3.019 -4.616 3.108 1.00 96.38 390 PRO A CA 1
ATOM 2952 C C . PRO A 1 390 ? -4.236 -4.954 2.237 1.00 96.38 390 PRO A C 1
ATOM 2954 O O . PRO A 1 390 ? -4.410 -6.105 1.856 1.00 96.38 390 PRO A O 1
ATOM 2957 N N . GLY A 1 391 ? -5.069 -3.969 1.882 1.00 97.00 391 GLY A N 1
ATOM 2958 C CA . GLY A 1 391 ? -6.231 -4.185 1.012 1.00 97.00 391 GLY A CA 1
ATOM 2959 C C . GLY A 1 391 ? -5.857 -4.714 -0.376 1.00 97.00 391 GLY A C 1
ATOM 2960 O O . GLY A 1 391 ? -6.490 -5.648 -0.867 1.00 97.00 391 GLY A O 1
ATOM 2961 N N . ALA A 1 392 ? -4.807 -4.159 -0.985 1.00 96.44 392 ALA A N 1
ATOM 2962 C CA . ALA A 1 392 ? -4.256 -4.638 -2.247 1.00 96.44 392 ALA A CA 1
ATOM 2963 C C . ALA A 1 392 ? -3.662 -6.046 -2.095 1.00 96.44 392 ALA A C 1
ATOM 2965 O O . ALA A 1 392 ? -3.973 -6.914 -2.903 1.00 96.44 392 ALA A O 1
ATOM 2966 N N . ARG A 1 393 ? -2.907 -6.312 -1.020 1.00 96.19 393 ARG A N 1
ATOM 2967 C CA . ARG A 1 393 ? -2.331 -7.640 -0.727 1.00 96.19 393 ARG A CA 1
ATOM 2968 C C . ARG A 1 393 ? -3.402 -8.720 -0.550 1.00 96.19 393 ARG A C 1
ATOM 2970 O O . ARG A 1 393 ? -3.292 -9.781 -1.153 1.00 96.19 393 ARG A O 1
ATOM 2977 N N . ILE A 1 394 ? -4.486 -8.430 0.179 1.00 97.38 394 ILE A N 1
ATOM 2978 C CA . ILE A 1 394 ? -5.644 -9.336 0.303 1.00 97.38 394 ILE A CA 1
ATOM 2979 C C . ILE A 1 394 ? -6.243 -9.614 -1.076 1.00 97.38 394 ILE A C 1
ATOM 2981 O O . ILE A 1 394 ? -6.500 -10.764 -1.420 1.00 97.38 394 ILE A O 1
ATOM 2985 N N . LYS A 1 395 ? -6.438 -8.572 -1.890 1.00 95.81 395 LYS A N 1
ATOM 2986 C CA . LYS A 1 395 ? -6.972 -8.736 -3.243 1.00 95.81 395 LYS A CA 1
ATOM 2987 C C . LYS A 1 395 ? -6.055 -9.607 -4.111 1.00 95.81 395 LYS A C 1
ATOM 2989 O O . LYS A 1 395 ? -6.552 -10.494 -4.796 1.00 95.81 395 LYS A O 1
ATOM 2994 N N . GLN A 1 396 ? -4.739 -9.402 -4.051 1.00 95.12 396 GLN A N 1
ATOM 2995 C CA . GLN A 1 396 ? -3.769 -10.225 -4.781 1.00 95.12 396 GLN A CA 1
ATOM 2996 C C . GLN A 1 396 ? -3.764 -11.676 -4.298 1.00 95.12 396 GLN A C 1
ATOM 2998 O O . GLN A 1 396 ? -3.755 -12.575 -5.132 1.00 95.12 396 GLN A O 1
ATOM 3003 N N . ALA A 1 397 ? -3.844 -11.924 -2.989 1.00 95.94 397 ALA A N 1
ATOM 3004 C CA . ALA A 1 397 ? -3.941 -13.279 -2.448 1.00 95.94 397 ALA A CA 1
ATOM 3005 C C . ALA A 1 397 ? -5.170 -14.018 -3.012 1.00 95.94 397 ALA A C 1
ATOM 3007 O O . ALA A 1 397 ? -5.065 -15.158 -3.462 1.00 95.94 397 ALA A O 1
ATOM 3008 N N . VAL A 1 398 ? -6.321 -13.345 -3.094 1.00 95.94 398 VAL A N 1
ATOM 3009 C CA . VAL A 1 398 ? -7.534 -13.934 -3.681 1.00 95.94 398 VAL A CA 1
ATOM 3010 C C . VAL A 1 398 ? -7.389 -14.156 -5.193 1.00 95.94 398 VAL A C 1
ATOM 3012 O O . VAL A 1 398 ? -7.684 -15.245 -5.678 1.00 95.94 398 VAL A O 1
ATOM 3015 N N . ILE A 1 399 ? -6.915 -13.155 -5.945 1.00 93.31 399 ILE A N 1
ATOM 3016 C CA . ILE A 1 399 ? -6.831 -13.215 -7.417 1.00 93.31 399 ILE A CA 1
ATOM 3017 C C . ILE A 1 399 ? -5.763 -14.208 -7.895 1.00 93.31 399 ILE A C 1
ATOM 3019 O O . ILE A 1 399 ? -6.005 -14.948 -8.847 1.00 93.31 399 ILE A O 1
ATOM 3023 N N . LYS A 1 400 ? -4.582 -14.209 -7.269 1.00 90.81 400 LYS A N 1
ATOM 3024 C CA . LYS A 1 400 ? -3.407 -14.963 -7.733 1.00 90.81 400 LYS A CA 1
ATOM 3025 C C . LYS A 1 400 ? -3.247 -16.307 -7.035 1.00 90.81 400 LYS A C 1
ATOM 3027 O O . LYS A 1 400 ? -2.956 -17.297 -7.700 1.00 90.81 400 LYS A O 1
ATOM 3032 N N . ASN A 1 401 ? -3.454 -16.352 -5.718 1.00 91.31 401 ASN A N 1
ATOM 3033 C CA . ASN A 1 401 ? -3.197 -17.559 -4.924 1.00 91.31 401 ASN A CA 1
ATOM 3034 C C . ASN A 1 401 ? -4.463 -18.405 -4.723 1.00 91.31 401 ASN A C 1
ATOM 3036 O O . ASN A 1 401 ? -4.384 -19.508 -4.187 1.00 91.31 401 ASN A O 1
ATOM 3040 N N . GLY A 1 402 ? -5.631 -17.900 -5.136 1.00 92.88 402 GLY A N 1
ATOM 3041 C CA . GLY A 1 402 ? -6.912 -18.570 -4.922 1.00 92.88 402 GLY A CA 1
ATOM 3042 C C . GLY A 1 402 ? -7.338 -18.611 -3.452 1.00 92.88 402 GLY A C 1
ATOM 3043 O O . GLY A 1 402 ? -8.166 -19.449 -3.091 1.00 92.88 402 GLY A O 1
ATOM 3044 N N . THR A 1 403 ? -6.776 -17.732 -2.608 1.00 96.38 403 THR A N 1
ATOM 3045 C CA . THR A 1 403 ? -7.143 -17.603 -1.193 1.00 96.38 403 THR A CA 1
ATOM 3046 C C . THR A 1 403 ? -8.643 -17.365 -1.062 1.00 96.38 403 THR A C 1
ATOM 3048 O O . THR A 1 403 ? -9.204 -16.483 -1.714 1.00 96.38 403 THR A O 1
ATOM 3051 N N . LYS A 1 404 ? -9.293 -18.130 -0.187 1.00 97.56 404 LYS A N 1
ATOM 3052 C CA . LYS A 1 404 ? -10.717 -17.994 0.104 1.00 97.56 404 LYS A CA 1
ATOM 3053 C C . LYS A 1 404 ? -10.988 -16.737 0.910 1.00 97.56 404 LYS A C 1
ATOM 3055 O O . LYS A 1 404 ? -10.279 -16.453 1.875 1.00 97.56 404 LYS A O 1
ATOM 3060 N N . LEU A 1 405 ? -12.034 -16.001 0.556 1.00 98.19 405 LEU A N 1
ATOM 3061 C CA . LEU A 1 405 ? -12.402 -14.765 1.239 1.00 98.19 405 LEU A CA 1
ATOM 3062 C C . LEU A 1 405 ? -13.838 -14.829 1.758 1.00 98.19 405 LEU A C 1
ATOM 3064 O O . LEU A 1 405 ? -14.798 -14.978 1.003 1.00 98.19 405 LEU A O 1
ATOM 3068 N N . ILE A 1 406 ? -13.979 -14.648 3.068 1.00 98.50 406 ILE A N 1
ATOM 3069 C CA . ILE A 1 406 ? -15.260 -14.500 3.754 1.00 98.50 406 ILE A CA 1
ATOM 3070 C C . ILE A 1 406 ? -15.345 -13.063 4.262 1.00 98.50 406 ILE A C 1
ATOM 3072 O O . ILE A 1 406 ? -14.481 -12.621 5.016 1.00 98.50 406 ILE A O 1
ATOM 3076 N N . VAL A 1 407 ? -16.392 -12.335 3.880 1.00 98.62 407 VAL A N 1
ATOM 3077 C CA . VAL A 1 407 ? -16.635 -10.964 4.353 1.00 98.62 407 VAL A CA 1
ATOM 3078 C C . VAL A 1 407 ? -17.831 -10.951 5.298 1.00 98.62 407 VAL A C 1
ATOM 3080 O O . VAL A 1 407 ? -18.900 -11.450 4.952 1.00 98.62 407 VAL A O 1
ATOM 3083 N N . ILE A 1 408 ? -17.668 -10.356 6.476 1.00 98.25 408 ILE A N 1
ATOM 3084 C CA . ILE A 1 408 ? -18.689 -10.192 7.515 1.00 98.25 408 ILE A CA 1
ATOM 3085 C C . ILE A 1 408 ? -18.881 -8.694 7.749 1.00 98.25 408 ILE A C 1
ATOM 3087 O O . ILE A 1 408 ? -18.374 -8.121 8.710 1.00 98.25 408 ILE A O 1
ATOM 3091 N N . ASP A 1 409 ? -19.600 -8.056 6.828 1.00 97.69 409 ASP A N 1
ATOM 3092 C CA . ASP A 1 409 ? -19.895 -6.627 6.874 1.00 97.69 409 ASP A CA 1
ATOM 3093 C C . ASP A 1 409 ? -21.358 -6.371 6.493 1.00 97.69 409 ASP A C 1
ATOM 3095 O O . ASP A 1 409 ? -21.844 -6.942 5.513 1.00 97.69 409 ASP A O 1
ATOM 3099 N N . PRO A 1 410 ? -22.066 -5.449 7.171 1.00 97.50 410 PRO A N 1
ATOM 3100 C CA . PRO A 1 410 ? -23.434 -5.076 6.800 1.00 97.50 410 PRO A CA 1
ATOM 3101 C C . PRO A 1 410 ? -23.509 -4.347 5.446 1.00 97.50 410 PRO A C 1
ATOM 3103 O O . PRO A 1 410 ? -24.562 -4.295 4.807 1.00 97.50 410 PRO A O 1
ATOM 3106 N N . ARG A 1 411 ? -22.393 -3.760 4.997 1.00 97.06 411 ARG A N 1
ATOM 3107 C CA . ARG A 1 411 ? -22.273 -2.980 3.761 1.00 97.06 411 ARG A CA 1
ATOM 3108 C C . ARG A 1 411 ? -21.420 -3.742 2.752 1.00 97.06 411 ARG A C 1
ATOM 3110 O O . ARG A 1 411 ? -20.410 -4.332 3.118 1.00 97.06 411 ARG A O 1
ATOM 3117 N N . LYS A 1 412 ? -21.778 -3.653 1.471 1.00 97.31 412 LYS A N 1
ATOM 3118 C CA . LYS A 1 412 ? -20.920 -4.130 0.381 1.00 97.31 412 LYS A CA 1
ATOM 3119 C C . LYS A 1 412 ? -19.699 -3.221 0.234 1.00 97.31 412 LYS A C 1
ATOM 3121 O O . LYS A 1 412 ? -19.844 -2.039 -0.069 1.00 97.31 412 LYS A O 1
ATOM 3126 N N . THR A 1 413 ? -18.517 -3.771 0.478 1.00 96.12 413 THR A N 1
ATOM 3127 C CA . THR A 1 413 ? -17.214 -3.132 0.237 1.00 96.12 413 THR A CA 1
ATOM 3128 C C . THR A 1 413 ? -16.632 -3.610 -1.090 1.00 96.12 413 THR A C 1
ATOM 3130 O O . THR A 1 413 ? -17.140 -4.555 -1.691 1.00 96.12 413 THR A O 1
ATOM 3133 N N . GLU A 1 414 ? -15.554 -2.996 -1.570 1.00 95.25 414 GLU A N 1
ATOM 3134 C CA . GLU A 1 414 ? -14.901 -3.421 -2.815 1.00 95.25 414 GLU A CA 1
ATOM 3135 C C . GLU A 1 414 ? -14.501 -4.907 -2.794 1.00 95.25 414 GLU A C 1
ATOM 3137 O O . GLU A 1 414 ? -14.713 -5.623 -3.774 1.00 95.25 414 GLU A O 1
ATOM 3142 N N . LEU A 1 415 ? -13.999 -5.390 -1.652 1.00 96.50 415 LEU A N 1
ATOM 3143 C CA . LEU A 1 415 ? -13.577 -6.779 -1.480 1.00 96.50 415 LEU A CA 1
ATOM 3144 C C . LEU A 1 415 ? -14.733 -7.784 -1.547 1.00 96.50 415 LEU A C 1
ATOM 3146 O O . LEU A 1 415 ? -14.494 -8.946 -1.861 1.00 96.50 415 LEU A O 1
ATOM 3150 N N . THR A 1 416 ? -15.988 -7.357 -1.353 1.00 96.81 416 THR A N 1
ATOM 3151 C CA . THR A 1 416 ? -17.145 -8.265 -1.489 1.00 96.81 416 THR A CA 1
ATOM 3152 C C . THR A 1 416 ? -17.298 -8.835 -2.897 1.00 96.81 416 THR A C 1
ATOM 3154 O O . THR A 1 416 ? -17.849 -9.921 -3.040 1.00 96.81 416 THR A O 1
ATOM 3157 N N . LYS A 1 417 ? -16.766 -8.164 -3.930 1.00 94.81 417 LYS A N 1
ATOM 3158 C CA . LYS A 1 417 ? -16.756 -8.675 -5.313 1.00 94.81 417 LYS A CA 1
ATOM 3159 C C . LYS A 1 417 ? -15.892 -9.930 -5.483 1.00 94.81 417 LYS A C 1
ATOM 3161 O O . LYS A 1 417 ? -16.110 -10.682 -6.425 1.00 94.81 417 LYS A O 1
ATOM 3166 N N . TYR A 1 418 ? -14.926 -10.129 -4.588 1.00 95.50 418 TYR A N 1
ATOM 3167 C CA . TYR A 1 418 ? -13.966 -11.231 -4.617 1.00 95.50 418 TYR A CA 1
ATOM 3168 C C . TYR A 1 418 ? -14.265 -12.299 -3.552 1.00 95.50 418 TYR A C 1
ATOM 3170 O O . TYR A 1 418 ? -13.540 -13.281 -3.455 1.00 95.50 418 TYR A O 1
ATOM 3178 N N . ALA A 1 419 ? -15.298 -12.106 -2.725 1.00 97.19 419 ALA A N 1
ATOM 3179 C CA . ALA A 1 419 ? -15.599 -12.995 -1.609 1.00 97.19 419 ALA A CA 1
ATOM 3180 C C . ALA A 1 419 ? -16.325 -14.272 -2.063 1.00 97.19 419 ALA A C 1
ATOM 3182 O O . ALA A 1 419 ? -17.323 -14.203 -2.781 1.00 97.19 419 ALA A O 1
ATOM 3183 N N . ASP A 1 420 ? -15.898 -15.436 -1.566 1.00 97.62 420 ASP A N 1
ATOM 3184 C CA . ASP A 1 420 ? -16.625 -16.703 -1.718 1.00 97.62 420 ASP A CA 1
ATOM 3185 C C . ASP A 1 420 ? -17.956 -16.688 -0.946 1.00 97.62 420 ASP A C 1
ATOM 3187 O O . ASP A 1 420 ? -18.930 -17.360 -1.326 1.00 97.62 420 ASP A O 1
ATOM 3191 N N . VAL A 1 421 ? -17.983 -15.947 0.171 1.00 97.88 421 VAL A N 1
ATOM 3192 C CA . VAL A 1 421 ? -19.161 -15.720 1.011 1.00 97.88 421 VAL A CA 1
ATOM 3193 C C . VAL A 1 421 ? -19.160 -14.296 1.572 1.00 97.88 421 VAL A C 1
ATOM 3195 O O . VAL A 1 421 ? -18.210 -13.872 2.224 1.00 97.88 421 VAL A O 1
ATOM 3198 N N . HIS A 1 422 ? -20.271 -13.578 1.389 1.00 98.44 422 HIS A N 1
ATOM 3199 C CA . HIS A 1 422 ? -20.545 -12.313 2.075 1.00 98.44 422 HIS A CA 1
ATOM 3200 C C . HIS A 1 422 ? -21.701 -12.499 3.065 1.00 98.44 422 HIS A C 1
ATOM 3202 O O . HIS A 1 422 ? -22.862 -12.607 2.673 1.00 98.44 422 HIS A O 1
ATOM 3208 N N . LEU A 1 423 ? -21.383 -12.531 4.358 1.00 98.38 423 LEU A N 1
ATOM 3209 C CA . LEU A 1 423 ? -22.347 -12.564 5.455 1.00 98.38 423 LEU A CA 1
ATOM 3210 C C . LEU A 1 423 ? -22.820 -11.133 5.749 1.00 98.38 423 LEU A C 1
ATOM 3212 O O . LEU A 1 423 ? -22.296 -10.460 6.637 1.00 98.38 423 LEU A O 1
ATOM 3216 N N . GLN A 1 424 ? -23.802 -10.657 4.978 1.00 98.00 424 GLN A N 1
ATOM 3217 C CA . GLN A 1 424 ? -24.343 -9.298 5.091 1.00 98.00 424 GLN A CA 1
ATOM 3218 C C . GLN A 1 424 ? -25.303 -9.145 6.286 1.00 98.00 424 GLN A C 1
ATOM 3220 O O . GLN A 1 424 ? -26.512 -8.991 6.129 1.00 98.00 424 GLN A O 1
ATOM 3225 N N . LEU A 1 425 ? -24.754 -9.219 7.496 1.00 98.19 425 LEU A N 1
ATOM 3226 C CA . LEU A 1 425 ? -25.512 -9.192 8.745 1.00 98.19 425 LEU A CA 1
ATOM 3227 C C . LEU A 1 425 ? -26.095 -7.818 9.105 1.00 98.19 425 LEU A C 1
ATOM 3229 O O . LEU A 1 425 ? -25.633 -6.776 8.644 1.00 98.19 425 LEU A O 1
ATOM 3233 N N . ARG A 1 426 ? -27.076 -7.799 10.011 1.00 98.25 426 ARG A N 1
ATOM 3234 C CA . ARG A 1 426 ? -27.585 -6.571 10.634 1.00 98.25 426 ARG A CA 1
ATOM 3235 C C . ARG A 1 426 ? -26.554 -6.004 11.622 1.00 98.25 426 ARG A C 1
ATOM 3237 O O . ARG A 1 426 ? -26.060 -6.755 12.473 1.00 98.25 426 ARG A O 1
ATOM 3244 N N . PRO A 1 427 ? -26.249 -4.693 11.578 1.00 98.12 427 PRO A N 1
ATOM 3245 C CA . PRO A 1 427 ? -25.338 -4.069 12.535 1.00 98.12 427 PRO A CA 1
ATOM 3246 C C . PRO A 1 427 ? -25.723 -4.379 13.988 1.00 98.12 427 PRO A C 1
ATOM 3248 O O . PRO A 1 427 ? -26.893 -4.312 14.355 1.00 98.12 427 PRO A O 1
ATOM 3251 N N . GLY A 1 428 ? -24.734 -4.736 14.810 1.00 96.88 428 GLY A N 1
ATOM 3252 C CA . GLY A 1 428 ? -24.937 -5.120 16.214 1.00 96.88 428 GLY A CA 1
ATOM 3253 C C . GLY A 1 428 ? -25.120 -6.623 16.459 1.00 96.88 428 GLY A C 1
ATOM 3254 O O . GLY A 1 428 ? -25.084 -7.048 17.609 1.00 96.88 428 GLY A O 1
ATOM 3255 N N . THR A 1 429 ? -25.240 -7.451 15.415 1.00 97.81 429 THR A N 1
ATOM 3256 C CA . THR A 1 429 ? -25.434 -8.913 15.553 1.00 97.81 429 THR A CA 1
ATOM 3257 C C . THR A 1 429 ? -24.153 -9.747 15.407 1.00 97.81 429 THR A C 1
ATOM 3259 O O . THR A 1 429 ? -24.220 -10.971 15.337 1.00 97.81 429 THR A O 1
ATOM 3262 N N . ASN A 1 430 ? -22.972 -9.111 15.422 1.00 97.06 430 ASN A N 1
ATOM 3263 C CA . ASN A 1 430 ? -21.677 -9.773 15.185 1.00 97.06 430 ASN A CA 1
ATOM 3264 C C . ASN A 1 430 ? -21.429 -10.982 16.102 1.00 97.06 430 ASN A C 1
ATOM 3266 O O . ASN A 1 430 ? -20.984 -12.022 15.633 1.00 97.06 430 ASN A O 1
ATOM 3270 N N . ILE A 1 431 ? -21.743 -10.872 17.399 1.00 96.88 431 ILE A N 1
ATOM 3271 C CA . ILE A 1 431 ? -21.500 -11.971 18.347 1.00 96.88 431 ILE A CA 1
ATOM 3272 C C . ILE A 1 431 ? -22.364 -13.201 18.044 1.00 96.88 431 ILE A C 1
ATOM 3274 O O . ILE A 1 431 ? -21.890 -14.325 18.152 1.00 96.88 431 ILE A O 1
ATOM 3278 N N . LEU A 1 432 ? -23.605 -12.997 17.587 1.00 97.81 432 LEU A N 1
ATOM 3279 C CA . LEU A 1 432 ? -24.480 -14.094 17.170 1.00 97.81 432 LEU A CA 1
ATOM 3280 C C . LEU A 1 432 ? -23.904 -14.800 15.942 1.00 97.81 432 LEU A C 1
ATOM 3282 O O . LEU A 1 432 ? -23.933 -16.023 15.869 1.00 97.81 432 LEU A O 1
ATOM 3286 N N . MET A 1 433 ? -23.347 -14.026 15.005 1.00 98.25 433 MET A N 1
ATOM 3287 C CA . MET A 1 433 ? -22.688 -14.563 13.818 1.00 98.25 433 MET A CA 1
ATOM 3288 C C . MET A 1 433 ? -21.475 -15.421 14.188 1.00 98.25 433 MET A C 1
ATOM 3290 O O . MET A 1 433 ? -21.379 -16.560 13.743 1.00 98.25 433 MET A O 1
ATOM 3294 N N . PHE A 1 434 ? -20.573 -14.913 15.035 1.00 98.00 434 PHE A N 1
ATOM 3295 C CA . PHE A 1 434 ? -19.392 -15.670 15.459 1.00 98.00 434 PHE A CA 1
ATOM 3296 C C . PHE A 1 434 ? -19.752 -16.927 16.259 1.00 98.00 434 PHE A C 1
ATOM 3298 O O . PHE A 1 434 ? -19.163 -17.977 16.010 1.00 98.00 434 PHE A O 1
ATOM 3305 N N . ASN A 1 435 ? -20.755 -16.860 17.141 1.00 98.44 435 ASN A N 1
ATOM 3306 C CA . ASN A 1 435 ? -21.237 -18.039 17.861 1.00 98.44 435 ASN A CA 1
ATOM 3307 C C . ASN A 1 435 ? -21.823 -19.091 16.908 1.00 98.44 435 ASN A C 1
ATOM 3309 O O . ASN A 1 435 ? -21.569 -20.274 17.097 1.00 98.44 435 ASN A O 1
ATOM 3313 N N . ALA A 1 436 ? -22.540 -18.685 15.857 1.00 98.50 436 ALA A N 1
ATOM 3314 C CA . ALA A 1 436 ? -23.093 -19.621 14.877 1.00 98.50 436 ALA A CA 1
ATOM 3315 C C . ALA A 1 436 ? -22.036 -20.249 13.957 1.00 98.50 436 ALA A C 1
ATOM 3317 O O . ALA A 1 436 ? -22.153 -21.422 13.583 1.00 98.50 436 ALA A O 1
ATOM 3318 N N . LEU A 1 437 ? -20.978 -19.502 13.621 1.00 98.44 437 LEU A N 1
ATOM 3319 C CA . LEU A 1 437 ? -19.806 -20.064 12.948 1.00 98.44 437 LEU A CA 1
ATOM 3320 C C . LEU A 1 437 ? -19.130 -21.110 13.845 1.00 98.44 437 LEU A C 1
ATOM 3322 O O . LEU A 1 437 ? -18.909 -22.233 13.398 1.00 98.44 437 LEU A O 1
ATOM 3326 N N . ALA A 1 438 ? -18.872 -20.772 15.113 1.00 98.38 438 ALA A N 1
ATOM 3327 C CA . ALA A 1 438 ? -18.275 -21.688 16.085 1.00 98.38 438 ALA A CA 1
ATOM 3328 C C . ALA A 1 438 ? -19.137 -22.942 16.305 1.00 98.38 438 ALA A C 1
ATOM 3330 O O . ALA A 1 438 ? -18.612 -24.051 16.240 1.00 98.38 438 ALA A O 1
ATOM 3331 N N . TYR A 1 439 ? -20.454 -22.774 16.479 1.00 98.56 439 TYR A N 1
ATOM 3332 C CA . TYR A 1 439 ? -21.411 -23.877 16.579 1.00 98.56 439 TYR A CA 1
ATOM 3333 C C . TYR A 1 439 ? -21.266 -24.831 15.399 1.00 98.56 439 TYR A C 1
ATOM 3335 O O . TYR A 1 439 ? -21.093 -26.022 15.605 1.00 98.56 439 TYR A O 1
ATOM 3343 N N . THR A 1 440 ? -21.279 -24.312 14.167 1.00 98.44 440 THR A N 1
ATOM 3344 C CA . THR A 1 440 ? -21.211 -25.159 12.967 1.00 98.44 440 THR A CA 1
ATOM 3345 C C . THR A 1 440 ? -19.914 -25.965 12.919 1.00 98.44 440 THR A C 1
ATOM 3347 O O . THR A 1 440 ? -19.943 -27.152 12.618 1.00 98.44 440 THR A O 1
ATOM 3350 N N . ILE A 1 441 ? -18.776 -25.338 13.232 1.00 98.31 441 ILE A N 1
ATOM 3351 C CA . ILE A 1 441 ? -17.463 -26.004 13.224 1.00 98.31 441 ILE A CA 1
ATOM 3352 C C . ILE A 1 441 ? -17.427 -27.143 14.251 1.00 98.31 441 ILE A C 1
ATOM 3354 O O . ILE A 1 441 ? -16.865 -28.201 13.980 1.00 98.31 441 ILE A O 1
ATOM 3358 N N . ILE A 1 442 ? -18.031 -26.935 15.419 1.00 98.12 442 ILE A N 1
ATOM 3359 C CA . ILE A 1 442 ? -18.076 -27.919 16.504 1.00 98.12 442 ILE A CA 1
ATOM 3360 C C . ILE A 1 442 ? -19.066 -29.048 16.194 1.00 98.12 442 ILE A C 1
ATOM 3362 O O . ILE A 1 442 ? -18.702 -30.216 16.302 1.00 98.12 442 ILE A O 1
ATOM 3366 N N . ASP A 1 443 ? -20.289 -28.702 15.795 1.00 97.88 443 ASP A N 1
ATOM 3367 C CA . ASP A 1 443 ? -21.376 -29.630 15.457 1.00 97.88 443 ASP A CA 1
ATOM 3368 C C . ASP A 1 443 ? -20.971 -30.584 14.323 1.00 97.88 443 ASP A C 1
ATOM 3370 O O . ASP A 1 443 ? -21.246 -31.781 14.367 1.00 97.88 443 ASP A O 1
ATOM 3374 N N . GLU A 1 444 ? -20.226 -30.076 13.340 1.00 97.69 444 GLU A N 1
ATOM 3375 C CA . GLU A 1 444 ? -19.750 -30.859 12.197 1.00 97.69 444 GLU A CA 1
ATOM 3376 C C . GLU A 1 444 ? -18.392 -31.546 12.439 1.00 97.69 444 GLU A C 1
ATOM 3378 O O . GLU A 1 444 ? -17.879 -32.221 11.546 1.00 97.69 444 GLU A O 1
ATOM 3383 N N . GLY A 1 445 ? -17.800 -31.409 13.633 1.00 96.88 445 GLY A N 1
ATOM 3384 C CA . GLY A 1 445 ? -16.543 -32.072 13.995 1.00 96.88 445 GLY A CA 1
ATOM 3385 C C . GLY A 1 445 ? -15.319 -31.577 13.214 1.00 96.88 445 GLY A C 1
ATOM 3386 O O . GLY A 1 445 ? -14.413 -32.358 12.932 1.00 96.88 445 GLY A O 1
ATOM 3387 N N . LEU A 1 446 ? -15.292 -30.292 12.850 1.00 97.25 446 LEU A N 1
ATOM 3388 C CA . LEU A 1 446 ? -14.252 -29.658 12.025 1.00 97.25 446 LEU A CA 1
ATOM 3389 C C . LEU A 1 446 ? -13.162 -28.947 12.851 1.00 97.25 446 LEU A C 1
ATOM 3391 O O . LEU A 1 446 ? -12.412 -28.127 12.323 1.00 97.25 446 LEU A O 1
ATOM 3395 N N . THR A 1 447 ? -13.093 -29.203 14.156 1.00 96.81 447 THR A N 1
ATOM 3396 C CA . THR A 1 447 ? -12.069 -28.634 15.040 1.00 96.81 447 THR A CA 1
ATOM 3397 C C . THR A 1 447 ? -10.737 -29.382 14.928 1.00 96.81 447 THR A C 1
ATOM 3399 O O . THR A 1 447 ? -10.696 -30.522 14.476 1.00 96.81 447 THR A O 1
ATOM 3402 N N . ASP A 1 448 ? -9.640 -28.755 15.371 1.00 97.06 448 ASP A N 1
ATOM 3403 C CA . ASP A 1 448 ? -8.355 -29.433 15.594 1.00 97.06 448 ASP A CA 1
ATOM 3404 C C . ASP A 1 448 ? -8.290 -29.944 17.049 1.00 97.06 448 ASP A C 1
ATOM 3406 O O . ASP A 1 448 ? -8.113 -29.138 17.975 1.00 97.06 448 ASP A O 1
ATOM 3410 N N . PRO A 1 449 ? -8.423 -31.265 17.291 1.00 96.00 449 PRO A N 1
ATOM 3411 C CA . PRO A 1 449 ? -8.453 -31.806 18.647 1.00 96.00 449 PRO A CA 1
ATOM 3412 C C . PRO A 1 449 ? -7.119 -31.652 19.383 1.00 96.00 449 PRO A C 1
ATOM 3414 O O . PRO A 1 449 ? -7.105 -31.513 20.606 1.00 96.00 449 PRO A O 1
ATOM 3417 N N . GLU A 1 450 ? -5.994 -31.668 18.665 1.00 97.81 450 GLU A N 1
ATOM 3418 C CA . GLU A 1 450 ? -4.668 -31.571 19.274 1.00 97.81 450 GLU A CA 1
ATOM 3419 C C . GLU A 1 450 ? -4.375 -30.137 19.717 1.00 97.81 450 GLU A C 1
ATOM 3421 O O . GLU A 1 450 ? -3.851 -29.919 20.815 1.00 97.81 450 GLU A O 1
ATOM 3426 N N . PHE A 1 451 ? -4.774 -29.149 18.912 1.00 97.44 451 PHE A N 1
ATOM 3427 C CA . PHE A 1 451 ? -4.688 -27.747 19.309 1.00 97.44 451 PHE A CA 1
ATOM 3428 C C . PHE A 1 451 ? -5.531 -27.476 20.557 1.00 97.44 451 PHE A C 1
ATOM 3430 O O . PHE A 1 451 ? -5.027 -26.893 21.518 1.00 97.44 451 PHE A O 1
ATOM 3437 N N . ILE A 1 452 ? -6.779 -27.958 20.586 1.00 97.38 452 ILE A N 1
ATOM 3438 C CA . ILE A 1 452 ? -7.661 -27.807 21.751 1.00 97.38 452 ILE A CA 1
ATOM 3439 C C . ILE A 1 452 ? -7.014 -28.428 22.992 1.00 97.38 452 ILE A C 1
ATOM 3441 O O . ILE A 1 452 ? -6.867 -27.758 24.010 1.00 97.38 452 ILE A O 1
ATOM 3445 N N . ARG A 1 453 ? -6.537 -29.673 22.892 1.00 97.19 453 ARG A N 1
ATOM 3446 C CA . ARG A 1 453 ? -5.933 -30.405 24.014 1.00 97.19 453 ARG A CA 1
ATOM 3447 C C . ARG A 1 453 ? -4.682 -29.730 24.584 1.00 97.19 453 ARG A C 1
ATOM 3449 O O . ARG A 1 453 ? -4.394 -29.886 25.769 1.00 97.19 453 ARG A O 1
ATOM 3456 N N . THR A 1 454 ? -3.895 -29.051 23.749 1.00 97.69 454 THR A N 1
ATOM 3457 C CA . THR A 1 454 ? -2.571 -28.536 24.140 1.00 97.69 454 THR A CA 1
ATOM 3458 C C . THR A 1 454 ? -2.519 -27.034 24.390 1.00 97.69 454 THR A C 1
ATOM 3460 O O . THR A 1 454 ? -1.595 -26.576 25.064 1.00 97.69 454 THR A O 1
ATOM 3463 N N . ARG A 1 455 ? -3.460 -26.256 23.843 1.00 96.69 455 ARG A N 1
ATOM 3464 C CA . ARG A 1 455 ? -3.410 -24.783 23.840 1.00 96.69 455 ARG A CA 1
ATOM 3465 C C . ARG A 1 455 ? -4.675 -24.107 24.357 1.00 96.69 455 ARG A C 1
ATOM 3467 O O . ARG A 1 455 ? -4.639 -22.895 24.549 1.00 96.69 455 ARG A O 1
ATOM 3474 N N . VAL A 1 456 ? -5.766 -24.844 24.563 1.00 95.94 456 VAL A N 1
ATOM 3475 C CA . VAL A 1 456 ? -7.068 -24.283 24.940 1.00 95.94 456 VAL A CA 1
ATOM 3476 C C . VAL A 1 456 ? -7.503 -24.840 26.293 1.00 95.94 456 VAL A C 1
ATOM 3478 O O . VAL A 1 456 ? -7.306 -26.013 26.598 1.00 95.94 456 VAL A O 1
ATOM 3481 N N . THR A 1 457 ? -8.104 -23.987 27.113 1.00 94.50 457 THR A N 1
ATOM 3482 C CA . THR A 1 457 ? -8.800 -24.357 28.351 1.00 94.50 457 THR A CA 1
ATOM 3483 C C . THR A 1 457 ? -10.283 -24.036 28.203 1.00 94.50 457 THR A C 1
ATOM 3485 O O . THR A 1 457 ? -10.647 -23.227 27.355 1.00 94.50 457 THR A O 1
ATOM 3488 N N . GLU A 1 458 ? -11.131 -24.656 29.025 1.00 95.50 458 GLU A N 1
ATOM 3489 C CA . GLU A 1 458 ? -12.573 -24.348 29.102 1.00 95.50 458 GLU A CA 1
ATOM 3490 C C . GLU A 1 458 ? -13.358 -24.609 27.792 1.00 95.50 458 GLU A C 1
ATOM 3492 O O . GLU A 1 458 ? -14.372 -23.976 27.491 1.00 95.50 458 GLU A O 1
ATOM 3497 N N . TYR A 1 459 ? -12.866 -25.540 26.961 1.00 96.88 459 TYR A N 1
ATOM 3498 C CA . TYR A 1 459 ? -13.492 -25.864 25.675 1.00 96.88 459 TYR A CA 1
ATOM 3499 C C . TYR A 1 459 ? -14.874 -26.507 25.839 1.00 96.88 459 TYR A C 1
ATOM 3501 O O . TYR A 1 459 ? -15.774 -26.214 25.053 1.00 96.88 459 TYR A O 1
ATOM 3509 N N . ASP A 1 460 ? -15.052 -27.375 26.839 1.00 97.00 460 ASP A N 1
ATOM 3510 C CA . ASP A 1 460 ? -16.329 -28.051 27.068 1.00 97.00 460 ASP A CA 1
ATOM 3511 C C . ASP A 1 460 ? -17.414 -27.067 27.516 1.00 97.00 460 ASP A C 1
ATOM 3513 O O . ASP A 1 460 ? -18.515 -27.096 26.963 1.00 97.00 460 ASP A O 1
ATOM 3517 N N . GLU A 1 461 ? -17.095 -26.131 28.415 1.00 97.38 461 GLU A N 1
ATOM 3518 C CA . GLU A 1 461 ? -18.012 -25.059 28.807 1.00 97.38 461 GLU A CA 1
ATOM 3519 C C . GLU A 1 461 ? -18.379 -24.169 27.610 1.00 97.38 461 GLU A C 1
ATOM 3521 O O . GLU A 1 461 ? -19.548 -23.824 27.419 1.00 97.38 461 GLU A O 1
ATOM 3526 N N . PHE A 1 462 ? -17.405 -23.825 26.759 1.00 96.88 462 PHE A N 1
ATOM 3527 C CA . PHE A 1 462 ? -17.669 -23.055 25.541 1.00 96.88 462 PHE A CA 1
ATOM 3528 C C . PHE A 1 462 ? -18.555 -23.824 24.552 1.00 96.88 462 PHE A C 1
ATOM 3530 O O . PHE A 1 462 ? -19.481 -23.244 23.983 1.00 96.88 462 PHE A O 1
ATOM 3537 N N . ARG A 1 463 ? -18.305 -25.125 24.364 1.00 97.44 463 ARG A N 1
ATOM 3538 C CA . ARG A 1 463 ? -19.096 -26.018 23.504 1.00 97.44 463 ARG A CA 1
ATOM 3539 C C . ARG A 1 463 ? -20.552 -26.093 23.956 1.00 97.44 463 ARG A C 1
ATOM 3541 O O . ARG A 1 463 ? -21.445 -26.016 23.115 1.00 97.44 463 ARG A O 1
ATOM 3548 N N . GLU A 1 464 ? -20.792 -26.234 25.256 1.00 97.75 464 GLU A N 1
ATOM 3549 C CA . GLU A 1 464 ? -22.142 -26.227 25.828 1.00 97.75 464 GLU A CA 1
ATOM 3550 C C . GLU A 1 464 ? -22.827 -24.872 25.629 1.00 97.75 464 GLU A C 1
ATOM 3552 O O . GLU A 1 464 ? -23.978 -24.826 25.205 1.00 97.75 464 GLU A O 1
ATOM 3557 N N . PHE A 1 465 ? -22.106 -23.768 25.843 1.00 97.56 465 PHE A N 1
ATOM 3558 C CA . PHE A 1 465 ? -22.632 -22.420 25.635 1.00 97.56 465 PHE A CA 1
ATOM 3559 C C . PHE A 1 465 ? -23.049 -22.152 24.181 1.00 97.56 465 PHE A C 1
ATOM 3561 O O . PHE A 1 465 ? -24.120 -21.596 23.934 1.00 97.56 465 PHE A O 1
ATOM 3568 N N . VAL A 1 466 ? -22.225 -22.529 23.194 1.00 97.56 466 VAL A N 1
ATOM 3569 C CA . VAL A 1 466 ? -22.537 -22.235 21.784 1.00 97.56 466 VAL A CA 1
ATOM 3570 C C . VAL A 1 466 ? -23.643 -23.118 21.206 1.00 97.56 466 VAL A C 1
ATOM 3572 O O . VAL A 1 466 ? -24.164 -22.781 20.144 1.00 97.56 466 VAL A O 1
ATOM 3575 N N . ALA A 1 467 ? -24.046 -24.197 21.889 1.00 96.81 467 ALA A N 1
ATOM 3576 C CA . ALA A 1 467 ? -25.111 -25.102 21.445 1.00 96.81 467 ALA A CA 1
ATOM 3577 C C . ALA A 1 467 ? -26.453 -24.384 21.184 1.00 96.81 467 ALA A C 1
ATOM 3579 O O . ALA A 1 467 ? -27.206 -24.785 20.295 1.00 96.81 467 ALA A O 1
ATOM 3580 N N . ASP A 1 468 ? -26.711 -23.276 21.887 1.00 96.19 468 ASP A N 1
ATOM 3581 C CA . ASP A 1 468 ? -27.916 -22.449 21.735 1.00 96.19 468 ASP A CA 1
ATOM 3582 C C . ASP A 1 468 ? -27.887 -21.518 20.503 1.00 96.19 468 ASP A C 1
ATOM 3584 O O . ASP A 1 468 ? -28.867 -20.830 20.205 1.00 96.19 468 ASP A O 1
ATOM 3588 N N . TYR A 1 469 ? -26.773 -21.474 19.767 1.00 97.88 469 TYR A N 1
ATOM 3589 C CA . TYR A 1 469 ? -26.522 -20.509 18.693 1.00 97.88 469 TYR A CA 1
ATOM 3590 C C . TYR A 1 469 ? -26.422 -21.157 17.309 1.00 97.88 469 TYR A C 1
ATOM 3592 O O . TYR A 1 469 ? -25.670 -20.677 16.461 1.00 97.88 469 TYR A O 1
ATOM 3600 N N . SER A 1 470 ? -27.188 -22.221 17.048 1.00 98.19 470 SER A N 1
ATOM 3601 C CA . SER A 1 470 ? -27.251 -22.805 15.701 1.00 98.19 470 SER A CA 1
ATOM 3602 C C . SER A 1 470 ? -27.530 -21.736 14.623 1.00 98.19 470 SER A C 1
ATOM 3604 O O . SER A 1 470 ? -28.272 -20.777 14.880 1.00 98.19 470 SER A O 1
ATOM 3606 N N . PRO A 1 471 ? -26.964 -21.868 13.405 1.00 98.19 471 PRO A N 1
ATOM 3607 C CA . PRO A 1 471 ? -27.233 -20.960 12.292 1.00 98.19 471 PRO A CA 1
ATOM 3608 C C . PRO A 1 471 ? -28.724 -20.700 12.074 1.00 98.19 471 PRO A C 1
ATOM 3610 O O . PRO A 1 471 ? -29.128 -19.560 11.856 1.00 98.19 471 PRO A O 1
ATOM 3613 N N . GLU A 1 472 ? -29.548 -21.737 12.199 1.00 98.25 472 GLU A N 1
ATOM 3614 C CA . GLU A 1 472 ? -30.999 -21.672 12.060 1.00 98.25 472 GLU A CA 1
ATOM 3615 C C . GLU A 1 472 ? -31.656 -20.826 13.165 1.00 98.25 472 GLU A C 1
ATOM 3617 O O . GLU A 1 472 ? -32.588 -20.074 12.883 1.00 98.25 472 GLU A O 1
ATOM 3622 N N . ALA A 1 473 ? -31.145 -20.879 14.399 1.00 97.38 473 ALA A N 1
ATOM 3623 C CA . ALA A 1 473 ? -31.660 -20.098 15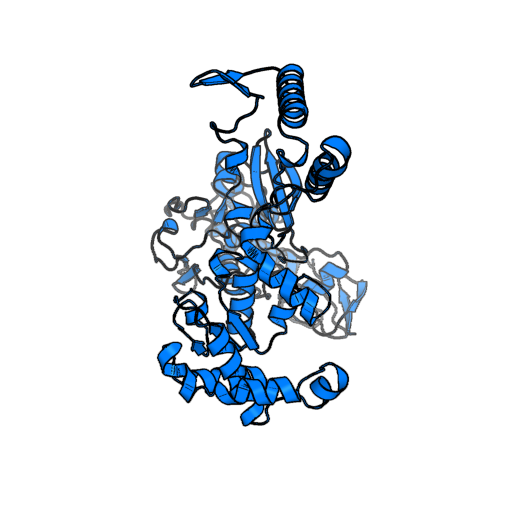.524 1.00 97.38 473 ALA A CA 1
ATOM 3624 C C . ALA A 1 473 ? -31.306 -18.602 15.444 1.00 97.38 473 ALA A C 1
ATOM 3626 O O . ALA A 1 473 ? -32.051 -17.759 15.951 1.00 97.38 473 ALA A O 1
ATOM 3627 N N . VAL A 1 474 ? -30.177 -18.242 14.820 1.00 97.06 474 VAL A N 1
ATOM 3628 C CA . VAL A 1 474 ? -29.721 -16.840 14.742 1.00 97.06 474 VAL A CA 1
ATOM 3629 C C . VAL A 1 474 ? -30.018 -16.156 13.406 1.00 97.06 474 VAL A C 1
ATOM 3631 O O . VAL A 1 474 ? -29.979 -14.924 13.348 1.00 97.06 474 VAL A O 1
ATOM 3634 N N . ALA A 1 475 ? -30.331 -16.917 12.350 1.00 97.38 475 ALA A N 1
ATOM 3635 C CA . ALA A 1 475 ? -30.490 -16.430 10.977 1.00 97.38 475 ALA A CA 1
ATOM 3636 C C . ALA A 1 475 ? -31.421 -15.215 10.869 1.00 97.38 475 ALA A C 1
ATOM 3638 O O . ALA A 1 475 ? -31.037 -14.184 10.312 1.00 97.38 475 ALA A O 1
ATOM 3639 N N . GLU A 1 476 ? -32.618 -15.291 11.461 1.00 97.38 476 GLU A N 1
ATOM 3640 C CA . GLU A 1 476 ? -33.602 -14.204 11.410 1.00 97.38 476 GLU A CA 1
ATOM 3641 C C . GLU A 1 476 ? -33.076 -12.922 12.068 1.00 97.38 476 GLU A C 1
ATOM 3643 O O . GLU A 1 476 ? -33.244 -11.827 11.526 1.00 97.38 476 GLU A O 1
ATOM 3648 N N . ARG A 1 477 ? -32.410 -13.042 13.224 1.00 97.44 477 ARG A N 1
ATOM 3649 C CA . ARG A 1 477 ? -31.872 -11.897 13.975 1.00 97.44 477 ARG A CA 1
ATOM 3650 C C . ARG A 1 477 ? -30.718 -11.252 13.224 1.00 97.44 477 ARG A C 1
ATOM 3652 O O . ARG A 1 477 ? -30.714 -10.030 13.065 1.00 97.44 477 ARG A O 1
ATOM 3659 N N . CYS A 1 478 ? -29.791 -12.069 12.731 1.00 97.50 478 CYS A N 1
ATOM 3660 C CA . CYS A 1 478 ? -28.652 -11.634 11.931 1.00 97.50 478 CYS A CA 1
ATOM 3661 C C . CYS A 1 478 ? -29.071 -11.097 10.558 1.00 97.50 478 CYS A C 1
ATOM 3663 O O . CYS A 1 478 ? -28.358 -10.271 10.001 1.00 97.50 478 CYS A O 1
ATOM 3665 N N . GLY A 1 479 ? -30.212 -11.527 10.016 1.00 97.69 479 GLY A N 1
ATOM 3666 C CA . GLY A 1 479 ? -30.624 -11.215 8.647 1.00 97.69 479 GLY A CA 1
ATOM 3667 C C . GLY A 1 479 ? -29.787 -11.938 7.586 1.00 97.69 479 GLY A C 1
ATOM 3668 O O . GLY A 1 479 ? -29.633 -11.416 6.488 1.00 97.69 479 GLY A O 1
ATOM 3669 N N . VAL A 1 480 ? -29.227 -13.106 7.916 1.00 97.94 480 VAL A N 1
ATOM 3670 C CA . VAL A 1 480 ? -28.365 -13.902 7.028 1.00 97.94 480 VAL A CA 1
ATOM 3671 C C . VAL A 1 480 ? -28.874 -15.334 6.992 1.00 97.94 480 VAL A C 1
ATOM 3673 O O . VAL A 1 480 ? -29.207 -15.897 8.030 1.00 97.94 480 VAL A O 1
ATOM 3676 N N . ASP A 1 481 ? -28.921 -15.917 5.798 1.00 98.19 481 ASP A N 1
ATOM 3677 C CA . ASP A 1 481 ? -29.364 -17.293 5.594 1.00 98.19 481 ASP A CA 1
ATOM 3678 C C . ASP A 1 481 ? -28.463 -18.303 6.331 1.00 98.19 481 ASP A C 1
ATOM 3680 O O . ASP A 1 481 ? -27.232 -18.237 6.245 1.00 98.19 481 ASP A O 1
ATOM 3684 N N . ALA A 1 482 ? -29.077 -19.257 7.036 1.00 98.31 482 ALA A N 1
ATOM 3685 C CA . ALA A 1 482 ? -28.373 -20.269 7.822 1.00 98.31 482 ALA A CA 1
ATOM 3686 C C . ALA A 1 482 ? -27.410 -21.119 6.975 1.00 98.31 482 ALA A C 1
ATOM 3688 O O . ALA A 1 482 ? -26.296 -21.417 7.414 1.00 98.31 482 ALA A O 1
ATOM 3689 N N . ALA A 1 483 ? -27.781 -21.461 5.736 1.00 98.25 483 ALA A N 1
ATOM 3690 C CA . ALA A 1 483 ? -26.923 -22.224 4.837 1.00 98.25 483 ALA A CA 1
ATOM 3691 C C . ALA A 1 483 ? -25.679 -21.424 4.433 1.00 98.25 483 ALA A C 1
ATOM 3693 O O . ALA A 1 483 ? -24.601 -22.002 4.274 1.00 98.25 483 ALA A O 1
ATOM 3694 N N . LEU A 1 484 ? -25.792 -20.097 4.317 1.00 98.06 484 LEU A N 1
ATOM 3695 C CA . LEU A 1 484 ? -24.653 -19.229 4.029 1.00 98.06 484 LEU A CA 1
ATOM 3696 C C . LEU A 1 484 ? -23.682 -19.151 5.216 1.00 98.06 484 LEU A C 1
ATOM 3698 O O . LEU A 1 484 ? -22.470 -19.225 5.013 1.00 98.06 484 LEU A O 1
ATOM 3702 N N . ILE A 1 485 ? -24.208 -19.075 6.444 1.00 98.44 485 ILE A N 1
ATOM 3703 C CA . ILE A 1 485 ? -23.411 -19.139 7.681 1.00 98.44 485 ILE A CA 1
ATOM 3704 C C . ILE A 1 485 ? -22.657 -20.473 7.743 1.00 98.44 485 ILE A C 1
ATOM 3706 O O . ILE A 1 485 ? -21.437 -20.482 7.915 1.00 98.44 485 ILE A O 1
ATOM 3710 N N . ARG A 1 486 ? -23.350 -21.598 7.512 1.00 98.38 486 ARG A N 1
ATOM 3711 C CA . ARG A 1 486 ? -22.716 -22.926 7.496 1.00 98.38 486 ARG A CA 1
ATOM 3712 C C . ARG A 1 486 ? -21.648 -23.045 6.413 1.00 98.38 486 ARG A C 1
ATOM 3714 O O . ARG A 1 486 ? -20.569 -23.574 6.664 1.00 98.38 486 ARG A O 1
ATOM 3721 N N . LYS A 1 487 ? -21.911 -22.516 5.213 1.00 98.12 487 LYS A N 1
ATOM 3722 C CA . LYS A 1 487 ? -20.930 -22.482 4.118 1.00 98.12 487 LYS A CA 1
ATOM 3723 C C . LYS A 1 487 ? -19.660 -21.728 4.526 1.00 98.12 487 LYS A C 1
ATOM 3725 O O . LYS A 1 487 ? -18.570 -22.242 4.296 1.00 98.12 487 LYS A O 1
ATOM 3730 N N . ALA A 1 488 ? -19.787 -20.548 5.138 1.00 98.06 488 ALA A N 1
ATOM 3731 C CA . ALA A 1 488 ? -18.638 -19.778 5.620 1.00 98.06 488 ALA A CA 1
ATOM 3732 C C . ALA A 1 488 ? -17.841 -20.539 6.690 1.00 98.06 488 ALA A C 1
ATOM 3734 O O . ALA A 1 488 ? -16.618 -20.613 6.602 1.00 98.06 488 ALA A O 1
ATOM 3735 N N . ALA A 1 489 ? -18.530 -21.147 7.660 1.00 98.12 489 ALA A N 1
ATOM 3736 C CA . ALA A 1 489 ? -17.902 -21.942 8.713 1.00 98.12 489 ALA A CA 1
ATOM 3737 C C . ALA A 1 489 ? -17.077 -23.108 8.146 1.00 98.12 489 ALA A C 1
ATOM 3739 O O . ALA A 1 489 ? -15.923 -23.291 8.530 1.00 98.12 489 ALA A O 1
ATOM 3740 N N . ARG A 1 490 ? -17.636 -23.846 7.178 1.00 98.12 490 ARG A N 1
ATOM 3741 C CA . ARG A 1 490 ? -16.944 -24.951 6.500 1.00 98.12 490 ARG A CA 1
ATOM 3742 C C . ARG A 1 490 ? -15.704 -24.468 5.755 1.00 98.12 490 ARG A C 1
ATOM 3744 O O . ARG A 1 490 ? -14.633 -25.002 5.996 1.00 98.12 490 ARG A O 1
ATOM 3751 N N . ILE A 1 491 ? -15.827 -23.419 4.931 1.00 97.12 491 ILE A N 1
ATOM 3752 C CA . ILE A 1 491 ? -14.688 -22.832 4.193 1.00 97.12 491 ILE A CA 1
ATOM 3753 C C . ILE A 1 491 ? -13.553 -22.432 5.144 1.00 97.12 491 ILE A C 1
ATOM 3755 O O . ILE A 1 491 ? -12.380 -22.647 4.843 1.00 97.12 491 ILE A O 1
ATOM 3759 N N . TYR A 1 492 ? -13.889 -21.850 6.297 1.00 97.44 492 TYR A N 1
ATOM 3760 C CA . TYR A 1 492 ? -12.888 -21.472 7.287 1.00 97.44 492 TYR A CA 1
ATOM 3761 C C . TYR A 1 492 ? -12.195 -22.684 7.924 1.00 97.44 492 TYR A C 1
ATOM 3763 O O . TYR A 1 492 ? -10.978 -22.665 8.084 1.00 97.44 492 TYR A O 1
ATOM 3771 N N . ALA A 1 493 ? -12.941 -23.739 8.256 1.00 96.69 493 ALA A N 1
ATOM 3772 C CA . ALA A 1 493 ? -12.408 -24.874 9.003 1.00 96.69 493 ALA A CA 1
ATOM 3773 C C . ALA A 1 493 ? -11.695 -25.936 8.144 1.00 96.69 493 ALA A C 1
ATOM 3775 O O . ALA A 1 493 ? -10.808 -26.622 8.645 1.00 96.69 493 ALA A O 1
ATOM 3776 N N . THR A 1 494 ? -12.041 -26.097 6.860 1.00 90.00 494 THR A N 1
ATOM 3777 C CA . THR A 1 494 ? -11.561 -27.239 6.054 1.00 90.00 494 THR A CA 1
ATOM 3778 C C . THR A 1 494 ? -10.306 -26.981 5.223 1.00 90.00 494 THR A C 1
ATOM 3780 O O . THR A 1 494 ? -9.789 -27.924 4.629 1.00 90.00 494 THR A O 1
ATOM 3783 N N . ASN A 1 495 ? -9.763 -25.756 5.189 1.00 67.62 495 ASN A N 1
ATOM 3784 C CA . ASN A 1 495 ? -8.575 -25.407 4.386 1.00 67.62 495 ASN A CA 1
ATOM 3785 C C . ASN A 1 495 ? -8.682 -25.764 2.877 1.00 67.62 495 ASN A C 1
ATOM 3787 O O . ASN A 1 495 ? -7.646 -25.954 2.229 1.00 67.62 495 ASN A O 1
ATOM 3791 N N . THR A 1 496 ? -9.905 -25.889 2.340 1.00 53.78 496 THR A N 1
ATOM 3792 C CA . THR A 1 496 ? -10.216 -26.281 0.945 1.00 53.78 496 THR A CA 1
ATOM 3793 C C . THR A 1 496 ? -10.626 -25.120 0.061 1.00 53.78 496 THR A C 1
ATOM 3795 O O . THR A 1 496 ? -11.441 -24.296 0.537 1.00 53.78 496 THR A O 1
#

Mean predicted aligned error: 5.17 Å

Foldseek 3Di:
DAWEAEQNDIDDDDFQDFQQVVCVVVVHDQADQLDDPLFQDDCQLVSQWKDWPPDPDTDRRRNHTDHHHIYIYRDDPVSLVVNLVSLLVLQAQAQLVLLVVCCPFSSSVSNVVSPHHSVSHNHDPPQDWFPLAPWKIAAQSQDSPSCNLQRCCCQQQNQNQWDFDDDDPPTGIAGPVNDHPNPHPDQQFCSSQVSRRRRSIHTVLCVVVNWAPDWDWDFQLAQPLTFIWIFGDDPNDGRWIWGDCCTPRQNRTGGCRRTPVPCVVVDPPDDDFDWDDDDPDTDGDHPVVNVVVVVVVLVVCCVPPNLVVDAFEDESSDDPVVLVVRQCCSCPVSVDNRYYYPCVVPQPVQQVVCCVQPVGRDDDDGLVCLLVAQEDEAEPDACCPNVVSSVSSNSSSCVPVVRAYEYHDLDDHPCNVSHPAYQNWDPPCVVLLVLQLVQLCVVVVLDDPVCCVPPNDPVVVSNVVSPCRHLVNCCVVGVGHNVRSNVSSCSVRPSD

pLDDT: mean 95.19, std 4.17, range [53.78, 98.62]

Radius of gyration: 29.14 Å; Cα contacts (8 Å, |Δi|>4): 841; chains: 1; bounding box: 68×69×78 Å

Nearest PDB structures (foldseek):
  7vw6-assembly1_A  TM=9.549E-01  e=2.125E-45  Methylorubrum extorquens AM1
  8j83-assembly1_A  TM=9.498E-01  e=1.142E-44  Methylorubrum extorquens AM1
  7xqw-assembly1_A  TM=9.506E-01  e=8.082E-42  Methylorubrum extorquens AM1
  7e5z-assembly1_A  TM=9.233E-01  e=7.921E-39  Methylorubrum extorquens AM1
  7ard-assembly1_G  TM=8.585E-01  e=4.899E-24  Polytomella sp. Pringsheim 198.80

Secondary structure (DSSP, 8-state):
-EEEEETTEEEEE-TT-BHHHHHHHTT-----SS--TTS----TT-TTEEEETT-SS-EETTTPBP-TT-EEESS-HHHHHHHHHHHHHHHTTS-HHHHHH-TTSHHHHHHHHTT--GGG----TTS--B--SSSEEE-GGG-----HHHHHIIIII----EEEESSGGG-EEEETTSS-GGGSS-----HHHHT-SSSSEEEHHHHHH-S-SEEEEEE--SSSS--EEEEEEETTEEEEEEE-TT-TTTTT---HHHHHTTGGGS-TT---S-EEEETTEEEE--HHHHHHHHHHHHHHHHHHH-GGG--EEE-TTS-HHHHHHHHHIIIIII----EEETHHHHTHHHHHHHHHHHS-SS--S-GGGTTT-SEEEEES--HHHHSHHHHHHHHHHHHHH--EEEEE-SS--GGGGG-SEE--PPTT-HHHHHHHHHHHHHHTT-S-HHHHHHH-SSHHHHHHHHGGG-HHHHHHHHTS-HHHHHHHHHHHHH--

Solvent-accessible surface area (backbone atoms only — not comparable to full-atom values): 27725 Å² total; per-residue (Å²): 114,32,43,32,27,51,73,86,43,77,48,80,39,66,74,76,39,25,41,43,57,55,36,44,77,74,70,46,87,70,56,69,59,41,70,49,98,82,50,84,62,77,59,68,54,58,42,32,37,24,40,40,75,94,54,96,58,72,39,52,20,56,66,32,62,57,53,70,73,39,43,36,36,70,76,44,71,71,41,50,53,50,34,45,51,48,47,46,64,51,27,41,52,21,42,34,65,56,47,69,74,44,50,87,28,63,49,36,42,52,36,47,78,63,68,53,57,61,85,52,26,64,22,63,82,81,56,73,65,46,66,66,27,95,59,42,33,38,27,68,35,43,53,72,80,40,54,33,38,32,44,41,27,38,71,52,54,58,68,55,32,45,41,83,44,76,62,78,91,63,49,41,83,39,37,70,52,75,59,56,60,48,70,25,84,66,73,60,40,53,57,33,32,74,48,34,35,60,53,20,30,30,51,42,48,32,74,75,75,36,74,53,78,46,77,44,82,48,66,42,80,75,72,78,74,55,35,37,29,30,44,18,29,41,94,96,34,83,36,46,47,44,47,32,59,86,28,94,74,34,56,42,43,55,40,32,65,69,41,65,63,65,62,71,80,75,36,92,84,58,84,88,70,48,67,48,80,51,100,93,47,76,44,80,46,53,67,69,56,51,52,51,52,51,52,52,52,53,53,49,46,33,74,75,65,34,42,81,71,51,73,47,76,44,49,88,78,53,54,71,67,56,37,50,50,50,50,46,43,36,46,71,71,57,59,27,82,50,61,50,46,65,54,67,85,73,48,41,72,57,29,54,51,32,31,73,75,74,69,44,58,66,84,93,72,66,78,75,50,51,75,70,38,60,56,47,81,45,63,81,70,59,36,67,75,64,38,40,64,64,26,17,48,51,50,40,23,36,74,74,71,62,25,42,29,36,35,41,36,67,61,90,52,82,66,54,81,71,32,83,36,72,48,47,31,43,87,91,33,63,68,56,52,55,34,16,30,50,24,44,30,56,77,70,66,47,67,61,67,64,56,42,74,74,76,53,76,69,60,67,65,48,55,62,62,27,65,78,27,39,34,75,74,38,17,77,77,25,60,35,62,32,68,58,46,46,51,48,26,47,48,65,54,65,80,108